Protein AF-0000000075974080 (afdb_homodimer)

Sequence (462 aa):
MVKFLGQEEAIKIDQELFTEYCFSVDQLMELAGLSCAVSISKSYPPSEPNSSPLICCGPGNNGGDGLVCARHLKLFGYNPAVYYPKPTEKPLFHNLTTQCKAMDIQFIDQLPDPQTIDAKYSLIIDALFGFSFRPPARPQFAEILNTLQKVTIPVCSIDIPSGWDVEKGCPPEGGLQPEMLISLTAPKKCALHFKGKYHYLGGRFVPPKLEAKYELNLPQYPGTDVCLKLDMVKFLGQEEAIKIDQELFTEYCFSVDQLMELAGLSCAVSISKSYPPSEPNSSPLICCGPGNNGGDGLVCARHLKLFGYNPAVYYPKPTEKPLFHNLTTQCKAMDIQFIDQLPDPQTIDAKYSLIIDALFGFSFRPPARPQFAEILNTLQKVTIPVCSIDIPSGWDVEKGCPPEGGLQPEMLISLTAPKKCALHFKGKYHYLGGRFVPPKLEAKYELNLPQYPGTDVCLKLD

Solvent-accessible surface area (backbone atoms only — not comparable to full-atom values): 23732 Å² total; per-residue (Å²): 121,62,40,59,34,46,50,68,59,48,53,50,50,54,49,38,41,42,58,80,40,34,44,50,68,55,39,54,35,46,36,36,4,44,15,49,29,48,51,46,40,73,77,55,54,70,49,76,108,58,35,19,34,38,34,34,25,27,58,49,69,38,9,48,22,34,44,40,15,46,46,46,33,38,75,50,66,34,55,39,32,34,36,52,84,52,77,44,96,42,70,69,50,48,23,43,53,45,37,27,47,56,58,72,38,48,71,49,90,66,84,68,56,34,69,56,44,48,72,67,30,56,30,37,34,40,10,41,32,33,62,86,50,67,67,74,63,56,69,76,54,40,53,50,50,56,40,63,52,61,38,79,50,50,31,33,16,40,46,34,53,47,72,31,33,38,59,80,14,63,43,91,92,55,58,61,77,39,37,25,39,35,14,48,94,49,41,32,32,20,57,79,66,61,80,47,83,43,40,32,43,25,32,77,75,79,39,62,60,60,38,60,74,68,55,33,52,72,78,84,57,58,70,81,48,42,37,42,78,55,134,120,62,39,58,36,48,50,69,59,50,52,50,51,54,48,38,42,42,59,80,41,33,43,49,69,56,38,54,33,46,36,37,3,45,13,50,29,49,52,47,40,74,76,55,54,70,52,74,106,60,36,19,34,39,35,35,25,28,57,50,69,37,9,47,23,34,44,40,15,46,45,45,32,41,75,50,67,33,55,37,34,34,38,53,87,52,77,43,96,42,70,68,49,49,23,43,52,46,36,28,47,56,57,71,37,49,73,49,89,68,83,68,56,32,67,56,44,46,71,68,31,55,30,37,34,40,11,41,32,34,62,86,49,66,68,74,62,57,69,75,54,41,53,50,50,55,40,63,53,63,37,82,50,51,31,33,15,39,46,34,53,49,72,30,34,38,58,78,13,63,43,91,91,56,59,60,77,38,37,27,40,35,15,48,93,49,39,33,34,20,56,78,68,61,79,46,82,41,39,31,44,23,33,78,75,79,38,60,59,59,38,58,74,66,56,33,51,72,76,83,56,57,68,80,47,43,38,41,78,56,134

Foldseek 3Di:
DFDADALVRVVVLVVCCCPVVNDDLLQQLLQLLLFLLVQCCVVPPDDPPAAEEEEEAAADSLSSSSLSVLLVNLVSPHQYAYEYADHHPDPSRVVSVVSCVVSVHHYDHDDDAQVVCQVRHQEYEASHDASNDDDDDDPVVVVVFVRQQPHDHAYEYEQAFPRAHQACAADPVGTHQGLHYEHEPGHHNNCVVHDHPWYKYFRPDDDPVSCVVVVRVDDDDPDPRRMDTDD/DFDADALVRVVVLVVCCCPVVNDDLLQQLLQLLLFLLVQCCVVPPDDPPAAEEEEEAAADSLSSSSLSVLLVNLVSPHQYAYEYADHHPDPSRVVSVVSCVVSVHHYDHDDDAQVVCQVRHQEYEASHDASNDDDDDDPVVVVVFVRQQPHDHAYEYEQAFPRANQACAADPVGTDQGLHYEHEPGHHNNCVVHDHPWYKYFRPDDDPVSCVVVVRVDDDDPDPRRMDTDD

Nearest PDB structures (foldseek):
  2dg2-assembly1_A  TM=9.768E-01  e=1.788E-37  Mus musculus
  1jzt-assembly1_A  TM=9.466E-01  e=1.133E-26  Saccharomyces cerevisiae
  3rss-assembly1_A  TM=8.619E-01  e=1.164E-13  Thermotoga maritima MSB8
  3d3k-assembly1_B  TM=8.071E-01  e=6.824E-12  Homo sapiens
  3d3j-assembly1_A-2  TM=7.956E-01  e=1.065E-11  Homo sapiens

InterPro domains:
  IPR004443 YjeF N-terminal domain [MF_01966] (6-219)
  IPR004443 YjeF N-terminal domain [PF03853] (26-190)
  IPR004443 YjeF N-terminal domain [PS51385] (10-218)
  IPR004443 YjeF N-terminal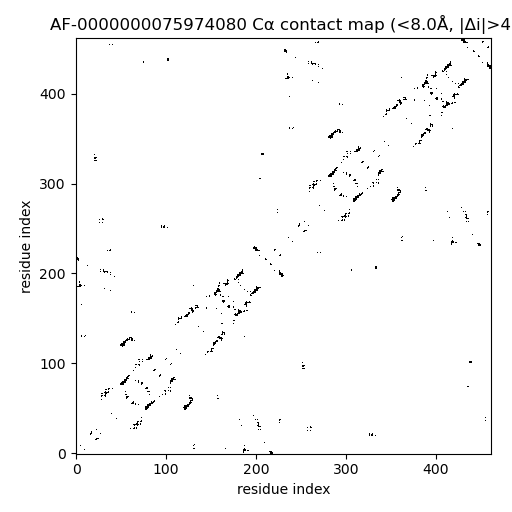 domain [TIGR00197] (7-207)
  IPR032976 YjeF N-terminal domain-containing protein NAXE-like [PTHR13232] (6-230)
  IPR036652 YjeF N-terminal domain superfamily [G3DSA:3.40.50.10260] (1-231)
  IPR036652 YjeF N-terminal domain superfamily [SSF64153] (3-227)

Organism: Ladona fulva (NCBI:txid123851)

Structure (mmCIF, N/CA/C/O backbone):
data_AF-0000000075974080-model_v1
#
loop_
_entity.id
_entity.type
_entity.pdbx_description
1 polymer 'NAD(P)H-hydrate epimerase'
#
loop_
_atom_site.group_PDB
_atom_site.id
_atom_site.type_symbol
_atom_site.label_atom_id
_atom_site.label_alt_id
_atom_site.label_comp_id
_atom_site.label_asym_id
_atom_site.label_entity_id
_atom_site.label_seq_id
_atom_site.pdbx_PDB_ins_code
_atom_site.Cartn_x
_atom_site.Cartn_y
_atom_site.Cartn_z
_atom_site.occupancy
_atom_site.B_iso_or_equiv
_atom_site.auth_seq_id
_atom_site.auth_comp_id
_atom_site.auth_asym_id
_atom_site.auth_atom_id
_atom_site.pdbx_PDB_model_num
ATOM 1 N N . MET A 1 1 ? -18.812 -16.281 10.125 1 88.94 1 MET A N 1
ATOM 2 C CA . MET A 1 1 ? -17.797 -16.875 9.25 1 88.94 1 MET A CA 1
ATOM 3 C C . MET A 1 1 ? -17.656 -16.047 7.969 1 88.94 1 MET A C 1
ATOM 5 O O . MET A 1 1 ? -18.641 -15.547 7.434 1 88.94 1 MET A O 1
ATOM 9 N N . VAL A 1 2 ? -16.453 -15.875 7.508 1 96.38 2 VAL A N 1
ATOM 10 C CA . VAL A 1 2 ? -16.203 -15.109 6.297 1 96.38 2 VAL A CA 1
ATOM 11 C C . VAL A 1 2 ? -16.922 -15.742 5.109 1 96.38 2 VAL A C 1
ATOM 13 O O . VAL A 1 2 ? -17.016 -16.969 5.023 1 96.38 2 VAL A O 1
ATOM 16 N N . LYS A 1 3 ? -17.375 -14.922 4.273 1 97.5 3 LYS A N 1
ATOM 17 C CA . LYS A 1 3 ? -18.078 -15.414 3.094 1 97.5 3 LYS A CA 1
ATOM 18 C C . LYS A 1 3 ? -17.109 -15.867 2.016 1 97.5 3 LYS A C 1
ATOM 20 O O . LYS A 1 3 ? -16.078 -15.227 1.787 1 97.5 3 LYS A O 1
ATOM 25 N N . PHE A 1 4 ? -17.453 -16.953 1.344 1 98.56 4 PHE A N 1
ATOM 26 C CA . PHE A 1 4 ? -16.75 -17.406 0.15 1 98.56 4 PHE A CA 1
ATOM 27 C C . PHE A 1 4 ? -17.5 -16.984 -1.111 1 98.56 4 PHE A C 1
ATOM 29 O O . PHE A 1 4 ? -18.656 -17.312 -1.293 1 98.56 4 PHE A O 1
ATOM 36 N N . LEU A 1 5 ? -16.844 -16.281 -1.963 1 98.69 5 LEU A N 1
ATOM 37 C CA . LEU A 1 5 ? -17.484 -15.617 -3.09 1 98.69 5 LEU A CA 1
ATOM 38 C C . LEU A 1 5 ? -17.531 -16.531 -4.309 1 98.69 5 LEU A C 1
ATOM 40 O O . LEU A 1 5 ? -16.547 -17.219 -4.598 1 98.69 5 LEU A O 1
ATOM 44 N N . GLY A 1 6 ? -18.641 -16.5 -4.996 1 98.25 6 GLY A N 1
ATOM 45 C CA . GLY A 1 6 ? -18.641 -17.031 -6.352 1 98.25 6 GLY A CA 1
ATOM 46 C C . GLY A 1 6 ? -17.953 -16.125 -7.352 1 98.25 6 GLY A C 1
ATOM 47 O O . GLY A 1 6 ? -17.625 -14.977 -7.039 1 98.25 6 GLY A O 1
ATOM 48 N N . GLN A 1 7 ? -17.797 -16.625 -8.523 1 98.19 7 GLN A N 1
ATOM 49 C CA . GLN A 1 7 ? -17.047 -15.906 -9.539 1 98.19 7 GLN A CA 1
ATOM 50 C C . GLN A 1 7 ? -17.75 -14.609 -9.945 1 98.19 7 GLN A C 1
ATOM 52 O O . GLN A 1 7 ? -17.125 -13.547 -10 1 98.19 7 GLN A O 1
ATOM 57 N N . GLU A 1 8 ? -19 -14.688 -10.273 1 97.94 8 GLU A N 1
ATOM 58 C CA . GLU A 1 8 ? -19.75 -13.523 -10.727 1 97.94 8 GLU A CA 1
ATOM 59 C C . GLU A 1 8 ? -19.797 -12.438 -9.656 1 97.94 8 GLU A C 1
ATOM 61 O O . GLU A 1 8 ? -19.641 -11.25 -9.953 1 97.94 8 GLU A O 1
ATOM 66 N N . GLU A 1 9 ? -20.062 -12.852 -8.492 1 98.12 9 GLU A N 1
ATOM 67 C CA . GLU A 1 9 ? -20.078 -11.914 -7.383 1 98.12 9 GLU A CA 1
ATOM 68 C C . GLU A 1 9 ? -18.734 -11.227 -7.207 1 98.12 9 GLU A C 1
ATOM 70 O O . GLU A 1 9 ? -18.656 -10.023 -6.957 1 98.12 9 GLU A O 1
ATOM 75 N N . ALA A 1 10 ? -17.625 -11.992 -7.273 1 98.25 10 ALA A N 1
ATOM 76 C CA . ALA A 1 10 ? -16.281 -11.43 -7.172 1 98.25 10 ALA A CA 1
ATOM 77 C C . ALA A 1 10 ? -16.031 -10.391 -8.258 1 98.25 10 ALA A C 1
ATOM 79 O O . ALA A 1 10 ? -15.445 -9.336 -7.996 1 98.25 10 ALA A O 1
ATOM 80 N N . ILE A 1 11 ? -16.469 -10.688 -9.453 1 97.75 11 ILE A N 1
ATOM 81 C CA . ILE A 1 11 ? -16.312 -9.766 -10.578 1 97.75 11 ILE A CA 1
ATOM 82 C C . ILE A 1 11 ? -17.094 -8.477 -10.305 1 97.75 11 ILE A C 1
ATOM 84 O O . ILE A 1 11 ? -16.578 -7.383 -10.531 1 97.75 11 ILE A O 1
ATOM 88 N N . LYS A 1 12 ? -18.297 -8.594 -9.82 1 98.12 12 LYS A N 1
ATOM 89 C CA . LYS A 1 12 ? -19.125 -7.426 -9.523 1 98.12 12 LYS A CA 1
ATOM 90 C C . LYS A 1 12 ? -18.484 -6.559 -8.445 1 98.12 12 LYS A C 1
ATOM 92 O O . LYS A 1 12 ? -18.484 -5.328 -8.539 1 98.12 12 LYS A O 1
ATOM 97 N N . ILE A 1 13 ? -17.984 -7.219 -7.438 1 98.31 13 ILE A N 1
ATOM 98 C CA . ILE A 1 13 ? -17.344 -6.5 -6.348 1 98.31 13 ILE A CA 1
ATOM 99 C C . ILE A 1 13 ? -16.141 -5.715 -6.891 1 98.31 13 ILE A C 1
ATOM 101 O O . ILE A 1 13 ? -15.969 -4.539 -6.562 1 98.31 13 ILE A O 1
ATOM 105 N N . ASP A 1 14 ? -15.336 -6.371 -7.711 1 97.06 14 ASP A N 1
ATOM 106 C CA . ASP A 1 14 ? -14.195 -5.695 -8.328 1 97.06 14 ASP A CA 1
ATOM 107 C C . ASP A 1 14 ? -14.648 -4.469 -9.117 1 97.06 14 ASP A C 1
ATOM 109 O O . ASP A 1 14 ? -14.039 -3.402 -9.023 1 97.06 14 ASP A O 1
ATOM 113 N N . GLN A 1 15 ? -15.664 -4.645 -9.859 1 97.62 15 GLN A N 1
ATOM 114 C CA . GLN A 1 15 ? -16.188 -3.547 -10.672 1 97.62 15 GLN A CA 1
ATOM 115 C C . GLN A 1 15 ? -16.656 -2.395 -9.797 1 97.62 15 GLN A C 1
ATOM 117 O O . GLN A 1 15 ? -16.391 -1.228 -10.094 1 97.62 15 GLN A O 1
ATOM 122 N N . GLU A 1 16 ? -17.359 -2.705 -8.758 1 98.31 16 GLU A N 1
ATOM 123 C CA . GLU A 1 16 ? -17.859 -1.667 -7.859 1 98.31 16 GLU A CA 1
ATOM 124 C C . GLU A 1 16 ? -16.703 -0.93 -7.176 1 98.31 16 GLU A C 1
ATOM 126 O O . GLU A 1 16 ? -16.781 0.281 -6.961 1 98.31 16 GLU A O 1
ATOM 131 N N . LEU A 1 17 ? -15.656 -1.661 -6.812 1 98.38 17 LEU A N 1
ATOM 132 C CA . LEU A 1 17 ? -14.492 -1.034 -6.211 1 98.38 17 LEU A CA 1
ATOM 133 C C . LEU A 1 17 ? -13.883 0.009 -7.145 1 98.38 17 LEU A C 1
ATOM 135 O O . LEU A 1 17 ? -13.438 1.065 -6.695 1 98.38 17 LEU A O 1
ATOM 139 N N . PHE A 1 18 ? -13.984 -0.233 -8.477 1 97.5 18 PHE A N 1
ATOM 140 C CA . PHE A 1 18 ? -13.391 0.654 -9.469 1 97.5 18 PHE A CA 1
ATOM 141 C C . PHE A 1 18 ? -14.328 1.813 -9.789 1 97.5 18 PHE A C 1
ATOM 143 O O . PHE A 1 18 ? -13.875 2.924 -10.07 1 97.5 18 PHE A O 1
ATOM 150 N N . THR A 1 19 ? -15.594 1.556 -9.766 1 97.5 19 THR A N 1
ATOM 151 C CA . THR A 1 19 ? -16.531 2.551 -10.273 1 97.5 19 THR A CA 1
ATOM 152 C C . THR A 1 19 ? -17.172 3.324 -9.125 1 97.5 19 THR A C 1
ATOM 154 O O . THR A 1 19 ? -16.797 4.465 -8.852 1 97.5 19 THR A O 1
ATOM 157 N N . GLU A 1 20 ? -17.891 2.592 -8.273 1 97.81 20 GLU A N 1
ATOM 158 C CA . GLU A 1 20 ? -18.625 3.234 -7.184 1 97.81 20 GLU A CA 1
ATOM 159 C C . GLU A 1 20 ? -17.672 3.789 -6.129 1 97.81 20 GLU A C 1
ATOM 161 O O . GLU A 1 20 ? -17.844 4.914 -5.656 1 97.81 20 GLU A O 1
ATOM 166 N N . TYR A 1 21 ? -16.672 3.033 -5.832 1 98.44 21 TYR A N 1
ATOM 167 C CA . TYR A 1 21 ? -15.781 3.422 -4.738 1 98.44 21 TYR A CA 1
ATOM 168 C C . TYR A 1 21 ? -14.523 4.09 -5.27 1 98.44 21 TYR A C 1
ATOM 170 O O . TYR A 1 21 ? -13.688 4.574 -4.492 1 98.44 21 TYR A O 1
ATOM 178 N N . CYS A 1 22 ? -14.312 4.09 -6.551 1 98.31 22 CYS A N 1
ATOM 179 C CA . CYS A 1 22 ? -13.344 4.887 -7.297 1 98.31 22 CYS A CA 1
ATOM 180 C C . CYS A 1 22 ? -11.922 4.531 -6.895 1 98.31 22 CYS A C 1
ATOM 182 O O . CYS A 1 22 ? -11.055 5.406 -6.809 1 98.31 22 CYS A O 1
ATOM 184 N N . PHE A 1 23 ? -11.664 3.279 -6.559 1 98.5 23 PHE A N 1
ATOM 185 C CA . PHE A 1 23 ? -10.281 2.83 -6.434 1 98.5 23 PHE A CA 1
ATOM 186 C C . PHE A 1 23 ? -9.633 2.676 -7.805 1 98.5 23 PHE A C 1
ATOM 188 O O . PHE A 1 23 ? -10.258 2.182 -8.742 1 98.5 23 PHE A O 1
ATOM 195 N N . SER A 1 24 ? -8.422 3.176 -7.93 1 97.94 24 SER A N 1
ATOM 196 C CA . SER A 1 24 ? -7.691 2.842 -9.148 1 97.94 24 SER A CA 1
ATOM 197 C C . SER A 1 24 ? -7.102 1.438 -9.07 1 97.94 24 SER A C 1
ATOM 199 O O . SER A 1 24 ? -6.887 0.907 -7.984 1 97.94 24 SER A O 1
ATOM 201 N N . VAL A 1 25 ? -6.871 0.875 -10.234 1 97.5 25 VAL A N 1
ATOM 202 C CA . VAL A 1 25 ? -6.223 -0.431 -10.281 1 97.5 25 VAL A CA 1
ATOM 203 C C . VAL A 1 25 ? -4.832 -0.343 -9.648 1 97.5 25 VAL A C 1
ATOM 205 O O . VAL A 1 25 ? -4.406 -1.257 -8.945 1 97.5 25 VAL A O 1
ATOM 208 N N . ASP A 1 26 ? -4.129 0.775 -9.844 1 98.06 26 ASP A N 1
ATOM 209 C CA . ASP A 1 26 ? -2.811 0.989 -9.25 1 98.06 26 ASP A CA 1
ATOM 210 C C . ASP A 1 26 ? -2.861 0.879 -7.73 1 98.06 26 ASP A C 1
ATOM 212 O O . ASP A 1 26 ? -2.01 0.231 -7.121 1 98.06 26 ASP A O 1
ATOM 216 N N . GLN A 1 27 ? -3.848 1.489 -7.145 1 98.06 27 GLN A N 1
ATOM 217 C CA . GLN A 1 27 ? -4.012 1.489 -5.695 1 98.06 27 GLN A CA 1
ATOM 218 C C . GLN A 1 27 ? -4.258 0.078 -5.168 1 98.06 27 GLN A C 1
ATOM 220 O O . GLN A 1 27 ? -3.559 -0.383 -4.262 1 98.06 27 GLN A O 1
ATOM 225 N N . LEU A 1 28 ? -5.258 -0.563 -5.762 1 98.38 28 LEU A N 1
ATOM 226 C CA . LEU A 1 28 ? -5.66 -1.872 -5.258 1 98.38 28 LEU A CA 1
ATOM 227 C C . LEU A 1 28 ? -4.555 -2.902 -5.48 1 98.38 28 LEU A C 1
ATOM 229 O O . LEU A 1 28 ? -4.332 -3.77 -4.637 1 98.38 28 LEU A O 1
ATOM 233 N N . MET A 1 29 ? -3.928 -2.801 -6.617 1 98.5 29 MET A N 1
ATOM 234 C CA . MET A 1 29 ? -2.844 -3.729 -6.934 1 98.5 29 MET A CA 1
ATOM 235 C C . MET A 1 29 ? -1.67 -3.539 -5.98 1 98.5 29 MET A C 1
ATOM 237 O O . MET A 1 29 ? -1.028 -4.512 -5.578 1 98.5 29 MET A O 1
ATOM 241 N N . GLU A 1 30 ? -1.355 -2.27 -5.609 1 98.69 30 GLU A N 1
ATOM 242 C CA . GLU A 1 30 ? -0.294 -2.002 -4.645 1 98.69 30 GLU A CA 1
ATOM 243 C C . GLU A 1 30 ? -0.629 -2.594 -3.277 1 98.69 30 GLU A C 1
ATOM 245 O O . GLU A 1 30 ? 0.22 -3.223 -2.643 1 98.69 30 GLU A O 1
ATOM 250 N N . LEU A 1 31 ? -1.879 -2.428 -2.85 1 98.69 31 LEU A N 1
ATOM 251 C CA . LEU A 1 31 ? -2.324 -2.967 -1.57 1 98.69 31 LEU A CA 1
ATOM 252 C C . LEU A 1 31 ? -2.312 -4.492 -1.59 1 98.69 31 LEU A C 1
ATOM 254 O O . LEU A 1 31 ? -1.883 -5.125 -0.623 1 98.69 31 LEU A O 1
ATOM 258 N N . ALA A 1 32 ? -2.787 -5.055 -2.693 1 98.69 32 ALA A N 1
ATOM 259 C CA . ALA A 1 32 ? -2.83 -6.508 -2.83 1 98.69 32 ALA A CA 1
ATOM 260 C C . ALA A 1 32 ? -1.425 -7.102 -2.826 1 98.69 32 ALA A C 1
ATOM 262 O O . ALA A 1 32 ? -1.136 -8.023 -2.062 1 98.69 32 ALA A O 1
ATOM 263 N N . GLY A 1 33 ? -0.547 -6.535 -3.684 1 98.88 33 GLY A N 1
ATOM 264 C CA . GLY A 1 33 ? 0.816 -7.035 -3.76 1 98.88 33 GLY A CA 1
ATOM 265 C C . GLY A 1 33 ? 1.564 -6.93 -2.443 1 98.88 33 GLY A C 1
ATOM 266 O O . GLY A 1 33 ? 2.273 -7.859 -2.051 1 98.88 33 GLY A O 1
ATOM 267 N N . LEU A 1 34 ? 1.385 -5.805 -1.758 1 98.88 34 LEU A N 1
ATOM 268 C CA . LEU A 1 34 ? 2.012 -5.625 -0.453 1 98.88 34 LEU A CA 1
ATOM 269 C C . LEU A 1 34 ? 1.511 -6.668 0.539 1 98.88 34 LEU A C 1
ATOM 271 O O . LEU A 1 34 ? 2.305 -7.289 1.25 1 98.88 34 LEU A O 1
ATOM 275 N N . SER A 1 35 ? 0.213 -6.855 0.604 1 98.88 35 SER A N 1
ATOM 276 C CA . SER A 1 35 ? -0.354 -7.805 1.558 1 98.88 35 SER A CA 1
ATOM 277 C C . SER A 1 35 ? 0.113 -9.227 1.269 1 98.88 35 SER A C 1
ATOM 279 O O . SER A 1 35 ? 0.312 -10.023 2.189 1 98.88 35 SER A O 1
ATOM 281 N N . CYS A 1 36 ? 0.268 -9.555 -0.039 1 98.94 36 CYS A N 1
ATOM 282 C CA . CYS A 1 36 ? 0.8 -10.867 -0.402 1 98.94 36 CYS A CA 1
ATOM 283 C C . CYS A 1 36 ? 2.23 -11.031 0.094 1 98.94 36 CYS A C 1
ATOM 285 O O . CYS A 1 36 ? 2.574 -12.055 0.687 1 98.94 36 CYS A O 1
ATOM 287 N N . ALA A 1 37 ? 3.051 -10.031 -0.12 1 98.81 37 ALA A N 1
ATOM 288 C CA . ALA A 1 37 ? 4.441 -10.086 0.316 1 98.81 37 ALA A CA 1
ATOM 289 C C . ALA A 1 37 ? 4.535 -10.234 1.833 1 98.81 37 ALA A C 1
ATOM 291 O O . ALA A 1 37 ? 5.348 -11.008 2.34 1 98.81 37 ALA A O 1
ATOM 292 N N . VAL A 1 38 ? 3.699 -9.477 2.547 1 98.75 38 VAL A N 1
ATOM 293 C CA . VAL A 1 38 ? 3.701 -9.539 4.004 1 98.75 38 VAL A CA 1
ATOM 294 C C . VAL A 1 38 ? 3.258 -10.922 4.465 1 98.75 38 VAL A C 1
ATOM 296 O O . VAL A 1 38 ? 3.879 -11.523 5.348 1 98.75 38 VAL A O 1
ATOM 299 N N . SER A 1 39 ? 2.191 -11.477 3.875 1 98.69 39 SER A N 1
ATOM 300 C CA . SER A 1 39 ? 1.7 -12.805 4.223 1 98.69 39 SER A CA 1
ATOM 301 C C . SER A 1 39 ? 2.779 -13.867 4.016 1 98.69 39 SER A C 1
ATOM 303 O O . SER A 1 39 ? 2.984 -14.727 4.875 1 98.69 39 SER A O 1
ATOM 305 N N . ILE A 1 40 ? 3.441 -13.773 2.912 1 98.25 40 ILE A N 1
ATOM 306 C CA . ILE A 1 40 ? 4.488 -14.727 2.566 1 98.25 40 ILE A CA 1
ATOM 307 C C . ILE A 1 40 ? 5.633 -14.625 3.572 1 98.25 40 ILE A C 1
ATOM 309 O O . ILE A 1 40 ? 6.145 -15.648 4.043 1 98.25 40 ILE A O 1
ATOM 313 N N . SER A 1 41 ? 6.016 -13.445 3.951 1 97.69 41 SER A N 1
ATOM 314 C CA . SER A 1 41 ? 7.117 -13.242 4.891 1 97.69 41 SER A CA 1
ATOM 315 C C . SER A 1 41 ? 6.77 -13.781 6.273 1 97.69 41 SER A C 1
ATOM 317 O O . SER A 1 41 ? 7.652 -14.242 7 1 97.69 41 SER A O 1
ATOM 319 N N . LYS A 1 42 ? 5.496 -13.688 6.645 1 97.19 42 LYS A N 1
ATOM 320 C CA . LYS A 1 42 ? 5.059 -14.227 7.934 1 97.19 42 LYS A CA 1
ATOM 321 C C . LYS A 1 42 ? 5.176 -15.742 7.969 1 97.19 42 LYS A C 1
ATOM 323 O O . LYS A 1 42 ? 5.512 -16.328 9 1 97.19 42 LYS A O 1
ATOM 328 N N . SER A 1 43 ? 4.945 -16.359 6.852 1 96.94 43 SER A N 1
ATOM 329 C CA . SER A 1 43 ? 4.902 -17.828 6.797 1 96.94 43 SER A CA 1
ATOM 330 C C . SER A 1 43 ? 6.258 -18.406 6.402 1 96.94 43 SER A C 1
ATOM 332 O O . SER A 1 43 ? 6.609 -19.516 6.809 1 96.94 43 SER A O 1
ATOM 334 N N . TYR A 1 44 ? 6.957 -17.703 5.582 1 96.38 44 TYR A N 1
ATOM 335 C CA . TYR A 1 44 ? 8.281 -18.078 5.086 1 96.38 44 TYR A CA 1
ATOM 336 C C . TYR A 1 44 ? 9.266 -16.922 5.254 1 96.38 44 TYR A C 1
ATOM 338 O O . TYR A 1 44 ? 9.656 -16.281 4.273 1 96.38 44 TYR A O 1
ATOM 346 N N . PRO A 1 45 ? 9.711 -16.672 6.52 1 95.44 45 PRO A N 1
ATOM 347 C CA . PRO A 1 45 ? 10.633 -15.562 6.746 1 95.44 45 PRO A CA 1
ATOM 348 C C . PRO A 1 45 ? 11.93 -15.703 5.957 1 95.44 45 PRO A C 1
ATOM 350 O O . PRO A 1 45 ? 12.375 -16.828 5.688 1 95.44 45 PRO A O 1
ATOM 353 N N . PRO A 1 46 ? 12.336 -14.469 5.613 1 89.56 46 PRO A N 1
ATOM 354 C CA . PRO A 1 46 ? 13.594 -14.555 4.863 1 89.56 46 PRO A CA 1
ATOM 355 C C . PRO A 1 46 ? 14.719 -15.195 5.676 1 89.56 46 PRO A C 1
ATOM 357 O O . PRO A 1 46 ? 14.852 -14.922 6.871 1 89.56 46 PRO A O 1
ATOM 360 N N . SER A 1 47 ? 15.094 -16.312 5.457 1 77 47 SER A N 1
ATOM 361 C CA . SER A 1 47 ? 16.234 -16.984 6.09 1 77 47 SER A CA 1
ATOM 362 C C . SER A 1 47 ? 17.516 -16.734 5.312 1 77 47 SER A C 1
ATOM 364 O O . SER A 1 47 ? 17.484 -16.359 4.137 1 77 47 SER A O 1
ATOM 366 N N . GLU A 1 48 ? 18.688 -16.453 5.875 1 59.47 48 GLU A N 1
ATOM 367 C CA . GLU A 1 48 ? 19.938 -16.141 5.211 1 59.47 48 GLU A CA 1
ATOM 368 C C . GLU A 1 48 ? 19.969 -16.672 3.783 1 59.47 48 GLU A C 1
ATOM 370 O O . GLU A 1 48 ? 19.016 -17.344 3.354 1 59.47 48 GLU A O 1
ATOM 375 N N . PRO A 1 49 ? 21.469 -16.734 3.006 1 53.81 49 PRO A N 1
ATOM 376 C CA . PRO A 1 49 ? 21.781 -16.156 1.693 1 53.81 49 PRO A CA 1
ATOM 377 C C . PRO A 1 49 ? 20.828 -16.641 0.6 1 53.81 49 PRO A C 1
ATOM 379 O O . PRO A 1 49 ? 20.859 -16.141 -0.521 1 53.81 49 PRO A O 1
ATOM 382 N N . ASN A 1 50 ? 19.625 -17.438 1.044 1 61.91 50 ASN A N 1
ATOM 383 C CA . ASN A 1 50 ? 19.141 -18.172 -0.12 1 61.91 50 ASN A CA 1
ATOM 384 C C . ASN A 1 50 ? 17.625 -18.094 -0.246 1 61.91 50 ASN A C 1
ATOM 386 O O . ASN A 1 50 ? 17.016 -18.906 -0.929 1 61.91 50 ASN A O 1
ATOM 390 N N . SER A 1 51 ? 16.922 -16.922 0.418 1 85.38 51 SER A N 1
ATOM 391 C CA . SER A 1 51 ? 15.484 -16.938 0.15 1 85.38 51 SER A CA 1
ATOM 392 C C . SER A 1 51 ? 15.172 -16.359 -1.227 1 85.38 51 SER A C 1
ATOM 394 O O . SER A 1 51 ? 15.078 -15.141 -1.387 1 85.38 51 SER A O 1
ATOM 396 N N . SER A 1 52 ? 15.062 -17.219 -2.199 1 95.31 52 SER A N 1
ATOM 397 C CA . SER A 1 52 ? 14.914 -16.859 -3.607 1 95.31 52 SER A CA 1
ATOM 398 C C . SER A 1 52 ? 13.586 -17.359 -4.168 1 95.31 52 SER A C 1
ATOM 400 O O . SER A 1 52 ? 13.539 -18.359 -4.875 1 95.31 52 SER A O 1
ATOM 402 N N . PRO A 1 53 ? 12.539 -16.625 -3.861 1 98.06 53 PRO A N 1
ATOM 403 C CA . PRO A 1 53 ? 11.258 -17.031 -4.449 1 98.06 53 PRO A CA 1
ATOM 404 C C . PRO A 1 53 ? 11.203 -16.797 -5.957 1 98.06 53 PRO A C 1
ATOM 406 O O . PRO A 1 53 ? 11.82 -15.852 -6.465 1 98.06 53 PRO A O 1
ATOM 409 N N . LEU A 1 54 ? 10.578 -17.672 -6.672 1 98.81 54 LEU A N 1
ATOM 410 C CA . LEU A 1 54 ? 10.234 -17.484 -8.078 1 98.81 54 LEU A CA 1
ATOM 411 C C . LEU A 1 54 ? 8.766 -17.078 -8.219 1 98.81 54 LEU A C 1
ATOM 413 O O . LEU A 1 54 ? 7.871 -17.812 -7.82 1 98.81 54 LEU A O 1
ATOM 417 N N . ILE A 1 55 ? 8.539 -15.891 -8.742 1 98.94 55 ILE A N 1
ATOM 418 C CA . ILE A 1 55 ? 7.18 -15.398 -8.953 1 98.94 55 ILE A CA 1
ATOM 419 C C . ILE A 1 55 ? 6.758 -15.672 -10.398 1 98.94 55 ILE A C 1
ATOM 421 O O . ILE A 1 55 ? 7.387 -15.172 -11.336 1 98.94 55 ILE A O 1
ATOM 425 N N . CYS A 1 56 ? 5.703 -16.438 -10.539 1 98.94 56 CYS A N 1
ATOM 426 C CA . CYS A 1 56 ? 5.121 -16.688 -11.859 1 98.94 56 CYS A CA 1
ATOM 427 C C . CYS A 1 56 ? 3.908 -15.789 -12.094 1 98.94 56 CYS A C 1
ATOM 429 O O . CYS A 1 56 ? 2.869 -15.969 -11.453 1 98.94 56 CYS A O 1
ATOM 431 N N . CYS A 1 57 ? 4.062 -14.875 -13.039 1 98.88 57 CYS A N 1
ATOM 432 C CA . CYS A 1 57 ? 3.057 -13.836 -13.234 1 98.88 57 CYS A CA 1
ATOM 433 C C . CYS A 1 57 ? 2.279 -14.07 -14.523 1 98.88 57 CYS A C 1
ATOM 435 O O . CYS A 1 57 ? 2.873 -14.344 -15.57 1 98.88 57 CYS A O 1
ATOM 437 N N . GLY A 1 58 ? 0.953 -14.008 -14.445 1 98.5 58 GLY A N 1
ATOM 438 C CA . GLY A 1 58 ? 0.104 -14.047 -15.633 1 98.5 58 GLY A CA 1
ATOM 439 C C . GLY A 1 58 ? -0.126 -12.68 -16.25 1 98.5 58 GLY A C 1
ATOM 440 O O . GLY A 1 58 ? 0.383 -11.672 -15.75 1 98.5 58 GLY A O 1
ATOM 441 N N . PRO A 1 59 ? -0.928 -12.656 -17.297 1 97.5 59 PRO A N 1
ATOM 442 C CA . PRO A 1 59 ? -1.105 -11.414 -18.062 1 97.5 59 PRO A CA 1
ATOM 443 C C . PRO A 1 59 ? -2.152 -10.492 -17.453 1 97.5 59 PRO A C 1
ATOM 445 O O . PRO A 1 59 ? -2.273 -9.328 -17.859 1 97.5 59 PRO A O 1
ATOM 448 N N . GLY A 1 60 ? -2.939 -10.945 -16.516 1 97.31 60 GLY A N 1
ATOM 449 C CA . GLY A 1 60 ? -4.008 -10.148 -15.938 1 97.31 60 GLY A CA 1
ATOM 450 C C . GLY A 1 60 ? -3.615 -9.484 -14.633 1 97.31 60 GLY A C 1
ATOM 451 O O . GLY A 1 60 ? -2.432 -9.422 -14.289 1 97.31 60 GLY A O 1
ATOM 452 N N . ASN A 1 61 ? -4.602 -9.031 -13.898 1 97.81 61 ASN A N 1
ATOM 453 C CA . ASN A 1 61 ? -4.379 -8.281 -12.664 1 97.81 61 ASN A CA 1
ATOM 454 C C . ASN A 1 61 ? -3.66 -9.125 -11.617 1 97.81 61 ASN A C 1
ATOM 456 O O . ASN A 1 61 ? -2.865 -8.609 -10.828 1 97.81 61 ASN A O 1
ATOM 460 N N . ASN A 1 62 ? -3.971 -10.414 -11.617 1 98.62 62 ASN A N 1
ATOM 461 C CA . ASN A 1 62 ? -3.266 -11.273 -10.672 1 98.62 62 ASN A CA 1
ATOM 462 C C . ASN A 1 62 ? -1.758 -11.25 -10.914 1 98.62 62 ASN A C 1
ATOM 464 O O . ASN A 1 62 ? -0.974 -11.281 -9.961 1 98.62 62 ASN A O 1
ATOM 468 N N . GLY A 1 63 ? -1.423 -11.25 -12.234 1 98.81 63 GLY A N 1
ATOM 469 C CA . GLY A 1 63 ? -0.016 -11.086 -12.555 1 98.81 63 GLY A CA 1
ATOM 470 C C . GLY A 1 63 ? 0.562 -9.773 -12.047 1 98.81 63 GLY A C 1
ATOM 471 O O . GLY A 1 63 ? 1.709 -9.734 -11.594 1 98.81 63 GLY A O 1
ATOM 472 N N . GLY A 1 64 ? -0.234 -8.711 -12.156 1 98.81 64 GLY A N 1
ATOM 473 C CA . GLY A 1 64 ? 0.174 -7.434 -11.594 1 98.81 64 GLY A CA 1
ATOM 474 C C . GLY A 1 64 ? 0.407 -7.488 -10.094 1 98.81 64 GLY A C 1
ATOM 475 O O . GLY A 1 64 ? 1.39 -6.938 -9.594 1 98.81 64 GLY A O 1
ATOM 476 N N . ASP A 1 65 ? -0.487 -8.172 -9.367 1 98.88 65 ASP A N 1
ATOM 477 C CA . ASP A 1 65 ? -0.285 -8.391 -7.938 1 98.88 65 ASP A CA 1
ATOM 478 C C . ASP A 1 65 ? 1.048 -9.086 -7.672 1 98.88 65 ASP A C 1
ATOM 480 O O . ASP A 1 65 ? 1.742 -8.758 -6.707 1 98.88 65 ASP A O 1
ATOM 484 N N . GLY A 1 66 ? 1.333 -10.023 -8.531 1 98.94 66 GLY A N 1
ATOM 485 C CA . GLY A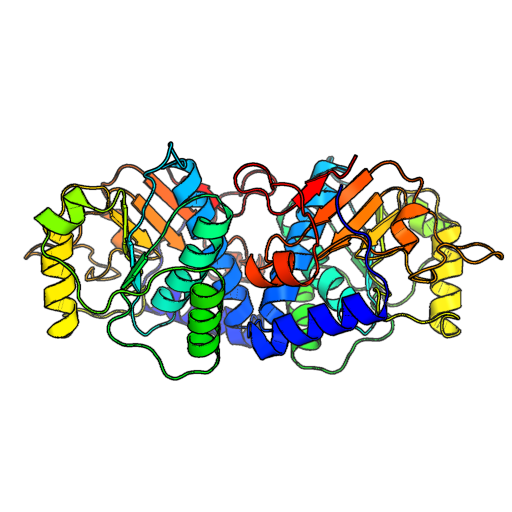 1 66 ? 2.592 -10.742 -8.406 1 98.94 66 GLY A CA 1
ATOM 486 C C . GLY A 1 66 ? 3.807 -9.844 -8.578 1 98.94 66 GLY A C 1
ATOM 487 O O . GLY A 1 66 ? 4.785 -9.977 -7.84 1 98.94 66 GLY A O 1
ATOM 488 N N . LEU A 1 67 ? 3.75 -9 -9.609 1 98.94 67 LEU A N 1
ATOM 489 C CA . LEU A 1 67 ? 4.855 -8.07 -9.852 1 98.94 67 LEU A CA 1
ATOM 490 C C . LEU A 1 67 ? 5.059 -7.145 -8.656 1 98.94 67 LEU A C 1
ATOM 492 O O . LEU A 1 67 ? 6.191 -6.934 -8.219 1 98.94 67 LEU A O 1
ATOM 496 N N . VAL A 1 68 ? 3.996 -6.609 -8.141 1 98.88 68 VAL A N 1
ATOM 497 C CA . VAL A 1 68 ? 4.078 -5.754 -6.961 1 98.88 68 VAL A CA 1
ATOM 498 C C . VAL A 1 68 ? 4.625 -6.551 -5.777 1 98.88 68 VAL A C 1
ATOM 500 O O . VAL A 1 68 ? 5.473 -6.062 -5.027 1 98.88 68 VAL A O 1
ATOM 503 N N . CYS A 1 69 ? 4.129 -7.746 -5.629 1 98.94 69 CYS A N 1
ATOM 504 C CA . CYS A 1 69 ? 4.602 -8.633 -4.57 1 98.94 69 CYS A CA 1
ATOM 505 C C . CYS A 1 69 ? 6.109 -8.844 -4.668 1 98.94 69 CYS A C 1
ATOM 507 O O . CYS A 1 69 ? 6.82 -8.766 -3.664 1 98.94 69 CYS A O 1
ATOM 509 N N . ALA A 1 70 ? 6.602 -9.117 -5.863 1 98.81 70 ALA A N 1
ATOM 510 C CA . ALA A 1 70 ? 8.031 -9.32 -6.086 1 98.81 70 ALA A CA 1
ATOM 511 C C . ALA A 1 70 ? 8.836 -8.125 -5.605 1 98.81 70 ALA A C 1
ATOM 513 O O . ALA A 1 70 ? 9.859 -8.281 -4.934 1 98.81 70 ALA A O 1
ATOM 514 N N . ARG A 1 71 ? 8.352 -6.969 -5.953 1 98.69 71 ARG A N 1
ATOM 515 C CA . ARG A 1 71 ? 9.047 -5.746 -5.57 1 98.69 71 ARG A CA 1
ATOM 516 C C . ARG A 1 71 ? 9.117 -5.605 -4.055 1 98.69 71 ARG A C 1
ATOM 518 O O . ARG A 1 71 ? 10.18 -5.293 -3.506 1 98.69 71 ARG A O 1
ATOM 525 N N . HIS A 1 72 ? 8.047 -5.859 -3.389 1 98.5 72 HIS A N 1
ATOM 526 C CA . HIS A 1 72 ? 8.039 -5.746 -1.935 1 98.5 72 HIS A CA 1
ATOM 527 C C . HIS A 1 72 ? 8.914 -6.828 -1.296 1 98.5 72 HIS A C 1
ATOM 529 O O . HIS A 1 72 ? 9.602 -6.57 -0.307 1 98.5 72 HIS A O 1
ATOM 535 N N . LEU A 1 73 ? 8.844 -8.07 -1.81 1 98.12 73 LEU A N 1
ATOM 536 C CA . LEU A 1 73 ? 9.695 -9.125 -1.272 1 98.12 73 LEU A CA 1
ATOM 537 C C . LEU A 1 73 ? 11.172 -8.734 -1.37 1 98.12 73 LEU A C 1
ATOM 539 O O . LEU A 1 73 ? 11.953 -9.008 -0.456 1 98.12 73 LEU A O 1
ATOM 543 N N . LYS A 1 74 ? 11.523 -8.109 -2.48 1 97.12 74 LYS A N 1
ATOM 544 C CA . LYS A 1 74 ? 12.891 -7.617 -2.615 1 97.12 74 LYS A CA 1
ATOM 545 C C . LYS A 1 74 ? 13.234 -6.645 -1.492 1 97.12 74 LYS A C 1
ATOM 547 O O . LYS A 1 74 ? 14.305 -6.742 -0.887 1 97.12 74 LYS A O 1
ATOM 552 N N . LEU A 1 75 ? 12.383 -5.777 -1.184 1 96.38 75 LEU A N 1
ATOM 553 C CA . LEU A 1 75 ? 12.57 -4.797 -0.122 1 96.38 75 LEU A CA 1
ATOM 554 C C . LEU A 1 75 ? 12.656 -5.477 1.24 1 96.38 75 LEU A C 1
ATOM 556 O O . LEU A 1 75 ? 13.289 -4.953 2.162 1 96.38 75 LEU A O 1
ATOM 560 N N . PHE A 1 76 ? 12.016 -6.637 1.384 1 96.56 76 PHE A N 1
ATOM 561 C CA . PHE A 1 76 ? 11.961 -7.352 2.654 1 96.56 76 PHE A CA 1
ATOM 562 C C . PHE A 1 76 ? 13.203 -8.219 2.834 1 96.56 76 PHE A C 1
ATOM 564 O O . PHE A 1 76 ? 13.344 -8.906 3.848 1 96.56 76 PHE A O 1
ATOM 571 N N . GLY A 1 77 ? 14.094 -8.258 1.813 1 94.31 77 GLY A N 1
ATOM 572 C CA . GLY A 1 77 ? 15.359 -8.961 1.979 1 94.31 77 GLY A CA 1
ATOM 573 C C . GLY A 1 77 ? 15.422 -10.266 1.207 1 94.31 77 GLY A C 1
ATOM 574 O O . GLY A 1 77 ? 16.375 -11.031 1.344 1 94.31 77 GLY A O 1
ATOM 575 N N . TYR A 1 78 ? 14.406 -10.586 0.387 1 96.69 78 TYR A N 1
ATOM 576 C CA . TYR A 1 78 ? 14.445 -11.758 -0.479 1 96.69 78 TYR A CA 1
ATOM 577 C C . TYR A 1 78 ? 15.211 -11.461 -1.764 1 96.69 78 TYR A C 1
ATOM 579 O O . TYR A 1 78 ? 15.578 -10.312 -2.027 1 96.69 78 TYR A O 1
ATOM 587 N N . ASN A 1 79 ? 15.562 -12.469 -2.436 1 96.25 79 ASN A N 1
ATOM 588 C CA . ASN A 1 79 ? 16.125 -12.359 -3.779 1 96.25 79 ASN A CA 1
ATOM 589 C C . ASN A 1 79 ? 15.203 -12.992 -4.82 1 96.25 79 ASN A C 1
ATOM 591 O O . ASN A 1 79 ? 15.523 -14.047 -5.375 1 96.25 79 ASN A O 1
ATOM 595 N N . PRO A 1 80 ? 14.133 -12.32 -5.184 1 97.94 80 PRO A N 1
ATOM 596 C CA . PRO A 1 80 ? 13.125 -12.914 -6.062 1 97.94 80 PRO A CA 1
ATOM 597 C C . PRO A 1 80 ? 13.539 -12.906 -7.531 1 97.94 80 PRO A C 1
ATOM 599 O O . PRO A 1 80 ? 14.383 -12.102 -7.934 1 97.94 80 PRO A O 1
ATOM 602 N N . ALA A 1 81 ? 13.016 -13.805 -8.258 1 98.75 81 ALA A N 1
ATOM 603 C CA . ALA A 1 81 ? 13 -13.805 -9.719 1 98.75 81 ALA A CA 1
ATOM 604 C C . ALA A 1 81 ? 11.57 -13.852 -10.25 1 98.75 81 ALA A C 1
ATOM 606 O O . ALA A 1 81 ? 10.656 -14.32 -9.562 1 98.75 81 ALA A O 1
ATOM 607 N N . VAL A 1 82 ? 11.453 -13.328 -11.461 1 98.88 82 VAL A N 1
ATOM 608 C CA . VAL A 1 82 ? 10.109 -13.266 -12.039 1 98.88 82 VAL A CA 1
ATOM 609 C C . VAL A 1 82 ? 10.078 -14.039 -13.352 1 98.88 82 VAL A C 1
ATOM 611 O O . VAL A 1 82 ? 10.977 -13.906 -14.188 1 98.88 82 VAL A O 1
ATOM 614 N N . TYR A 1 83 ? 9.141 -14.93 -13.508 1 98.94 83 TYR A N 1
ATOM 615 C CA . TYR A 1 83 ? 8.758 -15.531 -14.781 1 98.94 83 TYR A CA 1
ATOM 616 C C . TYR A 1 83 ? 7.426 -14.969 -15.266 1 98.94 83 TYR A C 1
ATOM 618 O O . TYR A 1 83 ? 6.379 -15.227 -14.664 1 98.94 83 TYR A O 1
ATOM 626 N N . TYR A 1 84 ? 7.504 -14.164 -16.25 1 98.69 84 TYR A N 1
ATOM 627 C CA . TYR A 1 84 ? 6.379 -13.438 -16.812 1 98.69 84 TYR A CA 1
ATOM 628 C C . TYR A 1 84 ? 6.246 -13.719 -18.312 1 98.69 84 TYR A C 1
ATOM 630 O O . TYR A 1 84 ? 6.578 -12.867 -19.141 1 98.69 84 TYR A O 1
ATOM 638 N N . PRO A 1 85 ? 5.629 -14.875 -18.656 1 97.94 85 PRO A N 1
ATOM 639 C CA . PRO A 1 85 ? 5.754 -15.43 -20 1 97.94 85 PRO A CA 1
ATOM 640 C C . PRO A 1 85 ? 4.949 -14.648 -21.031 1 97.94 85 PRO A C 1
ATOM 642 O O . PRO A 1 85 ? 5.262 -14.695 -22.234 1 97.94 85 PRO A O 1
ATOM 645 N N . LYS A 1 86 ? 3.906 -13.945 -20.656 1 96.94 86 LYS A N 1
ATOM 646 C CA . LYS A 1 86 ? 3.086 -13.148 -21.562 1 96.94 86 LYS A CA 1
ATOM 647 C C . LYS A 1 86 ? 2.834 -11.75 -21 1 96.94 86 LYS A C 1
ATOM 649 O O . LYS A 1 86 ? 1.729 -11.453 -20.531 1 96.94 86 LYS A O 1
ATOM 654 N N . PRO A 1 87 ? 3.791 -10.906 -21.109 1 96.12 87 PRO A N 1
ATOM 655 C CA . PRO A 1 87 ? 3.623 -9.555 -20.578 1 96.12 87 PRO A CA 1
ATOM 656 C C . PRO A 1 87 ? 2.451 -8.805 -21.203 1 96.12 87 PRO A C 1
ATOM 658 O O . PRO A 1 87 ? 2.199 -8.953 -22.406 1 96.12 87 PRO A O 1
ATOM 661 N N . THR A 1 88 ? 1.698 -8.125 -20.391 1 95 88 THR A N 1
ATOM 662 C CA . THR A 1 88 ? 0.593 -7.277 -20.828 1 95 88 THR A CA 1
ATOM 663 C C . THR A 1 88 ? 1.1 -5.898 -21.234 1 95 88 THR A C 1
ATOM 665 O O . THR A 1 88 ? 1.907 -5.289 -20.531 1 95 88 THR A O 1
ATOM 668 N N . GLU A 1 89 ? 0.551 -5.418 -22.422 1 92.5 89 GLU A N 1
ATOM 669 C CA . GLU A 1 89 ? 0.998 -4.129 -22.953 1 92.5 89 GLU A CA 1
ATOM 670 C C . GLU A 1 89 ? 0.153 -2.986 -22.391 1 92.5 89 GLU A C 1
ATOM 672 O O . GLU A 1 89 ? -0.521 -2.283 -23.156 1 92.5 89 GLU A O 1
ATOM 677 N N . LYS A 1 90 ? -0.153 -2.848 -21.312 1 96.38 90 LYS A N 1
ATOM 678 C CA . LYS A 1 90 ? -0.796 -1.729 -20.625 1 96.38 90 LYS A CA 1
ATOM 679 C C . LYS A 1 90 ? 0.208 -0.951 -19.781 1 96.38 90 LYS A C 1
ATOM 681 O O . LYS A 1 90 ? 1.11 -1.539 -19.188 1 96.38 90 LYS A O 1
ATOM 686 N N . PRO A 1 91 ? 0.016 0.328 -19.75 1 97.31 91 PRO A N 1
ATOM 687 C CA . PRO A 1 91 ? 0.996 1.176 -19.062 1 97.31 91 PRO A CA 1
ATOM 688 C C . PRO A 1 91 ? 1.284 0.71 -17.641 1 97.31 91 PRO A C 1
ATOM 690 O O . PRO A 1 91 ? 2.445 0.672 -17.219 1 97.31 91 PRO A O 1
ATOM 693 N N . LEU A 1 92 ? 0.294 0.337 -16.938 1 97.69 92 LEU A N 1
ATOM 694 C CA . LEU A 1 92 ? 0.474 -0.089 -15.555 1 97.69 92 LEU A CA 1
ATOM 695 C C . LEU A 1 92 ? 1.431 -1.272 -15.469 1 97.69 92 LEU A C 1
ATOM 697 O O . LEU A 1 92 ? 2.352 -1.275 -14.648 1 97.69 92 LEU A O 1
ATOM 701 N N . PHE A 1 93 ? 1.312 -2.273 -16.312 1 98.25 93 PHE A N 1
ATOM 702 C CA . PHE A 1 93 ? 2.119 -3.486 -16.25 1 98.25 93 PHE A CA 1
ATOM 703 C C . PHE A 1 93 ? 3.537 -3.215 -16.75 1 98.25 93 PHE A C 1
ATOM 705 O O . PHE A 1 93 ? 4.5 -3.781 -16.219 1 98.25 93 PHE A O 1
ATOM 712 N N . HIS A 1 94 ? 3.59 -2.398 -17.766 1 98.12 94 HIS A N 1
ATOM 713 C CA . HIS A 1 94 ? 4.91 -1.941 -18.188 1 98.12 94 HIS A CA 1
ATOM 714 C C . HIS A 1 94 ? 5.641 -1.244 -17.047 1 98.12 94 HIS A C 1
ATOM 716 O O . HIS A 1 94 ? 6.824 -1.507 -16.812 1 98.12 94 HIS A O 1
ATOM 722 N N . ASN A 1 95 ? 4.934 -0.367 -16.375 1 98.62 95 ASN A N 1
ATOM 723 C CA . ASN A 1 95 ? 5.5 0.348 -15.242 1 98.62 95 ASN A CA 1
ATOM 724 C C . ASN A 1 95 ? 5.957 -0.613 -14.141 1 98.62 95 ASN A C 1
ATOM 726 O O . ASN A 1 95 ? 7.047 -0.462 -13.594 1 98.62 95 ASN A O 1
ATOM 730 N N . LEU A 1 96 ? 5.121 -1.592 -13.844 1 98.75 96 LEU A N 1
ATOM 731 C CA . LEU A 1 96 ? 5.457 -2.562 -12.805 1 98.75 96 LEU A CA 1
ATOM 732 C C . LEU A 1 96 ? 6.703 -3.355 -13.188 1 98.75 96 LEU A C 1
ATOM 734 O O . LEU A 1 96 ? 7.562 -3.607 -12.344 1 98.75 96 LEU A O 1
ATOM 738 N N . THR A 1 97 ? 6.77 -3.783 -14.422 1 98.62 97 THR A N 1
ATOM 739 C CA . THR A 1 97 ? 7.945 -4.492 -14.906 1 98.62 97 THR A CA 1
ATOM 740 C C . THR A 1 97 ? 9.195 -3.627 -14.766 1 98.62 97 THR A C 1
ATOM 742 O O . THR A 1 97 ? 10.234 -4.102 -14.297 1 98.62 97 THR A O 1
ATOM 745 N N . THR A 1 98 ? 9.086 -2.359 -15.133 1 98.44 98 THR A N 1
ATOM 746 C CA . THR A 1 98 ? 10.195 -1.418 -15 1 98.44 98 THR A CA 1
ATOM 747 C C . THR A 1 98 ? 10.609 -1.277 -13.539 1 98.44 98 THR A C 1
ATOM 749 O O . THR A 1 98 ? 11.805 -1.262 -13.227 1 98.44 98 THR A O 1
ATOM 752 N N . GLN A 1 99 ? 9.672 -1.193 -12.664 1 98.75 99 GLN A N 1
ATOM 753 C CA . GLN A 1 99 ? 9.945 -1.084 -11.234 1 98.75 99 GLN A CA 1
ATOM 754 C C . GLN A 1 99 ? 10.703 -2.307 -10.719 1 98.75 99 GLN A C 1
ATOM 756 O O . GLN A 1 99 ? 11.664 -2.174 -9.961 1 98.75 99 GLN A O 1
ATOM 761 N N . CYS A 1 100 ? 10.25 -3.48 -11.117 1 98.69 100 CYS A N 1
ATOM 762 C CA . CYS A 1 100 ? 10.93 -4.703 -10.703 1 98.69 100 CYS A CA 1
ATOM 763 C C . CYS A 1 100 ? 12.367 -4.715 -11.203 1 98.69 100 CYS A C 1
ATOM 765 O O . CYS A 1 100 ? 13.289 -5.027 -10.438 1 98.69 100 CYS A O 1
ATOM 767 N N . LYS A 1 101 ? 12.523 -4.387 -12.438 1 98.31 101 LYS A N 1
ATOM 768 C CA . LYS A 1 101 ? 13.867 -4.363 -13 1 98.31 101 LYS A CA 1
ATOM 769 C C . LYS A 1 101 ? 14.742 -3.344 -12.281 1 98.31 101 LYS A C 1
ATOM 771 O O . LYS A 1 101 ? 15.922 -3.6 -12.031 1 98.31 101 LYS A O 1
ATOM 776 N N . ALA A 1 102 ? 14.172 -2.229 -11.93 1 97.62 102 ALA A N 1
ATOM 777 C CA . ALA A 1 102 ? 14.898 -1.187 -11.211 1 97.62 102 ALA A CA 1
ATOM 778 C C . ALA A 1 102 ? 15.305 -1.662 -9.82 1 97.62 102 ALA A C 1
ATOM 780 O O . ALA A 1 102 ? 16.219 -1.106 -9.203 1 97.62 102 ALA A O 1
ATOM 781 N N . MET A 1 103 ? 14.672 -2.672 -9.336 1 97 103 MET A N 1
ATOM 782 C CA . MET A 1 103 ? 15 -3.268 -8.047 1 97 103 MET A CA 1
ATOM 783 C C . MET A 1 103 ? 15.961 -4.438 -8.211 1 97 103 MET A C 1
ATOM 785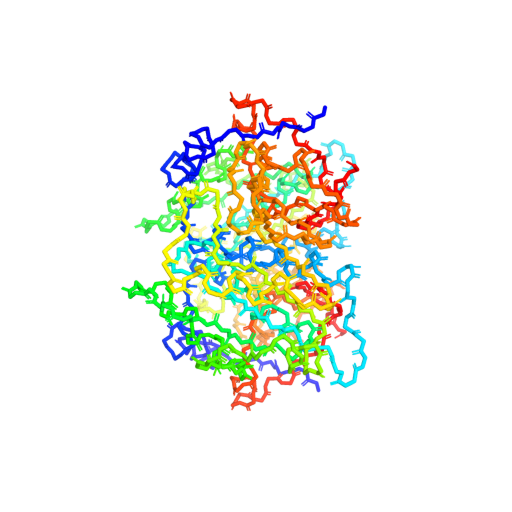 O O . MET A 1 103 ? 16.172 -5.219 -7.277 1 97 103 MET A O 1
ATOM 789 N N . ASP A 1 104 ? 16.5 -4.594 -9.375 1 96.44 104 ASP A N 1
ATOM 790 C CA . ASP A 1 104 ? 17.453 -5.641 -9.719 1 96.44 104 ASP A CA 1
ATOM 791 C C . ASP A 1 104 ? 16.828 -7.027 -9.57 1 96.44 104 ASP A C 1
ATOM 793 O O . ASP A 1 104 ? 17.484 -7.969 -9.133 1 96.44 104 ASP A O 1
ATOM 797 N N . ILE A 1 105 ? 15.578 -7.113 -9.828 1 98.19 105 ILE A N 1
ATOM 798 C CA . ILE A 1 105 ? 14.898 -8.406 -9.852 1 98.19 105 ILE A CA 1
ATOM 799 C C . ILE A 1 105 ? 15.055 -9.039 -11.227 1 98.19 105 ILE A C 1
ATOM 801 O O . ILE A 1 105 ? 14.758 -8.414 -12.25 1 98.19 105 ILE A O 1
ATOM 805 N N . GLN A 1 106 ? 15.5 -10.211 -11.258 1 98 106 GLN A N 1
ATOM 806 C CA . GLN A 1 106 ? 15.766 -10.914 -12.516 1 98 106 GLN A CA 1
ATOM 807 C C . GLN A 1 106 ? 14.469 -11.438 -13.125 1 98 106 GLN A C 1
ATOM 809 O O . GLN A 1 106 ? 13.633 -12.016 -12.43 1 98 106 GLN A O 1
ATOM 814 N N . PHE A 1 107 ? 14.328 -11.164 -14.391 1 98.75 107 PHE A N 1
ATOM 815 C CA . PHE A 1 107 ? 13.281 -11.805 -15.172 1 98.75 107 PHE A CA 1
ATOM 816 C C . PHE A 1 107 ? 13.844 -12.961 -15.984 1 98.75 107 PHE A C 1
ATOM 818 O O . PHE A 1 107 ? 14.836 -12.805 -16.703 1 98.75 107 PHE A O 1
ATOM 825 N N . ILE A 1 108 ? 13.234 -14.102 -15.781 1 98.62 108 ILE A N 1
ATOM 826 C CA . ILE A 1 108 ? 13.711 -15.25 -16.547 1 98.62 108 ILE A CA 1
ATOM 827 C C . ILE A 1 108 ? 12.805 -15.484 -17.75 1 98.62 108 ILE A C 1
ATOM 829 O O . ILE A 1 108 ? 11.594 -15.266 -17.672 1 98.62 108 ILE A O 1
ATOM 833 N N . ASP A 1 109 ? 13.328 -16 -18.797 1 97.06 109 ASP A N 1
ATOM 834 C CA . ASP A 1 109 ? 12.609 -16.109 -20.078 1 97.06 109 ASP A CA 1
ATOM 835 C C . ASP A 1 109 ? 11.953 -17.484 -20.219 1 97.06 109 ASP A C 1
ATOM 837 O O . ASP A 1 109 ? 11.016 -17.641 -21 1 97.06 109 ASP A O 1
ATOM 841 N N . GLN A 1 110 ? 12.508 -18.453 -19.531 1 97.5 110 GLN A N 1
ATOM 842 C CA . GLN A 1 110 ? 11.977 -19.797 -19.594 1 97.5 110 GLN A CA 1
ATOM 843 C C . GLN A 1 110 ? 11.82 -20.406 -18.203 1 97.5 110 GLN A C 1
ATOM 845 O O . GLN A 1 110 ? 12.68 -20.219 -17.344 1 97.5 110 GLN A O 1
ATOM 850 N N . LEU A 1 111 ? 10.742 -21.047 -18.062 1 98.5 111 LEU A N 1
ATOM 851 C CA . LEU A 1 111 ? 10.555 -21.781 -16.812 1 98.5 111 LEU A CA 1
ATOM 852 C C . LEU A 1 111 ? 11.391 -23.062 -16.797 1 98.5 111 LEU A C 1
ATOM 854 O O . LEU A 1 111 ? 11.242 -23.906 -17.672 1 98.5 111 LEU A O 1
ATOM 858 N N . PRO A 1 112 ? 12.289 -23.188 -15.82 1 98.12 112 PRO A N 1
ATOM 859 C CA . PRO A 1 112 ? 13.07 -24.422 -15.758 1 98.12 112 PRO A CA 1
ATOM 860 C C . PRO A 1 112 ? 12.219 -25.641 -15.453 1 98.12 112 PRO A C 1
ATOM 862 O O . PRO A 1 112 ? 11.031 -25.516 -15.141 1 98.12 112 PRO A O 1
ATOM 865 N N . ASP A 1 113 ? 12.852 -26.859 -15.57 1 98.31 113 ASP A N 1
ATOM 866 C CA . ASP A 1 113 ? 12.164 -28.078 -15.164 1 98.31 113 ASP A CA 1
ATOM 867 C C . ASP A 1 113 ? 12.016 -28.141 -13.648 1 98.31 113 ASP A C 1
ATOM 869 O O . ASP A 1 113 ? 12.695 -27.422 -12.914 1 98.31 113 ASP A O 1
ATOM 873 N N . PRO A 1 114 ? 11.117 -28.953 -13.172 1 98.62 114 PRO A N 1
ATOM 874 C CA . PRO A 1 114 ? 10.797 -28.984 -11.742 1 98.62 114 PRO A CA 1
ATOM 875 C C . PRO A 1 114 ? 12.023 -29.219 -10.867 1 98.62 114 PRO A C 1
ATOM 877 O O . PRO A 1 114 ? 12.156 -28.609 -9.805 1 98.62 114 PRO A O 1
ATOM 880 N N . GLN A 1 115 ? 12.922 -30.062 -11.297 1 98.44 115 GLN A N 1
ATOM 881 C CA . GLN A 1 115 ? 14.109 -30.375 -10.5 1 98.44 115 GLN A CA 1
ATOM 882 C C . GLN A 1 115 ? 15 -29.141 -10.352 1 98.4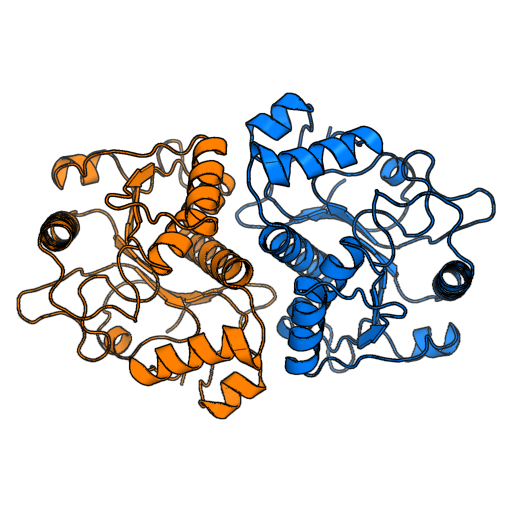4 115 GLN A C 1
ATOM 884 O O . GLN A 1 115 ? 15.539 -28.891 -9.273 1 98.44 115 GLN A O 1
ATOM 889 N N . THR A 1 116 ? 15.156 -28.453 -11.43 1 98.31 116 THR A N 1
ATOM 890 C CA . THR A 1 116 ? 15.953 -27.234 -11.414 1 98.31 116 THR A CA 1
ATOM 891 C C . THR A 1 116 ? 15.289 -26.172 -10.539 1 98.31 116 THR A C 1
ATOM 893 O O . THR A 1 116 ? 15.969 -25.453 -9.797 1 98.31 116 THR A O 1
ATOM 896 N N . ILE A 1 117 ? 13.969 -26.047 -10.617 1 98.31 117 ILE A N 1
ATOM 897 C CA . ILE A 1 117 ? 13.227 -25.109 -9.781 1 98.31 117 ILE A CA 1
ATOM 898 C C . ILE A 1 117 ? 13.453 -25.453 -8.312 1 98.31 117 ILE A C 1
ATOM 900 O O . ILE A 1 117 ? 13.781 -24.578 -7.508 1 98.31 117 ILE A O 1
ATOM 904 N N . ASP A 1 118 ? 13.391 -26.734 -7.973 1 97.75 118 ASP A N 1
ATOM 905 C CA . ASP A 1 118 ? 13.539 -27.203 -6.598 1 97.75 118 ASP A CA 1
ATOM 906 C C . ASP A 1 118 ? 14.93 -26.859 -6.055 1 97.75 118 ASP A C 1
ATOM 908 O O . ASP A 1 118 ? 15.086 -26.609 -4.859 1 97.75 118 ASP A O 1
ATOM 912 N N . ALA A 1 119 ? 15.883 -26.891 -6.953 1 96.88 119 ALA A N 1
ATOM 913 C CA . ALA A 1 119 ? 17.266 -26.672 -6.539 1 96.88 119 ALA A CA 1
ATOM 914 C C . ALA A 1 119 ? 17.578 -25.188 -6.395 1 96.88 119 ALA A C 1
ATOM 916 O O . ALA A 1 119 ? 18.375 -24.797 -5.551 1 96.88 119 ALA A O 1
ATOM 917 N N . LYS A 1 120 ? 16.891 -24.391 -7.152 1 96.19 120 LYS A N 1
ATOM 918 C CA . LYS A 1 120 ? 17.297 -23 -7.305 1 96.19 120 LYS A CA 1
ATOM 919 C C . LYS A 1 120 ? 16.469 -22.078 -6.426 1 96.19 120 LYS A C 1
ATOM 921 O O . LYS A 1 120 ? 16.938 -21.031 -5.988 1 96.19 120 LYS A O 1
ATOM 926 N N . TYR A 1 121 ? 15.25 -22.422 -6.172 1 96.81 121 TYR A N 1
ATOM 927 C CA . TYR A 1 121 ? 14.336 -21.484 -5.523 1 96.81 121 TYR A CA 1
ATOM 928 C C . TYR A 1 121 ? 13.812 -22.062 -4.215 1 96.81 121 TYR A C 1
ATOM 930 O O . TYR A 1 121 ? 13.797 -23.281 -4.02 1 96.81 121 TYR A O 1
ATOM 938 N N . SER A 1 122 ? 13.406 -21.141 -3.336 1 96.06 122 SER A N 1
ATOM 939 C CA . SER A 1 122 ? 12.945 -21.531 -2.006 1 96.06 122 SER A CA 1
ATOM 940 C C . SER A 1 122 ? 11.43 -21.688 -1.968 1 96.06 122 SER A C 1
ATOM 942 O O . SER A 1 122 ? 10.898 -22.391 -1.113 1 96.06 122 SER A O 1
ATOM 944 N N . LEU A 1 123 ? 10.781 -20.953 -2.893 1 96.44 123 LEU A N 1
ATOM 945 C CA . LEU A 1 123 ? 9.328 -20.844 -2.91 1 96.44 123 LEU A CA 1
ATOM 946 C C . LEU A 1 123 ? 8.828 -20.453 -4.301 1 96.44 123 LEU A C 1
ATOM 948 O O . LEU A 1 123 ? 9.523 -19.734 -5.031 1 96.44 123 LEU A O 1
ATOM 952 N N . ILE A 1 124 ? 7.633 -21.016 -4.633 1 98.62 124 ILE A N 1
ATOM 953 C CA . ILE A 1 124 ? 6.941 -20.531 -5.82 1 98.62 124 ILE A CA 1
ATOM 954 C C . ILE A 1 124 ? 5.793 -19.609 -5.41 1 98.62 124 ILE A C 1
ATOM 956 O O . ILE A 1 124 ? 5.023 -19.938 -4.504 1 98.62 124 ILE A O 1
ATOM 960 N N . ILE A 1 125 ? 5.746 -18.484 -6.031 1 98.94 125 ILE A N 1
ATOM 961 C CA . ILE A 1 125 ? 4.559 -17.641 -5.93 1 98.94 125 ILE A CA 1
ATOM 962 C C . ILE A 1 125 ? 3.75 -17.734 -7.223 1 98.94 125 ILE A C 1
ATOM 964 O O . ILE A 1 125 ? 4.203 -17.297 -8.281 1 98.94 125 ILE A O 1
ATOM 968 N N . ASP A 1 126 ? 2.639 -18.359 -7.094 1 98.94 126 ASP A N 1
ATOM 969 C CA . ASP A 1 126 ? 1.696 -18.516 -8.195 1 98.94 126 ASP A CA 1
ATOM 970 C C . ASP A 1 126 ? 0.797 -17.297 -8.328 1 98.94 126 ASP A C 1
ATOM 972 O O . ASP A 1 126 ? -0.182 -17.156 -7.594 1 98.94 126 ASP A O 1
ATOM 976 N N . ALA A 1 127 ? 1.104 -16.438 -9.281 1 98.94 127 ALA A N 1
ATOM 977 C CA . ALA A 1 127 ? 0.318 -15.25 -9.609 1 98.94 127 ALA A CA 1
ATOM 978 C C . ALA A 1 127 ? -0.137 -15.281 -11.07 1 98.94 127 ALA A C 1
ATOM 980 O O . ALA A 1 127 ? -0.265 -14.234 -11.703 1 98.94 127 ALA A O 1
ATOM 981 N N . LEU A 1 128 ? -0.347 -16.453 -11.625 1 98.75 128 LEU A N 1
ATOM 982 C CA . LEU A 1 128 ? -0.701 -16.594 -13.031 1 98.75 128 LEU A CA 1
ATOM 983 C C . LEU A 1 128 ? -2.139 -16.141 -13.281 1 98.75 128 LEU A C 1
ATOM 985 O O . LEU A 1 128 ? -2.381 -15.234 -14.07 1 98.75 128 LEU A O 1
ATOM 989 N N . PHE A 1 129 ? -3.084 -16.812 -12.547 1 98.25 129 PHE A N 1
ATOM 990 C CA . PHE A 1 129 ? -4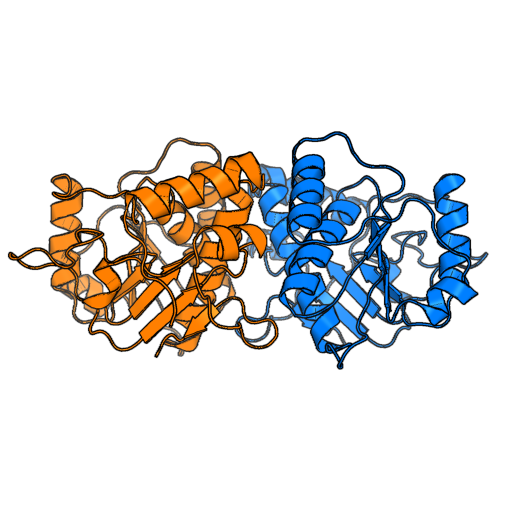.492 -16.516 -12.781 1 98.25 129 PHE A CA 1
ATOM 991 C C . PHE A 1 129 ? -5.219 -16.25 -11.469 1 98.25 129 PHE A C 1
ATOM 993 O O . PHE A 1 129 ? -4.914 -16.875 -10.445 1 98.25 129 PHE A O 1
ATOM 1000 N N . GLY A 1 130 ? -6.133 -15.344 -11.547 1 97.5 130 GLY A N 1
ATOM 1001 C CA . GLY A 1 130 ? -7.02 -15.062 -10.43 1 97.5 130 GLY A CA 1
ATOM 1002 C C . GLY A 1 130 ? -8.445 -15.539 -10.664 1 97.5 130 GLY A C 1
ATOM 1003 O O . GLY A 1 130 ? -8.68 -16.422 -11.492 1 97.5 130 GLY A O 1
ATOM 1004 N N . PHE A 1 131 ? -9.297 -14.961 -10.008 1 96.88 131 PHE A N 1
ATOM 1005 C CA . PHE A 1 131 ? -10.664 -15.453 -9.914 1 96.88 131 PHE A CA 1
ATOM 1006 C C . PHE A 1 131 ? -11.391 -15.297 -11.242 1 96.88 131 PHE A C 1
ATOM 1008 O O . PHE A 1 131 ? -12.461 -15.875 -11.445 1 96.88 131 PHE A O 1
ATOM 1015 N N . SER A 1 132 ? -10.898 -14.508 -12.141 1 95.25 132 SER A N 1
ATOM 1016 C CA . SER A 1 132 ? -11.586 -14.32 -13.414 1 95.25 132 SER A CA 1
ATOM 1017 C C . SER A 1 132 ? -11.266 -15.461 -14.383 1 95.25 132 SER A C 1
ATOM 1019 O O . SER A 1 132 ? -11.852 -15.539 -15.469 1 95.25 132 SER A O 1
ATOM 1021 N N . PHE A 1 133 ? -10.422 -16.344 -13.969 1 94.62 133 PHE A N 1
ATOM 1022 C CA . PHE A 1 133 ? -10.008 -17.469 -14.797 1 94.62 133 PHE A CA 1
ATOM 1023 C C . PHE A 1 133 ? -11.156 -18.453 -14.984 1 94.62 133 PHE A C 1
ATOM 1025 O O . PHE A 1 133 ? -11.922 -18.703 -14.055 1 94.62 133 PHE A O 1
ATOM 1032 N N . ARG A 1 134 ? -11.188 -18.891 -16.234 1 92.31 134 ARG A N 1
ATOM 1033 C CA . ARG A 1 134 ? -12.07 -20 -16.562 1 92.31 134 ARG A CA 1
ATOM 1034 C C . ARG A 1 134 ? -11.289 -21.156 -17.219 1 92.31 134 ARG A C 1
ATOM 1036 O O . ARG A 1 134 ? -10.719 -20.984 -18.297 1 92.31 134 ARG A O 1
ATOM 1043 N N . PRO A 1 135 ? -11.352 -22.391 -16.547 1 91.06 135 PRO A N 1
ATOM 1044 C CA . PRO A 1 135 ? -10.648 -23.531 -17.125 1 91.06 135 PRO A CA 1
ATOM 1045 C C . PRO A 1 135 ? -11.203 -23.938 -18.484 1 91.06 135 PRO A C 1
ATOM 1047 O O . PRO A 1 135 ? -12.383 -23.719 -18.766 1 91.06 135 PRO A O 1
ATOM 1050 N N . PRO A 1 136 ? -10.477 -24.531 -19.391 1 91.81 136 PRO A N 1
ATOM 1051 C CA . PRO A 1 136 ? -9.086 -24.938 -19.172 1 91.81 136 PRO A CA 1
ATOM 1052 C C . PRO A 1 136 ? -8.094 -23.828 -19.484 1 91.81 136 PRO A C 1
ATOM 1054 O O . PRO A 1 136 ? -8.445 -22.859 -20.172 1 91.81 136 PRO A O 1
ATOM 1057 N N . ALA A 1 137 ? -6.887 -23.969 -18.984 1 93.12 137 ALA A N 1
ATOM 1058 C CA . ALA A 1 137 ? -5.812 -23.031 -19.297 1 93.12 137 ALA A CA 1
ATOM 1059 C C . ALA A 1 137 ? -5.367 -23.188 -20.75 1 93.12 137 ALA A C 1
ATOM 1061 O O . ALA A 1 137 ? -5.352 -24.312 -21.281 1 93.12 137 ALA A O 1
ATOM 1062 N N . ARG A 1 138 ? -4.961 -22.078 -21.344 1 93.94 138 ARG A N 1
ATOM 1063 C CA . ARG A 1 138 ? -4.344 -22.156 -22.656 1 93.94 138 ARG A CA 1
ATOM 1064 C C . ARG A 1 138 ? -3.08 -23.016 -22.625 1 93.94 138 ARG A C 1
ATOM 1066 O O . ARG A 1 138 ? -2.428 -23.125 -21.578 1 93.94 138 ARG A O 1
ATOM 1073 N N . PRO A 1 139 ? -2.754 -23.594 -23.75 1 94.38 139 PRO A N 1
ATOM 1074 C CA . PRO A 1 139 ? -1.687 -24.609 -23.797 1 94.38 139 PRO A CA 1
ATOM 1075 C C . PRO A 1 139 ? -0.393 -24.109 -23.156 1 94.38 139 PRO A C 1
ATOM 1077 O O . PRO A 1 139 ? 0.217 -24.844 -22.359 1 94.38 139 PRO A O 1
ATOM 1080 N N . GLN A 1 140 ? 0.016 -22.922 -23.469 1 94.25 140 GLN A N 1
ATOM 1081 C CA . GLN A 1 140 ? 1.248 -22.391 -22.906 1 94.25 140 GLN A CA 1
ATOM 1082 C C . GLN A 1 140 ? 1.186 -22.391 -21.375 1 94.25 140 GLN A C 1
ATOM 1084 O O . GLN A 1 140 ? 2.139 -22.797 -20.703 1 94.25 140 GLN A O 1
ATOM 1089 N N . PHE A 1 141 ? 0.061 -22 -20.844 1 96.94 141 PHE A N 1
ATOM 1090 C CA . PHE A 1 141 ? -0.083 -21.922 -19.406 1 96.94 141 PHE A CA 1
ATOM 1091 C C . PHE A 1 141 ? -0.355 -23.297 -18.797 1 96.94 141 PHE A C 1
ATOM 1093 O O . PHE A 1 141 ? 0.033 -23.562 -17.656 1 96.94 141 PHE A O 1
ATOM 1100 N N . ALA A 1 142 ? -0.98 -24.125 -19.578 1 96.25 142 ALA A N 1
ATOM 1101 C CA . ALA A 1 142 ? -1.158 -25.5 -19.125 1 96.25 142 ALA A CA 1
ATOM 1102 C C . ALA A 1 142 ? 0.188 -26.172 -18.859 1 96.25 142 ALA A C 1
ATOM 1104 O O . ALA A 1 142 ? 0.341 -26.906 -17.891 1 96.25 142 ALA A O 1
ATOM 1105 N N . GLU A 1 143 ? 1.114 -25.922 -19.719 1 97.25 143 GLU A N 1
ATOM 1106 C CA . GLU A 1 143 ? 2.455 -26.469 -19.562 1 97.25 143 GLU A CA 1
ATOM 1107 C C . GLU A 1 143 ? 3.133 -25.922 -18.312 1 97.25 143 GLU A C 1
ATOM 1109 O O . GLU A 1 143 ? 3.812 -26.672 -17.594 1 97.25 143 GLU A O 1
ATOM 1114 N N . ILE A 1 144 ? 2.98 -24.688 -18.062 1 98.44 144 ILE A N 1
ATOM 1115 C CA . ILE A 1 144 ? 3.541 -24.031 -16.875 1 98.44 144 ILE A CA 1
ATOM 1116 C C . ILE A 1 144 ? 2.949 -24.656 -15.609 1 98.44 144 ILE A C 1
ATOM 1118 O O . ILE A 1 144 ? 3.682 -25.031 -14.695 1 98.44 144 ILE A O 1
ATOM 1122 N N . LEU A 1 145 ? 1.624 -24.797 -15.625 1 98.19 145 LEU A N 1
ATOM 1123 C CA . LEU A 1 145 ? 0.933 -25.375 -14.477 1 98.19 145 LEU A CA 1
ATOM 1124 C C . LEU A 1 145 ? 1.367 -26.812 -14.242 1 98.19 145 LEU A C 1
ATOM 1126 O O . LEU A 1 145 ? 1.523 -27.234 -13.094 1 98.19 145 LEU A O 1
ATOM 1130 N N . ASN A 1 146 ? 1.546 -27.5 -15.344 1 97.69 146 ASN A N 1
ATOM 1131 C CA . ASN A 1 146 ? 2.037 -28.875 -15.227 1 97.69 146 ASN A CA 1
ATOM 1132 C C . ASN A 1 146 ? 3.406 -28.922 -14.555 1 97.69 146 ASN A C 1
ATOM 1134 O O . ASN A 1 146 ? 3.662 -29.797 -13.727 1 97.69 146 ASN A O 1
ATOM 1138 N N . THR A 1 147 ? 4.301 -28.062 -14.891 1 98.62 147 THR A N 1
ATOM 1139 C CA . THR A 1 147 ? 5.625 -27.969 -14.289 1 98.62 147 THR A CA 1
ATOM 1140 C C . THR A 1 147 ? 5.52 -27.641 -12.797 1 98.62 147 THR A C 1
ATOM 1142 O O . THR A 1 147 ? 6.152 -28.297 -11.969 1 98.62 147 THR A O 1
ATOM 1145 N N . LEU A 1 148 ? 4.641 -26.703 -12.414 1 98.62 148 LEU A N 1
ATOM 1146 C CA . LEU A 1 148 ? 4.527 -26.234 -11.039 1 98.62 148 LEU A CA 1
ATOM 1147 C C . LEU A 1 148 ? 3.885 -27.281 -10.148 1 98.62 148 LEU A C 1
ATOM 1149 O O . LEU A 1 148 ? 4.102 -27.297 -8.938 1 98.62 148 LEU A O 1
ATOM 1153 N N . GLN A 1 149 ? 3.121 -28.156 -10.742 1 98.12 149 GLN A N 1
ATOM 1154 C CA . GLN A 1 149 ? 2.51 -29.25 -9.984 1 98.12 149 GLN A CA 1
ATOM 1155 C C . GLN A 1 149 ? 3.557 -30.266 -9.531 1 98.12 149 GLN A C 1
ATOM 1157 O O . GLN A 1 149 ? 3.314 -31.047 -8.609 1 98.12 149 GLN A O 1
ATOM 1162 N N . LYS A 1 150 ? 4.688 -30.234 -10.188 1 98.31 150 LYS A N 1
ATOM 1163 C CA . LYS A 1 150 ? 5.68 -31.281 -9.969 1 98.31 150 LYS A CA 1
ATOM 1164 C C . LYS A 1 150 ? 6.801 -30.797 -9.055 1 98.31 150 LYS A C 1
ATOM 1166 O O . LYS A 1 150 ? 7.66 -31.594 -8.656 1 98.31 150 LYS A O 1
ATOM 1171 N N . VAL A 1 151 ? 6.859 -29.516 -8.727 1 98.44 151 VAL A N 1
ATOM 1172 C CA . VAL A 1 151 ? 7.898 -29.031 -7.824 1 98.44 151 VAL A CA 1
ATOM 1173 C C . VAL A 1 151 ? 7.633 -29.531 -6.41 1 98.44 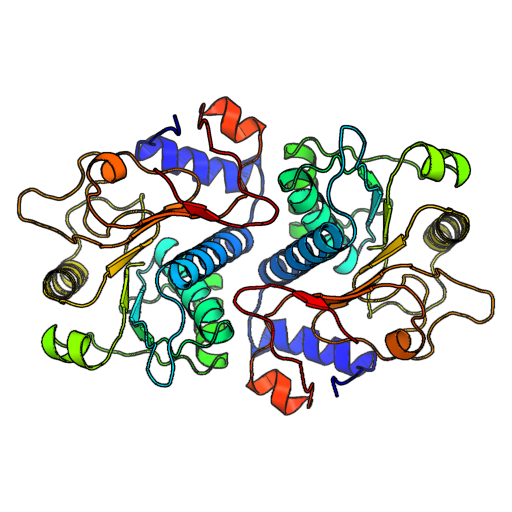151 VAL A C 1
ATOM 1175 O O . VAL A 1 151 ? 6.512 -29.922 -6.082 1 98.44 151 VAL A O 1
ATOM 1178 N N . THR A 1 152 ? 8.695 -29.516 -5.555 1 98.12 152 THR A N 1
ATOM 1179 C CA . THR A 1 152 ? 8.547 -30.031 -4.199 1 98.12 152 THR A CA 1
ATOM 1180 C C . THR A 1 152 ? 8.688 -28.906 -3.174 1 98.12 152 THR A C 1
ATOM 1182 O O . THR A 1 152 ? 8.312 -29.078 -2.01 1 98.12 152 THR A O 1
ATOM 1185 N N . ILE A 1 153 ? 9.211 -27.766 -3.578 1 96.94 153 ILE A N 1
ATOM 1186 C CA . ILE A 1 153 ? 9.25 -26.609 -2.693 1 96.94 153 ILE A CA 1
ATOM 1187 C C . ILE A 1 153 ? 7.852 -26.031 -2.537 1 96.94 153 ILE A C 1
ATOM 1189 O O . ILE A 1 153 ? 6.965 -26.297 -3.354 1 96.94 153 ILE A O 1
ATOM 1193 N N . PRO A 1 154 ? 7.582 -25.234 -1.503 1 97.81 154 PRO A N 1
ATOM 1194 C CA . PRO A 1 154 ? 6.242 -24.703 -1.26 1 97.81 154 PRO A CA 1
ATOM 1195 C C . PRO A 1 154 ? 5.746 -23.812 -2.396 1 97.81 154 PRO A C 1
ATOM 1197 O O . PRO A 1 154 ? 6.523 -23.047 -2.977 1 97.81 154 PRO A O 1
ATOM 1200 N N . VAL A 1 155 ? 4.465 -23.953 -2.703 1 98.69 155 VAL A N 1
ATOM 1201 C CA . VAL A 1 155 ? 3.768 -23.062 -3.633 1 98.69 155 VAL A CA 1
ATOM 1202 C C . VAL A 1 155 ? 2.781 -22.188 -2.871 1 98.69 155 VAL A C 1
ATOM 1204 O O . VAL A 1 155 ? 2.02 -22.672 -2.033 1 98.69 155 VAL A O 1
ATOM 1207 N N . CYS A 1 156 ? 2.854 -20.891 -3.119 1 98.81 156 CYS A N 1
ATOM 1208 C CA . CYS A 1 156 ? 1.931 -19.906 -2.58 1 98.81 156 CYS A CA 1
ATOM 1209 C C . CYS A 1 156 ? 1.075 -19.297 -3.684 1 98.81 156 CYS A C 1
ATOM 1211 O O . CYS A 1 156 ? 1.592 -18.609 -4.574 1 98.81 156 CYS A O 1
ATOM 1213 N N . SER A 1 157 ? -0.219 -19.5 -3.604 1 98.94 157 SER A N 1
ATOM 1214 C CA . SER A 1 157 ? -1.101 -18.969 -4.641 1 98.94 157 SER A CA 1
ATOM 1215 C C . SER A 1 157 ? -1.767 -17.672 -4.199 1 98.94 157 SER A C 1
ATOM 1217 O O . SER A 1 157 ? -2.264 -17.578 -3.076 1 98.94 157 SER A O 1
ATOM 1219 N N . ILE A 1 158 ? -1.798 -16.719 -5.105 1 98.94 158 ILE A N 1
ATOM 1220 C CA . ILE A 1 158 ? -2.463 -15.445 -4.887 1 98.94 158 ILE A CA 1
ATOM 1221 C C . ILE A 1 158 ? -3.891 -15.508 -5.43 1 98.94 158 ILE A C 1
ATOM 1223 O O . ILE A 1 158 ? -4.105 -15.891 -6.582 1 98.94 158 ILE A O 1
ATOM 1227 N N . ASP A 1 159 ? -4.852 -15.125 -4.652 1 98.88 159 ASP A N 1
ATOM 1228 C CA . ASP A 1 159 ? -6.277 -15.016 -4.945 1 98.88 159 ASP A CA 1
ATOM 1229 C C . ASP A 1 159 ? -6.93 -16.391 -5.039 1 98.88 159 ASP A C 1
ATOM 1231 O O . ASP A 1 159 ? -7.781 -16.734 -4.219 1 98.88 159 ASP A O 1
ATOM 1235 N N . ILE A 1 160 ? -6.555 -17.234 -5.957 1 98.81 160 ILE A N 1
ATOM 1236 C CA . ILE A 1 160 ? -6.926 -18.641 -6.094 1 98.81 160 ILE A CA 1
ATOM 1237 C C . ILE A 1 160 ? -5.742 -19.438 -6.637 1 98.81 160 ILE A C 1
ATOM 1239 O O . ILE A 1 160 ? -4.828 -18.875 -7.238 1 98.81 160 ILE A O 1
ATOM 1243 N N . PRO A 1 161 ? -5.711 -20.75 -6.379 1 98.81 161 PRO A N 1
ATOM 1244 C CA . PRO A 1 161 ? -4.707 -21.547 -7.09 1 98.81 161 PRO A CA 1
ATOM 1245 C C . PRO A 1 161 ? -4.918 -21.547 -8.602 1 98.81 161 PRO A C 1
ATOM 1247 O O . PRO A 1 161 ? -5.988 -21.922 -9.078 1 98.81 161 PRO A O 1
ATOM 1250 N N . SER A 1 162 ? -3.928 -21.109 -9.336 1 98.75 162 SER A N 1
ATOM 1251 C CA . SER A 1 162 ? -4.07 -21.016 -10.781 1 98.75 162 SER A CA 1
ATOM 1252 C C . SER A 1 162 ? -4.48 -22.359 -11.383 1 98.75 162 SER A C 1
ATOM 1254 O O . SER A 1 162 ? -3.953 -23.406 -10.992 1 98.75 162 SER A O 1
ATOM 1256 N N . GLY A 1 163 ? -5.48 -22.344 -12.32 1 97.56 163 GLY A N 1
ATOM 1257 C CA . GLY A 1 163 ? -5.977 -23.547 -12.977 1 97.56 163 GLY A CA 1
ATOM 1258 C C . GLY A 1 163 ? -7.203 -24.141 -12.305 1 97.56 163 GLY A C 1
ATOM 1259 O O . GLY A 1 163 ? -7.891 -24.984 -12.883 1 97.56 163 GLY A O 1
ATOM 1260 N N . TRP A 1 164 ? -7.406 -23.672 -11.023 1 98.06 164 TRP A N 1
ATOM 1261 C CA . TRP A 1 164 ? -8.602 -24.141 -10.328 1 98.06 164 TRP A CA 1
ATOM 1262 C C . TRP A 1 164 ? -9.859 -23.5 -10.914 1 98.06 164 TRP A C 1
ATOM 1264 O O . TRP A 1 164 ? -9.812 -22.359 -11.391 1 98.06 164 TRP A O 1
ATOM 1274 N N . ASP A 1 165 ? -10.953 -24.297 -10.891 1 97.56 165 ASP A N 1
ATOM 1275 C CA . ASP A 1 165 ? -12.266 -23.688 -11.031 1 97.56 165 ASP A CA 1
ATOM 1276 C C . ASP A 1 165 ? -12.609 -22.844 -9.805 1 97.56 165 ASP A C 1
ATOM 1278 O O . ASP A 1 165 ? -12.5 -23.312 -8.672 1 97.56 165 ASP A O 1
ATOM 1282 N N . VAL A 1 166 ? -13.031 -21.625 -9.992 1 97.69 166 VAL A N 1
ATOM 1283 C CA . VAL A 1 166 ? -13.227 -20.656 -8.906 1 97.69 166 VAL A CA 1
ATOM 1284 C C . VAL A 1 166 ? -14.312 -21.156 -7.961 1 97.69 166 VAL A C 1
ATOM 1286 O O . VAL A 1 166 ? -14.32 -20.828 -6.777 1 97.69 166 VAL A O 1
ATOM 1289 N N . GLU A 1 167 ? -15.141 -21.984 -8.469 1 97.38 167 GLU A N 1
ATOM 1290 C CA . GLU A 1 167 ? -16.25 -22.484 -7.66 1 97.38 167 GLU A CA 1
ATOM 1291 C C . GLU A 1 167 ? -15.992 -23.906 -7.199 1 97.38 167 GLU A C 1
ATOM 1293 O O . GLU A 1 167 ? -16.188 -24.234 -6.027 1 97.38 167 GLU A O 1
ATOM 1298 N N . LYS A 1 168 ? -15.469 -24.734 -8.086 1 96.75 168 LYS A N 1
ATOM 1299 C CA . LYS A 1 168 ? -15.477 -26.172 -7.844 1 96.75 168 LYS A CA 1
ATOM 1300 C C . LYS A 1 168 ? -14.117 -26.641 -7.328 1 96.75 168 LYS A C 1
ATOM 1302 O O . LYS A 1 168 ? -13.992 -27.766 -6.824 1 96.75 168 LYS A O 1
ATOM 1307 N N . GLY A 1 169 ? -13.141 -25.781 -7.434 1 97.06 169 GLY A N 1
ATOM 1308 C CA . GLY A 1 169 ? -11.844 -26.141 -6.887 1 97.06 169 GLY A CA 1
ATOM 1309 C C . GLY A 1 169 ? -10.953 -26.859 -7.891 1 97.06 169 GLY A C 1
ATOM 1310 O O . GLY A 1 169 ? -10.961 -26.516 -9.078 1 97.06 169 GLY A O 1
ATOM 1311 N N . CYS A 1 170 ? -10.156 -27.734 -7.457 1 96.06 170 CYS A N 1
ATOM 1312 C CA . CYS A 1 170 ? -9.156 -28.438 -8.25 1 96.06 170 CYS A CA 1
ATOM 1313 C C . CYS A 1 170 ? -9.805 -29.312 -9.312 1 96.06 170 CYS A C 1
ATOM 1315 O O . CYS A 1 170 ? -10.734 -30.062 -9.016 1 96.06 170 CYS A O 1
ATOM 1317 N N . PRO A 1 171 ? -9.328 -29.172 -10.508 1 94.5 171 PRO A N 1
ATOM 1318 C CA . PRO A 1 171 ? -9.875 -30.062 -11.547 1 94.5 171 PRO A CA 1
ATOM 1319 C C . PRO A 1 171 ? -9.703 -31.531 -11.211 1 94.5 171 PRO A C 1
ATOM 1321 O O . PRO A 1 171 ? -8.773 -31.906 -10.484 1 94.5 171 PRO A O 1
ATOM 1324 N N . PRO A 1 172 ? -10.547 -32.344 -11.773 1 93.25 172 PRO A N 1
ATOM 1325 C CA . PRO A 1 172 ? -10.484 -33.781 -11.484 1 93.25 172 PRO A CA 1
ATOM 1326 C C . PRO A 1 172 ? -9.156 -34.406 -11.922 1 93.25 172 PRO A C 1
ATOM 1328 O O . PRO A 1 172 ? -8.688 -35.344 -11.289 1 93.25 172 PRO A O 1
ATOM 1331 N N . GLU A 1 173 ? -8.594 -33.906 -12.977 1 91.81 173 GLU A N 1
ATOM 1332 C CA . GLU A 1 173 ? -7.359 -34.469 -13.516 1 91.81 173 GLU A CA 1
ATOM 1333 C C . GLU A 1 173 ? -6.152 -34.031 -12.695 1 91.81 173 GLU A C 1
ATOM 1335 O O . GLU A 1 173 ? -5.035 -34.5 -12.93 1 91.81 173 GLU A O 1
ATOM 1340 N N . GLY A 1 174 ? -6.387 -33.188 -11.781 1 93.56 174 GLY A N 1
ATOM 1341 C CA . GLY A 1 174 ? -5.301 -32.688 -10.945 1 93.56 174 GLY A CA 1
ATOM 1342 C C . GLY A 1 174 ? -5.035 -31.203 -11.148 1 93.56 174 GLY A C 1
ATOM 1343 O O . GLY A 1 174 ? -5.449 -30.625 -12.148 1 93.56 174 GLY A O 1
ATOM 1344 N N . GLY A 1 175 ? -4.379 -30.609 -10.234 1 96.12 175 GLY A N 1
ATOM 1345 C CA . GLY A 1 175 ? -4.027 -29.203 -10.266 1 96.12 175 GLY A CA 1
ATOM 1346 C C . GLY A 1 175 ? -3.053 -28.797 -9.18 1 96.12 175 GLY A C 1
ATOM 1347 O O . GLY A 1 175 ? -2.562 -29.656 -8.43 1 96.12 175 GLY A O 1
ATOM 1348 N N . LEU A 1 176 ? -2.705 -27.547 -9.141 1 97.81 176 LEU A N 1
ATOM 1349 C CA . LEU A 1 176 ? -1.802 -27.016 -8.125 1 97.81 176 LEU A CA 1
ATOM 1350 C C . LEU A 1 176 ? -2.316 -27.344 -6.723 1 97.81 176 LEU A C 1
ATOM 1352 O O . LEU A 1 176 ? -3.516 -27.25 -6.461 1 97.81 176 LEU A O 1
ATOM 1356 N N . GLN A 1 177 ? -1.503 -27.844 -5.906 1 98.12 177 GLN A N 1
ATOM 1357 C CA . GLN A 1 177 ? -1.794 -28.016 -4.488 1 98.12 177 GLN A CA 1
ATOM 1358 C C . GLN A 1 177 ? -0.909 -27.125 -3.629 1 98.12 177 GLN A C 1
ATOM 1360 O O . GLN A 1 177 ? 0.045 -27.594 -3.006 1 98.12 177 GLN A O 1
ATOM 1365 N N . PRO A 1 178 ? -1.274 -25.844 -3.574 1 98.69 178 PRO A N 1
ATOM 1366 C CA . PRO A 1 178 ? -0.394 -24.906 -2.869 1 98.69 178 PRO A CA 1
ATOM 1367 C C . PRO A 1 178 ? -0.361 -25.141 -1.362 1 98.69 178 PRO A C 1
ATOM 1369 O O . PRO A 1 178 ? -1.365 -25.562 -0.778 1 98.69 178 PRO A O 1
ATOM 1372 N N . GLU A 1 179 ? 0.788 -24.922 -0.8 1 98.62 179 GLU A N 1
ATOM 1373 C CA . GLU A 1 179 ? 0.92 -24.953 0.653 1 98.62 179 GLU A CA 1
ATOM 1374 C C . GLU A 1 179 ? 0.308 -23.719 1.295 1 98.62 179 GLU A C 1
ATOM 1376 O O . GLU A 1 179 ? -0.152 -23.766 2.438 1 98.62 179 GLU A O 1
ATOM 1381 N N . MET A 1 180 ? 0.257 -22.656 0.538 1 98.75 180 MET A N 1
ATOM 1382 C CA . MET A 1 180 ? -0.279 -21.375 1.021 1 98.75 180 MET A CA 1
ATOM 1383 C C . MET A 1 180 ? -1.228 -20.766 -0.002 1 98.75 180 MET A C 1
ATOM 1385 O O . MET A 1 180 ? -0.969 -20.828 -1.206 1 98.75 180 MET A O 1
ATOM 1389 N N . LEU A 1 181 ? -2.346 -20.234 0.471 1 98.94 181 LEU A N 1
ATOM 1390 C CA . LEU A 1 181 ? -3.297 -19.453 -0.317 1 98.94 181 LEU A CA 1
ATOM 1391 C C . LEU A 1 181 ? -3.514 -18.078 0.297 1 98.94 181 LEU A C 1
ATOM 1393 O O . LEU A 1 181 ? -3.707 -17.953 1.51 1 98.94 181 LEU A O 1
ATOM 1397 N N . ILE A 1 182 ? -3.369 -17.047 -0.485 1 98.94 182 ILE A N 1
ATOM 1398 C CA . ILE A 1 182 ? -3.691 -15.703 -0.048 1 98.94 182 ILE A CA 1
ATOM 1399 C C . ILE A 1 182 ? -4.918 -15.188 -0.805 1 98.94 182 ILE A C 1
ATOM 1401 O O . ILE A 1 182 ? -4.824 -14.836 -1.981 1 98.94 182 ILE A O 1
ATOM 1405 N N . SER A 1 183 ? -5.996 -15.18 -0.121 1 98.88 183 SER A N 1
ATOM 1406 C CA . SER A 1 183 ? -7.227 -14.641 -0.698 1 98.88 183 SER A CA 1
ATOM 1407 C C . SER A 1 183 ? -7.242 -13.117 -0.643 1 98.88 183 SER A C 1
ATOM 1409 O O . SER A 1 183 ? -6.742 -12.516 0.312 1 98.88 183 SER A O 1
ATOM 1411 N N . LEU A 1 184 ? -7.77 -12.516 -1.659 1 98.56 184 LEU A N 1
ATOM 1412 C CA . LEU A 1 184 ? -7.879 -11.062 -1.733 1 98.56 184 LEU A CA 1
ATOM 1413 C C . LEU A 1 184 ? -9.344 -10.625 -1.747 1 98.56 184 LEU A C 1
ATOM 1415 O O . LEU A 1 184 ? -10.18 -11.266 -2.387 1 98.56 184 LEU A O 1
ATOM 1419 N N . THR A 1 185 ? -9.648 -9.516 -1.099 1 97.75 185 THR A N 1
ATOM 1420 C CA . THR A 1 185 ? -11 -9.023 -0.869 1 97.75 185 THR A CA 1
ATOM 1421 C C . THR A 1 185 ? -11.781 -9.984 0.021 1 97.75 185 THR A C 1
ATOM 1423 O O . THR A 1 185 ? -12.133 -9.648 1.153 1 97.75 185 THR A O 1
ATOM 1426 N N . ALA A 1 186 ? -11.984 -11.156 -0.392 1 98.25 186 ALA A N 1
ATOM 1427 C CA . ALA A 1 186 ? -12.594 -12.297 0.288 1 98.25 186 ALA A CA 1
ATOM 1428 C C . ALA A 1 186 ? -12.195 -13.609 -0.383 1 98.25 186 ALA A C 1
ATOM 1430 O O . ALA A 1 186 ? -11.82 -13.625 -1.557 1 98.25 186 ALA A O 1
ATOM 1431 N N . PRO A 1 187 ? -12.18 -14.719 0.42 1 98.62 187 PRO A N 1
ATOM 1432 C CA . PRO A 1 187 ? -11.914 -16 -0.242 1 98.62 187 PRO A CA 1
ATOM 1433 C C . PRO A 1 187 ? -12.969 -16.359 -1.28 1 98.62 187 PRO A C 1
ATOM 1435 O O . PRO A 1 187 ? -14.133 -15.969 -1.143 1 98.62 187 PRO A O 1
ATOM 1438 N N . LYS A 1 188 ? -12.516 -17.016 -2.35 1 98.81 188 LYS A N 1
ATOM 1439 C CA . LYS A 1 188 ? -13.445 -17.547 -3.342 1 98.81 188 LYS A CA 1
ATOM 1440 C C . LYS A 1 188 ? -13.875 -18.969 -2.977 1 98.81 188 LYS A C 1
ATOM 1442 O O . LYS A 1 188 ? -13.18 -19.656 -2.225 1 98.81 188 LYS A O 1
ATOM 1447 N N . LYS A 1 189 ? -14.961 -19.406 -3.57 1 98.75 189 LYS A N 1
ATOM 1448 C CA . LYS A 1 189 ? -15.57 -20.688 -3.209 1 98.75 189 LYS A CA 1
ATOM 1449 C C . LYS A 1 189 ? -14.57 -21.828 -3.34 1 98.75 189 LYS A C 1
ATOM 1451 O O . LYS A 1 189 ? -14.602 -22.781 -2.562 1 98.75 189 LYS A O 1
ATOM 1456 N N . CYS A 1 190 ? -13.672 -21.75 -4.25 1 98.5 190 CYS A N 1
ATOM 1457 C CA . CYS A 1 190 ? -12.695 -22.828 -4.441 1 98.5 190 CYS A CA 1
ATOM 1458 C C . CYS A 1 190 ? -11.805 -22.984 -3.215 1 98.5 190 CYS A C 1
ATOM 1460 O O . CYS A 1 190 ? -11.25 -24.047 -2.977 1 98.5 190 CYS A O 1
ATOM 1462 N N . ALA A 1 191 ? -11.672 -21.922 -2.43 1 98.5 191 ALA A N 1
ATOM 1463 C CA . ALA A 1 191 ? -10.828 -21.953 -1.237 1 98.5 191 ALA A CA 1
ATOM 1464 C C . ALA A 1 191 ? -11.367 -22.953 -0.215 1 98.5 191 ALA A C 1
ATOM 1466 O O . ALA A 1 191 ? -10.648 -23.375 0.689 1 98.5 191 ALA A O 1
ATOM 1467 N N . LEU A 1 192 ? -12.656 -23.312 -0.328 1 98 192 LEU A N 1
ATOM 1468 C CA . LEU A 1 192 ? -13.234 -24.328 0.535 1 98 192 LEU A CA 1
ATOM 1469 C C . LEU A 1 192 ? -12.531 -25.672 0.336 1 98 192 LEU A C 1
ATOM 1471 O O . LEU A 1 192 ? -12.578 -26.547 1.209 1 98 192 LEU A O 1
ATOM 1475 N N . HIS A 1 193 ? -11.867 -25.844 -0.768 1 97.62 193 HIS A N 1
ATOM 1476 C CA . HIS A 1 193 ? -11.195 -27.094 -1.101 1 97.62 193 HIS A CA 1
ATOM 1477 C C . HIS A 1 193 ? -9.703 -27.016 -0.812 1 97.62 193 HIS A C 1
ATOM 1479 O O . HIS A 1 193 ? -8.961 -27.969 -1.042 1 97.62 193 HIS A O 1
ATOM 1485 N N . PHE A 1 194 ? -9.227 -25.875 -0.391 1 98.19 194 PHE A N 1
ATOM 1486 C CA . PHE A 1 194 ? -7.816 -25.672 -0.069 1 98.19 194 PHE A CA 1
ATOM 1487 C C . PHE A 1 194 ? -7.41 -26.516 1.133 1 98.19 194 PHE A C 1
ATOM 1489 O O . PHE A 1 194 ? -8.086 -26.516 2.162 1 98.19 194 PHE A O 1
ATOM 1496 N N . LYS A 1 195 ? -6.297 -27.203 1.023 1 97.38 195 LYS A N 1
ATOM 1497 C CA . LYS A 1 195 ? -5.875 -28.125 2.08 1 97.38 195 LYS A CA 1
ATOM 1498 C C . LYS A 1 195 ? -4.469 -27.797 2.57 1 97.38 195 LYS A C 1
ATOM 1500 O O . LYS A 1 195 ? -3.873 -28.562 3.328 1 97.38 195 LYS A O 1
ATOM 1505 N N . GLY A 1 196 ? -3.893 -26.703 2.104 1 98.19 196 GLY A N 1
ATOM 1506 C CA . GLY A 1 196 ? -2.535 -26.344 2.469 1 98.19 196 GLY A CA 1
ATOM 1507 C C . GLY A 1 196 ? -2.418 -25.828 3.893 1 98.19 196 GLY A C 1
ATOM 1508 O O . GLY A 1 196 ? -3.398 -25.828 4.641 1 98.19 196 GLY A O 1
ATOM 1509 N N . LYS A 1 197 ? -1.297 -25.391 4.246 1 98.25 197 LYS A N 1
ATOM 1510 C CA . LYS A 1 197 ? -0.92 -25.094 5.625 1 98.25 197 LYS A CA 1
ATOM 1511 C C . LYS A 1 197 ? -1.355 -23.688 6.02 1 98.25 197 LYS A C 1
ATOM 1513 O O . LYS A 1 197 ? -1.751 -23.453 7.164 1 98.25 197 LYS A O 1
ATOM 1518 N N . TYR A 1 198 ? -1.253 -22.75 5.078 1 98.56 198 TYR A N 1
ATOM 1519 C CA . TYR A 1 198 ? -1.477 -21.344 5.41 1 98.56 198 TYR A CA 1
ATOM 1520 C C . TYR A 1 198 ? -2.525 -20.719 4.492 1 98.56 198 TYR A C 1
ATOM 1522 O O . TYR A 1 198 ? -2.402 -20.797 3.268 1 98.56 198 TYR A O 1
ATOM 1530 N N . HIS A 1 199 ? -3.566 -20.172 5.051 1 98.81 199 HIS A N 1
ATOM 1531 C CA . HIS A 1 199 ? -4.566 -19.406 4.324 1 98.81 199 HIS A CA 1
ATOM 1532 C C . HIS A 1 199 ? -4.695 -17.984 4.883 1 98.81 199 HIS A C 1
ATOM 1534 O O . HIS A 1 199 ? -5.035 -17.812 6.055 1 98.81 199 HIS A O 1
ATOM 1540 N N . TYR A 1 200 ? -4.367 -17.016 4.055 1 98.88 200 TYR A N 1
ATOM 1541 C CA . TYR A 1 200 ? -4.426 -15.625 4.469 1 98.88 200 TYR A CA 1
ATOM 1542 C C . TYR A 1 200 ? -5.492 -14.867 3.689 1 98.88 200 TYR A C 1
ATOM 1544 O O . TYR A 1 200 ? -5.832 -15.242 2.566 1 98.88 200 TYR A O 1
ATOM 1552 N N . LEU A 1 201 ? -6.043 -13.914 4.344 1 98.75 201 LEU A N 1
ATOM 1553 C CA . LEU A 1 201 ? -6.785 -12.836 3.709 1 98.75 201 LEU A CA 1
ATOM 1554 C C . LEU A 1 201 ? -5.949 -11.562 3.656 1 98.75 201 LEU A C 1
ATOM 1556 O O . LEU A 1 201 ? -5.445 -11.102 4.684 1 98.75 201 LEU A O 1
ATOM 1560 N N . GLY A 1 202 ? -5.766 -11 2.432 1 97.56 202 GLY A N 1
ATOM 1561 C CA . GLY A 1 202 ? -4.922 -9.82 2.275 1 97.56 202 GLY A CA 1
ATOM 1562 C C . GLY A 1 202 ? -5.648 -8.648 1.645 1 97.56 202 GLY A C 1
ATOM 1563 O O . GLY A 1 202 ? -6.738 -8.812 1.09 1 97.56 202 GLY A O 1
ATOM 1564 N N . GLY A 1 203 ? -4.91 -7.387 1.608 1 93 203 GLY A N 1
ATOM 1565 C CA . GLY A 1 203 ? -5.383 -6.168 0.963 1 93 203 GLY A CA 1
ATOM 1566 C C . GLY A 1 203 ? -5.965 -5.164 1.938 1 93 203 GLY A C 1
ATOM 1567 O O . GLY A 1 203 ? -5.508 -4.02 2.006 1 93 203 GLY A O 1
ATOM 1568 N N . ARG A 1 204 ? -6.84 -5.371 2.891 1 96.88 204 ARG A N 1
ATOM 1569 C CA . ARG A 1 204 ? -7.527 -4.559 3.887 1 96.88 204 ARG A CA 1
ATOM 1570 C C . ARG A 1 204 ? -8 -3.24 3.283 1 96.88 204 ARG A C 1
ATOM 1572 O O . ARG A 1 204 ? -7.531 -2.17 3.668 1 96.88 204 ARG A O 1
ATOM 1579 N N . PHE A 1 205 ? -8.914 -3.271 2.379 1 97.38 205 PHE A N 1
ATOM 1580 C CA . PHE A 1 205 ? -9.312 -2.051 1.69 1 97.38 205 PHE A CA 1
ATOM 1581 C C . PHE A 1 205 ? -10.828 -2.008 1.504 1 97.38 205 PHE A C 1
ATOM 1583 O O . PHE A 1 205 ? -11.359 -1.047 0.945 1 97.38 205 PHE A O 1
ATOM 1590 N N . VAL A 1 206 ? -11.562 -2.973 1.958 1 97.62 206 VAL A N 1
ATOM 1591 C CA . VAL A 1 206 ? -12.984 -3.096 1.645 1 97.62 206 VAL A CA 1
ATOM 1592 C C . VAL A 1 206 ? -13.781 -2.08 2.457 1 97.62 206 VAL A C 1
ATOM 1594 O O . VAL A 1 206 ? -13.773 -2.115 3.689 1 97.62 206 VAL A O 1
ATOM 1597 N N . PRO A 1 207 ? -14.508 -1.196 1.786 1 97.19 207 PRO A N 1
ATOM 1598 C CA . PRO A 1 207 ? -15.375 -0.268 2.52 1 97.19 207 PRO A CA 1
ATOM 1599 C C . PRO A 1 207 ? -16.484 -0.978 3.285 1 97.19 207 PRO A C 1
ATOM 1601 O O . PRO A 1 207 ? -17 -1.998 2.824 1 97.19 207 PRO A O 1
ATOM 1604 N N . PRO A 1 208 ? -16.906 -0.371 4.371 1 96.31 208 PRO A N 1
ATOM 1605 C CA . PRO A 1 208 ? -17.938 -1.015 5.188 1 96.31 208 PRO A CA 1
ATOM 1606 C C . PRO A 1 208 ? -19.25 -1.219 4.43 1 96.31 208 PRO A C 1
ATOM 1608 O O . PRO A 1 208 ? -19.922 -2.24 4.609 1 96.31 208 PRO A O 1
ATOM 1611 N N . LYS A 1 209 ? -19.672 -0.294 3.646 1 96.94 209 LYS A N 1
ATOM 1612 C CA . LYS A 1 209 ? -20.906 -0.422 2.898 1 96.94 209 LYS A CA 1
ATOM 1613 C C . LYS A 1 209 ? -20.844 -1.58 1.908 1 96.94 209 LYS A C 1
ATOM 1615 O O . LYS A 1 209 ? -21.828 -2.289 1.705 1 96.94 209 LYS A O 1
ATOM 1620 N N . LEU A 1 210 ? -19.719 -1.747 1.252 1 98 210 LEU A N 1
ATOM 1621 C CA . LEU A 1 210 ? -19.516 -2.855 0.324 1 98 210 LEU A CA 1
ATOM 1622 C C . LEU A 1 210 ? -19.562 -4.191 1.058 1 98 210 LEU A C 1
ATOM 1624 O O . LEU A 1 210 ? -20.172 -5.148 0.578 1 98 210 LEU A O 1
ATOM 1628 N N . GLU A 1 211 ? -18.875 -4.266 2.191 1 97.81 211 GLU A N 1
ATOM 1629 C CA . GLU A 1 211 ? -18.906 -5.473 3.014 1 97.81 211 GLU A CA 1
ATOM 1630 C C . GLU A 1 211 ? -20.344 -5.84 3.4 1 97.81 211 GLU A C 1
ATOM 1632 O O . GLU A 1 211 ? -20.734 -7.008 3.322 1 97.81 211 GLU A O 1
ATOM 1637 N N . ALA A 1 212 ? -21.078 -4.797 3.811 1 97.88 212 ALA A N 1
ATOM 1638 C CA . ALA A 1 212 ? -22.453 -5.016 4.23 1 97.88 212 ALA A CA 1
ATOM 1639 C C . ALA A 1 212 ? -23.328 -5.469 3.055 1 97.88 212 ALA A C 1
ATOM 1641 O O . ALA A 1 212 ? -24.109 -6.414 3.18 1 97.88 212 ALA A O 1
ATOM 1642 N N . LYS A 1 213 ? -23.172 -4.844 1.932 1 98.06 213 LYS A N 1
ATOM 1643 C CA . LYS A 1 213 ? -23.969 -5.129 0.742 1 98.06 213 LYS A CA 1
ATOM 1644 C C . LYS A 1 213 ? -23.844 -6.594 0.332 1 98.06 213 LYS A C 1
ATOM 1646 O O . LYS A 1 213 ? -24.828 -7.23 -0.04 1 98.06 213 LYS A O 1
ATOM 1651 N N . TYR A 1 214 ? -22.641 -7.125 0.471 1 98.38 214 TYR A N 1
ATOM 1652 C CA . TYR A 1 214 ? -22.391 -8.477 -0.005 1 98.38 214 TYR A CA 1
ATOM 1653 C C . TYR A 1 214 ? -22.297 -9.453 1.16 1 98.38 214 TYR A C 1
ATOM 1655 O O . TYR A 1 214 ? -21.938 -10.625 0.972 1 98.38 214 TYR A O 1
ATOM 1663 N N . GLU A 1 215 ? -22.516 -8.938 2.332 1 98.31 215 GLU A N 1
ATOM 1664 C CA . GLU A 1 215 ? -22.453 -9.75 3.543 1 98.31 215 GLU A CA 1
ATOM 1665 C C . GLU A 1 215 ? -21.141 -10.539 3.609 1 98.31 215 GLU A C 1
ATOM 1667 O O . GLU A 1 215 ? -21.156 -11.75 3.826 1 98.31 215 GLU A O 1
ATOM 1672 N N . LEU A 1 216 ? -20.078 -9.852 3.459 1 98.31 216 LEU A N 1
ATOM 1673 C CA . LEU A 1 216 ? -18.797 -10.523 3.344 1 98.31 216 LEU A CA 1
ATOM 1674 C C . LEU A 1 216 ? -18.359 -11.109 4.684 1 98.31 216 LEU A C 1
ATOM 1676 O O . LEU A 1 216 ? -17.609 -12.094 4.723 1 98.31 216 LEU A O 1
ATOM 1680 N N . ASN A 1 217 ? -18.797 -10.5 5.785 1 97.88 217 ASN A N 1
ATOM 1681 C CA . ASN A 1 217 ? -18.453 -10.977 7.125 1 97.88 217 ASN A CA 1
ATOM 1682 C C . ASN A 1 217 ? -16.953 -11.148 7.301 1 97.88 217 ASN A C 1
ATOM 1684 O O . ASN A 1 217 ? -16.484 -12.195 7.742 1 97.88 217 ASN A O 1
ATOM 1688 N N . LEU A 1 218 ? -16.219 -10.117 6.953 1 97.62 218 LEU A N 1
ATOM 1689 C CA . LEU A 1 218 ? -14.773 -10.18 7.035 1 97.62 218 LEU A CA 1
ATOM 1690 C C . LEU A 1 218 ? -14.305 -10.148 8.484 1 97.62 218 LEU A C 1
ATOM 1692 O O . LEU A 1 218 ? -14.867 -9.422 9.312 1 97.62 218 LEU A O 1
ATOM 1696 N N . PRO A 1 219 ? -13.273 -10.969 8.805 1 97.06 219 PRO A N 1
ATOM 1697 C CA . PRO A 1 219 ? -12.68 -10.852 10.141 1 97.06 219 PRO A CA 1
ATOM 1698 C C . PRO A 1 219 ? -11.969 -9.523 10.359 1 97.06 219 PRO A C 1
ATOM 1700 O O . PRO A 1 219 ? -11.555 -8.867 9.398 1 97.06 219 PRO A O 1
ATOM 1703 N N . GLN A 1 220 ? -11.859 -9.164 11.609 1 94.62 220 GLN A N 1
ATOM 1704 C CA . GLN A 1 220 ? -11.133 -7.941 11.945 1 94.62 220 GLN A CA 1
ATOM 1705 C C . GLN A 1 220 ? -9.625 -8.133 11.766 1 94.62 220 GLN A C 1
ATOM 1707 O O . GLN A 1 220 ? -9.047 -9.07 12.32 1 94.62 220 GLN A O 1
ATOM 1712 N N . TYR A 1 221 ? -9.016 -7.301 10.977 1 96.81 221 TYR A N 1
ATOM 1713 C CA . TYR A 1 221 ? -7.562 -7.312 10.859 1 96.81 221 TYR A CA 1
ATOM 1714 C C . TYR A 1 221 ? -6.902 -6.867 12.156 1 96.81 221 TYR A C 1
ATOM 1716 O O . TYR A 1 221 ? -7.371 -5.934 12.812 1 96.81 221 TYR A O 1
ATOM 1724 N N . PRO A 1 222 ? -5.867 -7.512 12.555 1 96 222 PRO A N 1
ATOM 1725 C CA . PRO A 1 222 ? -5.199 -7.117 13.797 1 96 222 PRO A CA 1
ATOM 1726 C C . PRO A 1 222 ? -4.383 -5.836 13.648 1 96 222 PRO A C 1
ATOM 1728 O O . PRO A 1 222 ? -3.527 -5.746 12.758 1 96 222 PRO A O 1
ATOM 1731 N N . GLY A 1 223 ? -4.613 -4.859 14.547 1 96 223 GLY A N 1
ATOM 1732 C CA . GLY A 1 223 ? -3.818 -3.641 14.562 1 96 223 GLY A CA 1
ATOM 1733 C C . GLY A 1 223 ? -3.762 -2.949 13.211 1 96 223 GLY A C 1
ATOM 1734 O O . GLY A 1 223 ? -4.797 -2.615 12.633 1 96 223 GLY A O 1
ATOM 1735 N N . THR A 1 224 ? -2.51 -2.852 12.711 1 97.88 224 THR A N 1
ATOM 1736 C CA . THR A 1 224 ? -2.322 -2.174 11.438 1 97.88 224 THR A CA 1
ATOM 1737 C C . THR A 1 224 ? -1.953 -3.172 10.344 1 97.88 224 THR A C 1
ATOM 1739 O O . THR A 1 224 ? -1.502 -2.781 9.266 1 97.88 224 THR A O 1
ATOM 1742 N N . ASP A 1 225 ? -2.154 -4.449 10.641 1 98.25 225 ASP A N 1
ATOM 1743 C CA . ASP A 1 225 ? -1.755 -5.488 9.695 1 98.25 225 ASP A CA 1
ATOM 1744 C C . ASP A 1 225 ? -2.549 -5.387 8.398 1 98.25 225 ASP A C 1
ATOM 1746 O O . ASP A 1 225 ? -3.75 -5.109 8.414 1 98.25 225 ASP A O 1
ATOM 1750 N N . VAL A 1 226 ? -1.848 -5.688 7.273 1 98.5 226 VAL A N 1
ATOM 1751 C CA . VAL A 1 226 ? -2.484 -5.59 5.965 1 98.5 226 VAL A CA 1
ATOM 1752 C C . VAL A 1 226 ? -2.988 -6.961 5.527 1 98.5 226 VAL A C 1
ATOM 1754 O O . VAL A 1 226 ? -3.541 -7.109 4.438 1 98.5 226 VAL A O 1
ATOM 1757 N N . CYS A 1 227 ? -2.752 -7.977 6.297 1 98.56 227 CYS A N 1
ATOM 1758 C CA . CYS A 1 227 ? -3.238 -9.336 6.066 1 98.56 227 CYS A CA 1
ATOM 1759 C C . CYS A 1 227 ? -3.588 -10.016 7.383 1 98.56 227 CYS A C 1
ATOM 1761 O O . CYS A 1 227 ? -3.23 -9.531 8.453 1 98.56 227 CYS A O 1
ATOM 1763 N N . LEU A 1 228 ? -4.367 -11.031 7.332 1 98.06 228 LEU A N 1
ATOM 1764 C CA . LEU A 1 228 ? -4.645 -11.875 8.492 1 98.06 228 LEU A CA 1
ATOM 1765 C C . LEU A 1 228 ? -4.789 -13.336 8.086 1 98.06 228 LEU A C 1
ATOM 1767 O O . LEU A 1 228 ? -5.223 -13.633 6.969 1 98.06 228 LEU A O 1
ATOM 1771 N N . LYS A 1 229 ? -4.363 -14.227 8.969 1 97.81 229 LYS A N 1
ATOM 1772 C CA . LYS A 1 229 ? -4.48 -15.664 8.727 1 97.81 229 LYS A CA 1
ATOM 1773 C C . LYS A 1 229 ? -5.91 -16.141 8.969 1 97.81 229 LYS A C 1
ATOM 1775 O O . LYS A 1 229 ? -6.527 -15.789 9.977 1 97.81 229 LYS A O 1
ATOM 1780 N N . LEU A 1 230 ? -6.367 -16.859 7.953 1 96.75 230 LEU A N 1
ATOM 1781 C CA . LEU A 1 230 ? -7.695 -17.438 8.094 1 96.75 230 LEU A CA 1
ATOM 1782 C C . LEU A 1 230 ? -7.621 -18.828 8.727 1 96.75 230 LEU A C 1
ATOM 1784 O O . LEU A 1 230 ? -6.676 -19.578 8.477 1 96.75 230 LEU A O 1
ATOM 1788 N N . ASP A 1 231 ? -8.516 -19.266 9.688 1 79.81 231 ASP A N 1
ATOM 1789 C CA . ASP A 1 231 ? -8.594 -20.547 10.391 1 79.81 231 ASP A CA 1
ATOM 1790 C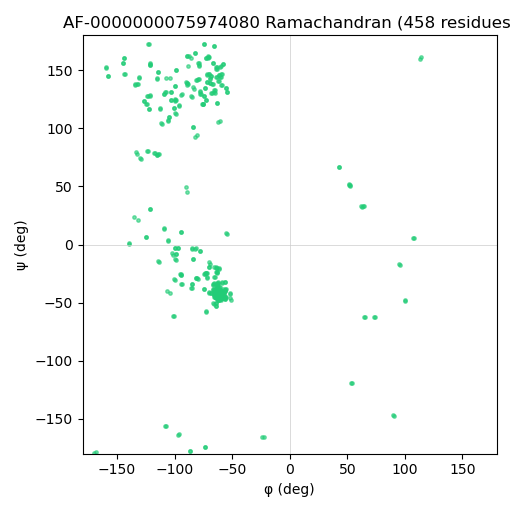 C . ASP A 1 231 ? -9.227 -21.625 9.5 1 79.81 231 ASP A C 1
ATOM 1792 O O . ASP A 1 231 ? -10.078 -21.312 8.664 1 79.81 231 ASP A O 1
ATOM 1796 N N . MET B 1 1 ? 24.625 7.879 8.461 1 88.88 1 MET B N 1
ATOM 1797 C CA . MET B 1 1 ? 23.484 8.688 8.852 1 88.88 1 MET B CA 1
ATOM 1798 C C . MET B 1 1 ? 22.609 9.008 7.641 1 88.88 1 MET B C 1
ATOM 1800 O O . MET B 1 1 ? 23.125 9.227 6.539 1 88.88 1 MET B O 1
ATOM 1804 N N . VAL B 1 2 ? 21.328 8.977 7.797 1 96.38 2 VAL B N 1
ATOM 1805 C CA . VAL B 1 2 ? 20.406 9.25 6.711 1 96.38 2 VAL B CA 1
ATOM 1806 C C . VAL B 1 2 ? 20.625 10.664 6.184 1 96.38 2 VAL B C 1
ATOM 1808 O O . VAL B 1 2 ? 20.922 11.578 6.949 1 96.38 2 VAL B O 1
ATOM 1811 N N . LYS B 1 3 ? 20.469 10.805 4.934 1 97.5 3 LYS B N 1
ATOM 1812 C CA . LYS B 1 3 ? 20.656 12.109 4.312 1 97.5 3 LYS B CA 1
ATOM 1813 C C . LYS B 1 3 ? 19.406 12.977 4.48 1 97.5 3 LYS B C 1
ATOM 1815 O O . LYS B 1 3 ? 18.281 12.492 4.371 1 97.5 3 LYS B O 1
ATOM 1820 N N . PHE B 1 4 ? 19.625 14.25 4.711 1 98.56 4 PHE B N 1
ATOM 1821 C CA . PHE B 1 4 ? 18.562 15.25 4.691 1 98.56 4 PHE B CA 1
ATOM 1822 C C . PHE B 1 4 ? 18.562 16 3.371 1 98.56 4 PHE B C 1
ATOM 1824 O O . PHE B 1 4 ? 19.562 16.609 2.988 1 98.56 4 PHE B O 1
ATOM 1831 N N . LEU B 1 5 ? 17.469 16 2.709 1 98.69 5 LEU B N 1
ATOM 1832 C CA . LEU B 1 5 ? 17.391 16.484 1.332 1 98.69 5 LEU B CA 1
ATOM 1833 C C . LEU B 1 5 ? 17.062 17.969 1.29 1 98.69 5 LEU B C 1
ATOM 1835 O O . LEU B 1 5 ? 16.234 18.453 2.061 1 98.69 5 LEU B O 1
ATOM 1839 N N . GLY B 1 6 ? 17.703 18.656 0.387 1 98.25 6 GLY B N 1
ATOM 1840 C CA . GLY B 1 6 ? 17.219 19.984 0.012 1 98.25 6 GLY B CA 1
ATOM 1841 C C . GLY B 1 6 ? 15.977 19.922 -0.862 1 98.25 6 GLY B C 1
ATOM 1842 O O . GLY B 1 6 ? 15.594 18.859 -1.339 1 98.25 6 GLY B O 1
ATOM 1843 N N . GLN B 1 7 ? 15.43 21.047 -1.096 1 98.19 7 GLN B N 1
ATOM 1844 C CA . GLN B 1 7 ? 14.164 21.109 -1.815 1 98.19 7 GLN B CA 1
ATOM 1845 C C . GLN B 1 7 ? 14.328 20.656 -3.264 1 98.19 7 GLN B C 1
ATOM 1847 O O . GLN B 1 7 ? 13.539 19.844 -3.758 1 98.19 7 GLN B O 1
ATOM 1852 N N . GLU B 1 8 ? 15.289 21.203 -3.963 1 97.94 8 GLU B N 1
ATOM 1853 C CA . GLU B 1 8 ? 15.5 20.891 -5.371 1 97.94 8 GLU B CA 1
ATOM 1854 C C . GLU B 1 8 ? 15.797 19.406 -5.559 1 97.94 8 GLU B C 1
ATOM 1856 O O . GLU B 1 8 ? 15.297 18.781 -6.492 1 97.94 8 GLU B O 1
ATOM 1861 N N . GLU B 1 9 ? 16.625 18.922 -4.742 1 98.12 9 GLU B N 1
ATOM 1862 C CA . GLU B 1 9 ? 16.953 17.5 -4.801 1 98.12 9 GLU B CA 1
ATOM 1863 C C . GLU B 1 9 ? 15.719 16.641 -4.574 1 98.12 9 GLU B C 1
ATOM 1865 O O . GLU B 1 9 ? 15.531 15.633 -5.258 1 98.12 9 GLU B O 1
ATOM 1870 N N . ALA B 1 10 ? 14.883 16.984 -3.586 1 98.25 10 ALA B N 1
ATOM 1871 C CA . ALA B 1 10 ? 13.648 16.25 -3.314 1 98.25 10 ALA B CA 1
ATOM 1872 C C . ALA B 1 10 ? 12.734 16.266 -4.535 1 98.25 10 ALA B C 1
ATOM 1874 O O . ALA B 1 10 ? 12.125 15.242 -4.867 1 98.25 10 ALA B O 1
ATOM 1875 N N . ILE B 1 11 ? 12.648 17.391 -5.18 1 97.69 11 ILE B N 1
ATOM 1876 C CA . ILE B 1 11 ? 11.812 17.531 -6.371 1 97.69 11 ILE B CA 1
ATOM 1877 C C . ILE B 1 11 ? 12.344 16.609 -7.473 1 97.69 11 ILE B C 1
ATOM 1879 O O . ILE B 1 11 ? 11.57 15.922 -8.141 1 97.69 11 ILE B O 1
ATOM 1883 N N . LYS B 1 12 ? 13.633 16.594 -7.684 1 98.12 12 LYS B N 1
ATOM 1884 C CA . LYS B 1 12 ? 14.25 15.758 -8.711 1 98.12 12 LYS B CA 1
ATOM 1885 C C . LYS B 1 12 ? 14 14.281 -8.438 1 98.12 12 LYS B C 1
ATOM 1887 O O . LYS B 1 12 ? 13.711 13.508 -9.359 1 98.12 12 LYS B O 1
ATOM 1892 N N . ILE B 1 13 ? 14.164 13.922 -7.199 1 98.31 13 ILE B N 1
ATOM 1893 C CA . ILE B 1 13 ? 13.938 12.539 -6.809 1 98.31 13 ILE B CA 1
ATOM 1894 C C . ILE B 1 13 ? 12.492 12.141 -7.121 1 98.31 13 ILE B C 1
ATOM 1896 O O . ILE B 1 13 ? 12.242 11.07 -7.691 1 98.31 13 ILE B O 1
ATOM 1900 N N . ASP B 1 14 ? 11.555 12.984 -6.746 1 97.06 14 ASP B N 1
ATOM 1901 C CA . ASP B 1 14 ? 10.148 12.734 -7.047 1 97.06 14 ASP B CA 1
ATOM 1902 C C . ASP B 1 14 ? 9.93 12.547 -8.547 1 97.06 14 ASP B C 1
ATOM 1904 O O . ASP B 1 14 ? 9.227 11.633 -8.969 1 97.06 14 ASP B O 1
ATOM 1908 N N . GLN B 1 15 ? 10.508 13.398 -9.289 1 97.62 15 GLN B N 1
ATOM 1909 C CA . GLN B 1 15 ? 10.367 13.328 -10.742 1 97.62 15 GLN B CA 1
ATOM 1910 C C . GLN B 1 15 ? 10.945 12.023 -11.281 1 97.62 15 GLN B C 1
ATOM 1912 O O . GLN B 1 15 ? 10.344 11.391 -12.148 1 97.62 15 GLN B O 1
ATOM 1917 N N . GLU B 1 16 ? 12.086 11.648 -10.812 1 98.25 16 GLU B N 1
ATOM 1918 C CA . GLU B 1 16 ? 12.711 10.414 -11.273 1 98.25 16 GLU B CA 1
ATOM 1919 C C . GLU B 1 16 ? 11.867 9.195 -10.898 1 98.25 16 GLU B C 1
ATOM 1921 O O . GLU B 1 16 ? 11.781 8.234 -11.672 1 98.25 16 GLU B O 1
ATOM 1926 N N . LEU B 1 17 ? 11.273 9.219 -9.719 1 98.38 17 LEU B N 1
ATOM 1927 C CA . LEU B 1 17 ? 10.398 8.125 -9.297 1 98.38 17 LEU B CA 1
ATOM 1928 C C . LEU B 1 17 ? 9.242 7.949 -10.273 1 98.38 17 LEU B C 1
ATOM 1930 O O . LEU B 1 17 ? 8.844 6.824 -10.57 1 98.38 17 LEU B O 1
ATOM 1934 N N . PHE B 1 18 ? 8.773 9.078 -10.875 1 97.5 18 PHE B N 1
ATOM 1935 C CA . PHE B 1 18 ? 7.625 9.047 -11.766 1 97.5 18 PHE B CA 1
ATOM 1936 C C . PHE B 1 18 ? 8.047 8.68 -13.18 1 97.5 18 PHE B C 1
ATOM 1938 O O . PHE B 1 18 ? 7.297 8.023 -13.914 1 97.5 18 PHE B O 1
ATOM 1945 N N . THR B 1 19 ? 9.211 9.094 -13.562 1 97.5 19 THR B N 1
ATOM 1946 C CA . THR B 1 19 ? 9.586 8.969 -14.969 1 97.5 19 THR B CA 1
ATOM 1947 C C . THR B 1 19 ? 10.508 7.766 -15.172 1 97.5 19 THR B C 1
ATOM 1949 O O . THR B 1 19 ? 10.07 6.719 -15.656 1 97.5 19 THR B O 1
ATOM 1952 N N . GLU B 1 20 ? 11.672 7.82 -14.516 1 97.81 20 GLU B N 1
ATOM 1953 C CA . GLU B 1 20 ? 12.672 6.77 -14.703 1 97.81 20 GLU B CA 1
ATOM 1954 C C . GLU B 1 20 ? 12.211 5.453 -14.078 1 97.81 20 GLU B C 1
ATOM 1956 O O . GLU B 1 20 ? 12.336 4.391 -14.688 1 97.81 20 GLU B O 1
ATOM 1961 N N . TYR B 1 21 ? 11.625 5.547 -12.922 1 98.44 21 TYR B N 1
ATOM 1962 C CA . TYR B 1 21 ? 11.273 4.336 -12.195 1 98.44 21 TYR B CA 1
ATOM 1963 C C . TYR B 1 21 ? 9.805 3.99 -12.391 1 98.44 21 TYR B C 1
ATOM 1965 O O . TYR B 1 21 ? 9.344 2.945 -11.922 1 98.44 21 TYR B O 1
ATOM 1973 N N . CYS B 1 22 ? 9.047 4.848 -13 1 98.31 22 CYS B N 1
ATOM 1974 C CA . CYS B 1 22 ? 7.707 4.625 -13.539 1 98.31 22 CYS B CA 1
ATOM 1975 C C . CYS B 1 22 ? 6.723 4.297 -12.422 1 98.31 22 CYS B C 1
ATOM 1977 O O . CYS B 1 22 ? 5.832 3.465 -12.602 1 98.31 22 CYS B O 1
ATOM 1979 N N . PHE B 1 23 ? 6.906 4.863 -11.242 1 98.44 23 PHE B N 1
ATOM 1980 C CA . PHE B 1 23 ? 5.855 4.801 -10.234 1 98.44 23 PHE B CA 1
ATOM 1981 C C . PHE B 1 23 ? 4.707 5.738 -10.586 1 98.44 23 PHE B C 1
ATOM 1983 O O . PHE B 1 23 ? 4.934 6.863 -11.039 1 98.44 23 PHE B O 1
ATOM 1990 N N . SER B 1 24 ? 3.496 5.246 -10.453 1 97.94 24 SER B N 1
ATOM 1991 C CA . SER B 1 24 ? 2.381 6.184 -10.562 1 97.94 24 SER B CA 1
ATOM 1992 C C . SER B 1 24 ? 2.186 6.965 -9.266 1 97.94 24 SER B C 1
ATOM 1994 O O . SER B 1 24 ? 2.602 6.516 -8.195 1 97.94 24 SER B O 1
ATOM 1996 N N . VAL B 1 25 ? 1.576 8.109 -9.398 1 97.5 25 VAL B N 1
ATOM 1997 C CA . VAL B 1 25 ? 1.254 8.898 -8.219 1 97.5 25 VAL B CA 1
ATOM 1998 C C . VAL B 1 25 ? 0.31 8.109 -7.312 1 97.5 25 VAL B C 1
ATOM 2000 O O . VAL B 1 25 ? 0.442 8.148 -6.086 1 97.5 25 VAL B O 1
ATOM 2003 N N . ASP B 1 26 ? -0.616 7.336 -7.887 1 98.06 26 ASP B N 1
ATOM 2004 C CA . ASP B 1 26 ? -1.542 6.504 -7.121 1 98.06 26 ASP B CA 1
ATOM 2005 C C . ASP B 1 26 ? -0.789 5.52 -6.23 1 98.06 26 ASP B C 1
ATOM 2007 O O . ASP B 1 26 ? -1.123 5.355 -5.055 1 98.06 26 ASP B O 1
ATOM 2011 N N . GLN B 1 27 ? 0.213 4.895 -6.777 1 98 27 GLN B N 1
ATOM 2012 C CA . GLN B 1 27 ? 1.011 3.91 -6.051 1 98 27 GLN B CA 1
ATOM 2013 C C . GLN B 1 27 ? 1.747 4.555 -4.879 1 98 27 GLN B C 1
ATOM 2015 O O . GLN B 1 27 ? 1.641 4.094 -3.742 1 98 27 GLN B O 1
ATOM 2020 N N . LEU B 1 28 ? 2.479 5.617 -5.211 1 98.38 28 LEU B N 1
ATOM 2021 C CA . LEU B 1 28 ? 3.324 6.234 -4.195 1 98.38 28 LEU B CA 1
ATOM 2022 C C . LEU B 1 28 ? 2.479 6.871 -3.098 1 98.38 28 LEU B C 1
ATOM 2024 O O . LEU B 1 28 ? 2.844 6.824 -1.921 1 98.38 28 LEU B O 1
ATOM 2028 N N . MET B 1 29 ? 1.392 7.469 -3.506 1 98.5 29 MET B N 1
ATOM 2029 C CA . MET B 1 29 ? 0.5 8.102 -2.537 1 98.5 29 MET B CA 1
ATOM 2030 C C . MET B 1 29 ? -0.129 7.062 -1.617 1 98.5 29 MET B C 1
ATOM 2032 O O . MET B 1 29 ? -0.308 7.309 -0.423 1 98.5 29 MET B O 1
ATOM 2036 N N . GLU B 1 30 ? -0.497 5.871 -2.166 1 98.69 30 GLU B N 1
ATOM 2037 C CA . GLU B 1 30 ? -1.036 4.793 -1.343 1 98.69 30 GLU B CA 1
ATOM 2038 C C . GLU B 1 30 ? -0.008 4.305 -0.327 1 98.69 30 GLU B C 1
ATOM 2040 O O . GLU B 1 30 ? -0.329 4.117 0.848 1 98.69 30 GLU B O 1
ATOM 2045 N N . LEU B 1 31 ? 1.237 4.148 -0.783 1 98.69 31 LEU B N 1
ATOM 2046 C CA . LEU B 1 31 ? 2.314 3.707 0.097 1 98.69 31 LEU B CA 1
ATOM 2047 C C . LEU B 1 31 ? 2.607 4.754 1.165 1 98.69 31 LEU B C 1
ATOM 2049 O O . LEU B 1 31 ? 2.801 4.418 2.336 1 98.69 31 LEU B O 1
ATOM 2053 N N . ALA B 1 32 ? 2.641 6.016 0.748 1 98.69 32 ALA B N 1
ATOM 2054 C CA . ALA B 1 32 ? 2.914 7.109 1.676 1 98.69 32 ALA B CA 1
ATOM 2055 C C . ALA B 1 32 ? 1.818 7.223 2.73 1 98.69 32 ALA B C 1
ATOM 2057 O O . ALA B 1 32 ? 2.104 7.258 3.93 1 98.69 32 ALA B O 1
ATOM 2058 N N . GLY B 1 33 ? 0.552 7.258 2.256 1 98.88 33 GLY B N 1
ATOM 2059 C CA . GLY B 1 33 ? -0.562 7.371 3.184 1 98.88 33 GLY B CA 1
ATOM 2060 C C . GLY B 1 33 ? -0.642 6.219 4.168 1 98.88 33 GLY B C 1
ATOM 2061 O O . GLY B 1 33 ? -0.89 6.43 5.359 1 98.88 33 GLY B O 1
ATOM 2062 N N . LEU B 1 34 ? -0.406 5.008 3.672 1 98.88 34 LEU B N 1
ATOM 2063 C CA . LEU B 1 34 ? -0.4 3.84 4.547 1 98.88 34 LEU B CA 1
ATOM 2064 C C . LEU B 1 34 ? 0.698 3.951 5.598 1 98.88 34 LEU B C 1
ATOM 2066 O O . LEU B 1 34 ? 0.458 3.703 6.781 1 98.88 34 LEU B O 1
ATOM 2070 N N . SER B 1 35 ? 1.89 4.297 5.176 1 98.88 35 SER B N 1
ATOM 2071 C CA . SER B 1 35 ? 3.008 4.387 6.109 1 98.88 35 SER B CA 1
ATOM 2072 C C . SER B 1 35 ? 2.764 5.461 7.164 1 98.88 35 SER B C 1
ATOM 2074 O O . SER B 1 35 ? 3.172 5.309 8.32 1 98.88 35 SER B O 1
ATOM 2076 N N . CYS B 1 36 ? 2.109 6.574 6.754 1 98.88 36 CYS B N 1
ATOM 2077 C CA . CYS B 1 36 ? 1.751 7.609 7.715 1 98.88 36 CYS B CA 1
ATOM 2078 C C . CYS B 1 36 ? 0.765 7.078 8.75 1 98.88 36 CYS B C 1
ATOM 2080 O O . CYS B 1 36 ? 0.944 7.289 9.953 1 98.88 36 CYS B O 1
ATOM 2082 N N . ALA B 1 37 ? -0.246 6.383 8.289 1 98.81 37 ALA B N 1
ATOM 2083 C CA . ALA B 1 37 ? -1.247 5.832 9.195 1 98.81 37 ALA B CA 1
ATOM 2084 C C . ALA B 1 37 ? -0.616 4.844 10.172 1 98.81 37 ALA B C 1
ATOM 2086 O O . ALA B 1 37 ? -0.931 4.852 11.367 1 98.81 37 ALA B O 1
ATOM 2087 N N . VAL B 1 38 ? 0.278 3.992 9.656 1 98.75 38 VAL B N 1
ATOM 2088 C CA . VAL B 1 38 ? 0.946 3.008 10.5 1 98.75 38 VAL B CA 1
ATOM 2089 C C . VAL B 1 38 ? 1.822 3.721 11.531 1 98.75 38 VAL B C 1
ATOM 2091 O O . VAL B 1 38 ? 1.805 3.377 12.711 1 98.75 38 VAL B O 1
ATOM 2094 N N . SER B 1 39 ? 2.604 4.73 11.117 1 98.62 39 SER B N 1
ATOM 2095 C CA . SER B 1 39 ? 3.459 5.492 12.023 1 98.62 39 SER B CA 1
ATOM 2096 C C . SER B 1 39 ? 2.645 6.137 13.141 1 98.62 39 SER B C 1
ATOM 2098 O O . SER B 1 39 ? 3.031 6.078 14.312 1 98.62 39 SER B O 1
ATOM 2100 N N . ILE B 1 40 ? 1.551 6.711 12.773 1 98.19 40 ILE B N 1
ATOM 2101 C CA . ILE B 1 40 ? 0.685 7.395 13.727 1 98.19 40 ILE B CA 1
ATOM 2102 C C . ILE B 1 40 ? 0.122 6.383 14.727 1 98.19 40 ILE B C 1
ATOM 2104 O O . ILE B 1 40 ? 0.098 6.637 15.93 1 98.19 40 ILE B O 1
ATOM 2108 N N . SER B 1 41 ? -0.286 5.234 14.273 1 97.62 41 SER B N 1
ATOM 2109 C CA . SER B 1 41 ? -0.863 4.211 15.141 1 97.62 41 SER B CA 1
ATOM 2110 C C . SER B 1 41 ? 0.17 3.678 16.125 1 97.62 41 SER B C 1
ATOM 2112 O O . SER B 1 41 ? -0.174 3.301 17.25 1 97.62 41 SER B O 1
ATOM 2114 N N . LYS B 1 42 ? 1.431 3.615 15.695 1 97.12 42 LYS B N 1
ATOM 2115 C CA . LYS B 1 42 ? 2.498 3.162 16.578 1 97.12 42 LYS B CA 1
ATOM 2116 C C . LYS B 1 42 ? 2.721 4.148 17.719 1 97.12 42 LYS B C 1
ATOM 2118 O O . LYS B 1 42 ? 3.01 3.744 18.844 1 97.12 42 LYS B O 1
ATOM 2123 N N . SER B 1 43 ? 2.557 5.395 17.438 1 96.88 43 SER B N 1
ATOM 2124 C CA . SER B 1 43 ? 2.865 6.43 18.406 1 96.88 43 SER B CA 1
ATOM 2125 C C . SER B 1 43 ? 1.627 6.824 19.203 1 96.88 43 SER B C 1
ATOM 2127 O O . SER B 1 43 ? 1.731 7.227 20.375 1 96.88 43 SER B O 1
ATOM 2129 N N . TYR B 1 44 ? 0.502 6.793 18.594 1 96.38 44 TYR B N 1
ATOM 2130 C CA . TYR B 1 44 ? -0.793 7.121 19.172 1 96.38 44 TYR B CA 1
ATOM 2131 C C . TYR B 1 44 ? -1.81 6.02 18.906 1 96.38 44 TYR B C 1
ATOM 2133 O O . TYR B 1 44 ? -2.725 6.191 18.094 1 96.38 44 TYR B O 1
ATOM 2141 N N . PRO B 1 45 ? -1.674 4.867 19.625 1 95.38 45 PRO B N 1
ATOM 2142 C CA . PRO B 1 45 ? -2.604 3.762 19.391 1 95.38 45 PRO B CA 1
ATOM 2143 C C . PRO B 1 45 ? -4.059 4.148 19.641 1 95.38 45 PRO B C 1
ATOM 2145 O O . PRO B 1 45 ? -4.336 5.012 20.484 1 95.38 45 PRO B O 1
ATOM 2148 N N . PRO B 1 46 ? -4.828 3.451 18.781 1 89.44 46 PRO B N 1
ATOM 2149 C CA . PRO B 1 46 ? -6.238 3.787 19 1 89.44 46 PRO B CA 1
ATOM 2150 C C . PRO B 1 46 ? -6.727 3.422 20.391 1 89.44 46 PRO B C 1
ATOM 2152 O O . PRO B 1 46 ? -6.359 2.369 20.922 1 89.44 46 PRO B O 1
ATOM 2155 N N . SER B 1 47 ? -6.918 4.27 21.25 1 76.69 47 SER B N 1
ATOM 2156 C CA . SER B 1 47 ? -7.488 4.043 22.578 1 76.69 47 SER B CA 1
ATOM 2157 C C . SER B 1 47 ? -9.008 4.145 22.547 1 76.69 47 SER B C 1
ATOM 2159 O O . SER B 1 47 ? -9.586 4.672 21.594 1 76.69 47 SER B O 1
ATOM 2161 N N . GLU B 1 48 ? -9.82 3.557 23.359 1 59.62 48 GLU B N 1
ATOM 2162 C CA . GLU B 1 48 ? -11.273 3.5 23.375 1 59.62 48 GLU B CA 1
ATOM 2163 C C . GLU B 1 48 ? -11.883 4.691 22.641 1 59.62 48 GLU B C 1
ATOM 2165 O O . GLU B 1 48 ? -11.156 5.57 22.172 1 59.62 48 GLU B O 1
ATOM 2170 N N . PRO B 1 49 ? -13.477 4.973 22.875 1 54.34 49 PRO B N 1
ATOM 2171 C CA . PRO B 1 49 ? -14.43 5.48 21.875 1 54.34 49 PRO B CA 1
ATOM 2172 C C . PRO B 1 49 ? -13.984 6.801 21.266 1 54.34 49 PRO B C 1
ATOM 2174 O O . PRO B 1 49 ? -14.602 7.277 20.297 1 54.34 49 PRO B O 1
ATOM 2177 N N . ASN B 1 50 ? -12.602 7.254 21.578 1 61.44 50 ASN B N 1
ATOM 2178 C CA . ASN B 1 50 ? -12.492 8.68 21.297 1 61.44 50 ASN B CA 1
ATOM 2179 C C . ASN B 1 50 ? -11.25 9 20.469 1 61.44 50 ASN B C 1
ATOM 2181 O O . ASN B 1 50 ? -10.828 10.148 20.391 1 61.44 50 ASN B O 1
ATOM 2185 N N . SER B 1 51 ? -10.633 7.887 19.672 1 84.69 51 SER B N 1
ATOM 2186 C CA . SER B 1 51 ? -9.5 8.344 18.875 1 84.69 51 SER B CA 1
ATOM 2187 C C . SER B 1 51 ? -9.969 8.984 17.578 1 84.69 51 SER B C 1
ATOM 2189 O O . SER B 1 51 ? -10.203 8.281 16.578 1 84.69 51 SER B O 1
ATOM 2191 N N . SER B 1 52 ? -10.148 10.281 17.609 1 95.25 52 SER B N 1
ATOM 2192 C CA . SER B 1 52 ? -10.727 11.062 16.516 1 95.25 52 SER B CA 1
ATOM 2193 C C . SER B 1 52 ? -9.719 12.062 15.961 1 95.25 52 SER B C 1
ATOM 2195 O O . SER B 1 52 ? -9.789 13.258 16.266 1 95.25 52 SER B O 1
ATOM 2197 N N . PRO B 1 53 ? -8.828 11.555 15.148 1 98.06 53 PRO B N 1
ATOM 2198 C CA . PRO B 1 53 ? -7.898 12.508 14.531 1 98.06 53 PRO B CA 1
ATOM 2199 C C . PRO B 1 53 ? -8.578 13.422 13.516 1 98.06 53 PRO B C 1
ATOM 2201 O O . PRO B 1 53 ? -9.539 13.016 12.859 1 98.06 53 PRO B O 1
ATOM 2204 N N . LEU B 1 54 ? -8.172 14.656 13.469 1 98.81 54 LEU B N 1
ATOM 2205 C CA . LEU B 1 54 ? -8.547 15.586 12.406 1 98.81 54 LEU B CA 1
ATOM 2206 C C . LEU B 1 54 ? -7.426 15.711 11.383 1 98.81 54 LEU B C 1
ATOM 2208 O O . LEU B 1 54 ? -6.312 16.125 11.719 1 98.81 54 LEU B O 1
ATOM 2212 N N . ILE B 1 55 ? -7.691 15.32 10.156 1 98.94 55 ILE B N 1
ATOM 2213 C CA . ILE B 1 55 ? -6.711 15.414 9.078 1 98.94 55 ILE B CA 1
ATOM 2214 C C . ILE B 1 55 ? -6.941 16.703 8.289 1 98.94 55 ILE B C 1
ATOM 2216 O O . ILE B 1 55 ? -8.008 16.891 7.703 1 98.94 55 ILE B O 1
ATOM 2220 N N . CYS B 1 56 ? -5.938 17.547 8.281 1 98.94 56 CYS B N 1
ATOM 2221 C CA . CYS B 1 56 ? -5.973 18.75 7.465 1 98.94 56 CYS B CA 1
ATOM 2222 C C . CYS B 1 56 ? -5.207 18.562 6.16 1 98.94 56 CYS B C 1
ATOM 2224 O O . CYS B 1 56 ? -3.98 18.453 6.168 1 98.94 56 CYS B O 1
ATOM 2226 N N . CYS B 1 57 ? -5.965 18.562 5.07 1 98.88 57 CYS B N 1
ATOM 2227 C CA . CYS B 1 57 ? -5.395 18.203 3.775 1 98.88 57 CYS B CA 1
ATOM 2228 C C . CYS B 1 57 ? -5.25 19.438 2.885 1 98.88 57 CYS B C 1
ATOM 2230 O O . CYS B 1 57 ? -6.176 20.234 2.771 1 98.88 57 CYS B O 1
ATOM 2232 N N . GLY B 1 58 ? -4.062 19.609 2.285 1 98.5 58 GLY B N 1
ATOM 2233 C CA . GLY B 1 58 ? -3.85 20.641 1.284 1 98.5 58 GLY B CA 1
ATOM 2234 C C . GLY B 1 58 ? -4.211 20.188 -0.121 1 98.5 58 GLY B C 1
ATOM 2235 O O . GLY B 1 58 ? -4.637 19.047 -0.326 1 98.5 58 GLY B O 1
ATOM 2236 N N . PRO B 1 59 ? -3.988 21.078 -1.084 1 97.56 59 PRO B N 1
ATOM 2237 C CA . PRO B 1 59 ? -4.434 20.797 -2.453 1 97.56 59 PRO B CA 1
ATOM 2238 C C . PRO B 1 59 ? -3.436 19.953 -3.236 1 97.56 59 PRO B C 1
ATOM 2240 O O . PRO B 1 59 ? -3.754 19.469 -4.328 1 97.56 59 PRO B O 1
ATOM 2243 N N . GLY B 1 60 ? -2.24 19.781 -2.762 1 97.38 60 GLY B N 1
ATOM 2244 C CA . GLY B 1 60 ? -1.221 19.031 -3.49 1 97.38 60 GLY B CA 1
ATOM 2245 C C . GLY B 1 60 ? -1.109 17.594 -3.061 1 97.38 60 GLY B C 1
ATOM 2246 O O . GLY B 1 60 ? -1.999 17.062 -2.385 1 97.38 60 GLY B O 1
ATOM 2247 N N . ASN B 1 61 ? -0.015 16.969 -3.42 1 97.81 61 ASN B N 1
ATOM 2248 C CA . ASN B 1 61 ? 0.188 15.539 -3.17 1 97.81 61 ASN B CA 1
ATOM 2249 C C . ASN B 1 61 ? 0.21 15.227 -1.677 1 97.81 61 ASN B C 1
ATOM 2251 O O . ASN B 1 61 ? -0.233 14.156 -1.253 1 97.81 61 ASN B O 1
ATOM 2255 N N . ASN B 1 62 ? 0.746 16.172 -0.908 1 98.62 62 ASN B N 1
ATOM 2256 C CA . ASN B 1 62 ? 0.731 15.945 0.534 1 98.62 62 ASN B CA 1
ATOM 2257 C C . ASN B 1 62 ? -0.691 15.789 1.062 1 98.62 62 ASN B C 1
ATOM 2259 O O . ASN B 1 62 ? -0.938 14.977 1.957 1 98.62 62 ASN B O 1
ATOM 2263 N N . GLY B 1 63 ? -1.576 16.656 0.485 1 98.81 63 GLY B N 1
ATOM 2264 C CA . GLY B 1 63 ? -2.98 16.484 0.822 1 98.81 63 GLY B CA 1
ATOM 2265 C C . GLY B 1 63 ? -3.521 15.109 0.443 1 98.81 63 GLY B C 1
ATOM 2266 O O . GLY B 1 63 ? -4.32 14.531 1.179 1 98.81 63 GLY B O 1
ATOM 2267 N N . GLY B 1 64 ? -3.1 14.625 -0.724 1 98.81 64 GLY B N 1
ATOM 2268 C CA . GLY B 1 64 ? -3.463 13.273 -1.129 1 98.81 64 GLY B CA 1
ATOM 2269 C C . GLY B 1 64 ? -2.979 12.211 -0.162 1 98.81 64 GLY B C 1
ATOM 2270 O O . GLY B 1 64 ? -3.717 11.281 0.167 1 98.81 64 GLY B O 1
ATOM 2271 N N . ASP B 1 65 ? -1.731 12.344 0.312 1 98.88 65 ASP B N 1
ATOM 2272 C CA . ASP B 1 65 ? -1.22 11.445 1.344 1 98.88 65 ASP B CA 1
ATOM 2273 C C . ASP B 1 65 ? -2.115 11.461 2.58 1 98.88 65 ASP B C 1
ATOM 2275 O O . ASP B 1 65 ? -2.352 10.422 3.195 1 98.88 65 ASP B O 1
ATOM 2279 N N . GLY B 1 66 ? -2.555 12.648 2.895 1 98.94 66 GLY B N 1
ATOM 2280 C CA . GLY B 1 66 ? -3.445 12.797 4.035 1 98.94 66 GLY B CA 1
ATOM 2281 C C . GLY B 1 66 ? -4.762 12.055 3.859 1 98.94 66 GLY B C 1
ATOM 2282 O O . GLY B 1 66 ? -5.254 11.43 4.797 1 98.94 66 GLY B O 1
ATOM 2283 N N . LEU B 1 67 ? -5.352 12.211 2.674 1 98.94 67 LEU B N 1
ATOM 2284 C CA . LEU B 1 67 ? -6.609 11.531 2.389 1 98.94 67 LEU B CA 1
ATOM 2285 C C . LEU B 1 67 ? -6.438 10.016 2.484 1 98.94 67 LEU B C 1
ATOM 2287 O O . LEU B 1 67 ? -7.27 9.336 3.084 1 98.94 67 LEU B O 1
ATOM 2291 N N . VAL B 1 68 ? -5.391 9.508 1.912 1 98.88 68 VAL B N 1
ATOM 2292 C CA . VAL B 1 68 ? -5.105 8.078 1.992 1 98.88 68 VAL B CA 1
ATOM 2293 C C . VAL B 1 68 ? -4.887 7.676 3.449 1 98.88 68 VAL B C 1
ATOM 2295 O O . VAL B 1 68 ? -5.387 6.641 3.896 1 98.88 68 VAL B O 1
ATOM 2298 N N . CYS B 1 69 ? -4.145 8.477 4.152 1 98.94 69 CYS B N 1
ATOM 2299 C CA . CYS B 1 69 ? -3.896 8.234 5.566 1 98.94 69 CYS B CA 1
ATOM 2300 C C . CYS B 1 69 ? -5.203 8.141 6.344 1 98.94 69 CYS B C 1
ATOM 2302 O O . CYS B 1 69 ? -5.387 7.234 7.156 1 98.94 69 CYS B O 1
ATOM 2304 N N . ALA B 1 70 ? -6.113 9.07 6.109 1 98.81 70 ALA B N 1
ATOM 2305 C CA . ALA B 1 70 ? -7.414 9.07 6.777 1 98.81 70 ALA B CA 1
ATOM 2306 C C . ALA B 1 70 ? -8.148 7.75 6.562 1 98.81 70 ALA B C 1
ATOM 2308 O O . ALA B 1 70 ? -8.695 7.18 7.508 1 98.81 70 ALA B O 1
ATOM 2309 N N . ARG B 1 71 ? -8.117 7.312 5.336 1 98.69 71 ARG B N 1
ATOM 2310 C CA . ARG B 1 71 ? -8.805 6.066 4.996 1 98.69 71 ARG B CA 1
ATOM 2311 C C . ARG B 1 71 ? -8.211 4.891 5.762 1 98.69 71 ARG B C 1
ATOM 2313 O O . ARG B 1 71 ? -8.945 4.074 6.32 1 98.69 71 ARG B O 1
ATOM 2320 N N . HIS B 1 72 ? -6.922 4.812 5.824 1 98.5 72 HIS B N 1
ATOM 2321 C CA . HIS B 1 72 ? -6.285 3.713 6.539 1 98.5 72 HIS B CA 1
ATOM 2322 C C . HIS B 1 72 ? -6.531 3.82 8.039 1 98.5 72 HIS B C 1
ATOM 2324 O O . HIS B 1 72 ? -6.742 2.809 8.711 1 98.5 72 HIS B O 1
ATOM 2330 N N . LEU B 1 73 ? -6.449 5.039 8.609 1 98.12 73 LEU B N 1
ATOM 2331 C CA . LEU B 1 73 ? -6.73 5.203 10.031 1 98.12 73 LEU B CA 1
ATOM 2332 C C . LEU B 1 73 ? -8.133 4.707 10.367 1 98.12 73 LEU B C 1
ATOM 2334 O O . LEU B 1 73 ? -8.344 4.09 11.414 1 98.12 73 LEU B O 1
ATOM 2338 N N . LYS B 1 74 ? -9.062 4.996 9.477 1 97.12 74 LYS B N 1
ATOM 2339 C CA . LYS B 1 74 ? -10.414 4.477 9.672 1 97.12 74 LYS B CA 1
ATOM 2340 C C . LYS B 1 74 ? -10.414 2.951 9.758 1 97.12 74 LYS B C 1
ATOM 2342 O O . LYS B 1 74 ? -11.047 2.373 10.641 1 97.12 74 LYS B O 1
ATOM 2347 N N . LEU B 1 75 ? -9.711 2.32 8.938 1 96.31 75 LEU B N 1
ATOM 2348 C CA . LEU B 1 75 ? -9.602 0.867 8.914 1 96.31 75 LEU B CA 1
ATOM 2349 C C . LEU B 1 75 ? -8.922 0.354 10.18 1 96.31 75 LEU B C 1
ATOM 2351 O O . LEU B 1 75 ? -9.164 -0.776 10.609 1 96.31 75 LEU B O 1
ATOM 2355 N N . PHE B 1 76 ? -8.055 1.171 10.789 1 96.5 76 PHE B N 1
ATOM 2356 C CA . PHE B 1 76 ? -7.293 0.771 11.969 1 96.5 76 PHE B CA 1
ATOM 2357 C C . PHE B 1 76 ? -8.109 0.983 13.234 1 96.5 76 PHE B C 1
ATOM 2359 O O . PHE B 1 76 ? -7.637 0.704 14.336 1 96.5 76 PHE B O 1
ATOM 2366 N N . GLY B 1 77 ? -9.328 1.55 13.094 1 94.25 77 GLY B N 1
ATOM 2367 C CA . GLY B 1 77 ? -10.203 1.653 14.25 1 94.25 77 GLY B CA 1
ATOM 2368 C C . GLY B 1 77 ? -10.344 3.072 14.773 1 94.25 77 GLY B C 1
ATOM 2369 O O . GLY B 1 77 ? -10.961 3.301 15.812 1 94.25 77 GLY B O 1
ATOM 2370 N N . TYR B 1 78 ? -9.773 4.07 14.094 1 96.62 78 TYR B N 1
ATOM 2371 C CA . TYR B 1 78 ? -9.953 5.473 14.453 1 96.62 78 TYR B CA 1
ATOM 2372 C C . TYR B 1 78 ? -11.258 6.02 13.891 1 96.62 78 TYR B C 1
ATOM 2374 O O . TYR B 1 78 ? -11.93 5.348 13.102 1 96.62 78 TYR B O 1
ATOM 2382 N N . ASN B 1 79 ? -11.664 7.109 14.383 1 96.19 79 ASN B N 1
ATOM 2383 C CA . ASN B 1 79 ? -12.781 7.867 13.82 1 96.19 79 ASN B CA 1
ATOM 2384 C C . ASN B 1 79 ? -12.328 9.219 13.281 1 96.19 79 ASN B C 1
ATOM 2386 O O . ASN B 1 79 ? -12.641 10.266 13.859 1 96.19 79 ASN B O 1
ATOM 2390 N N . PRO B 1 80 ? -11.695 9.242 12.117 1 97.88 80 PRO B N 1
ATOM 2391 C CA . PRO B 1 80 ? -11.094 10.469 11.602 1 97.88 80 PRO B CA 1
ATOM 2392 C C . PRO B 1 80 ? -12.117 11.414 10.977 1 97.88 80 PRO B C 1
ATOM 2394 O O . PRO B 1 80 ? -13.195 10.977 10.57 1 97.88 80 PRO B O 1
ATOM 2397 N N . ALA B 1 81 ? -11.805 12.648 10.984 1 98.69 81 ALA B N 1
ATOM 2398 C CA . ALA B 1 81 ? -12.445 13.68 10.164 1 98.69 81 ALA B CA 1
ATOM 2399 C C . ALA B 1 81 ? -11.43 14.375 9.266 1 98.69 81 ALA B C 1
ATOM 2401 O O . ALA B 1 81 ? -10.234 14.398 9.562 1 98.69 81 ALA B O 1
ATOM 2402 N N . VAL B 1 82 ? -11.984 14.898 8.172 1 98.88 82 VAL B N 1
ATOM 2403 C CA . VAL B 1 82 ? -11.094 15.531 7.211 1 98.88 82 VAL B CA 1
ATOM 2404 C C . VAL B 1 82 ? -11.492 16.984 7.016 1 98.88 82 VAL B C 1
ATOM 2406 O O . VAL B 1 82 ? -12.68 17.297 6.879 1 98.88 82 VAL B O 1
ATOM 2409 N N . TYR B 1 83 ? -10.562 17.891 7.145 1 98.94 83 TYR B N 1
ATOM 2410 C CA . TYR B 1 83 ? -10.68 19.281 6.691 1 98.94 83 TYR B CA 1
ATOM 2411 C C . TYR B 1 83 ? -9.859 19.516 5.43 1 98.94 83 TYR B C 1
ATOM 2413 O O . TYR B 1 83 ? -8.625 19.469 5.469 1 98.94 83 TYR B O 1
ATOM 2421 N N . TYR B 1 84 ? -10.523 19.625 4.371 1 98.69 84 TYR B N 1
ATOM 2422 C CA . TYR B 1 84 ? -9.953 19.766 3.033 1 98.69 84 TYR B CA 1
ATOM 2423 C C . TYR B 1 84 ? -10.453 21.031 2.354 1 98.69 84 TYR B C 1
ATOM 2425 O O . TYR B 1 84 ? -11.289 20.969 1.448 1 98.69 84 TYR B O 1
ATOM 2433 N N . PRO B 1 85 ? -9.844 22.203 2.705 1 97.94 85 PRO B N 1
ATOM 2434 C CA . PRO B 1 85 ? -10.445 23.5 2.408 1 97.94 85 PRO B CA 1
ATOM 2435 C C . PRO B 1 85 ? -10.383 23.859 0.926 1 97.94 85 PRO B C 1
ATOM 2437 O O . PRO B 1 85 ? -11.18 24.656 0.445 1 97.94 85 PRO B O 1
ATOM 2440 N N . LYS B 1 86 ? -9.445 23.312 0.17 1 96.94 86 LYS B N 1
ATOM 2441 C CA . LYS B 1 86 ? -9.312 23.578 -1.26 1 96.94 86 LYS B CA 1
ATOM 2442 C C . LYS B 1 86 ? -9.125 22.281 -2.039 1 96.94 86 LYS B C 1
ATOM 2444 O O . LYS B 1 86 ? -8.023 21.984 -2.5 1 96.94 86 LYS B O 1
ATOM 2449 N N . PRO B 1 87 ? -10.188 21.594 -2.271 1 96.25 87 PRO B N 1
ATOM 2450 C CA . PRO B 1 87 ? -10.078 20.328 -2.998 1 96.25 87 PRO B CA 1
ATOM 2451 C C . PRO B 1 87 ? -9.492 20.5 -4.398 1 96.25 87 PRO B C 1
ATOM 2453 O O . PRO B 1 87 ? -9.789 21.5 -5.074 1 96.25 87 PRO B O 1
ATOM 2456 N N . THR B 1 88 ? -8.609 19.625 -4.762 1 95.12 88 THR B N 1
ATOM 2457 C CA . THR B 1 88 ? -8.008 19.562 -6.09 1 95.12 88 THR B CA 1
ATOM 2458 C C . THR B 1 88 ? -8.922 18.812 -7.062 1 95.12 88 THR B C 1
ATOM 2460 O O . THR B 1 88 ? -9.422 17.734 -6.742 1 95.12 88 THR B O 1
ATOM 2463 N N . GLU B 1 89 ? -9.078 19.438 -8.289 1 93.19 89 GLU B N 1
ATOM 2464 C CA . GLU B 1 89 ? -9.961 18.828 -9.289 1 93.19 89 GLU B CA 1
ATOM 2465 C C . GLU B 1 89 ? -9.203 17.859 -10.18 1 93.19 89 GLU B C 1
ATOM 2467 O O . GLU B 1 89 ? -9.102 18.078 -11.398 1 93.19 89 GLU B O 1
ATOM 2472 N N . LYS B 1 90 ? -8.508 17.031 -9.828 1 96.5 90 LYS B N 1
ATOM 2473 C CA . LYS B 1 90 ? -7.867 15.93 -10.531 1 96.5 90 LYS B CA 1
ATOM 2474 C C . LYS B 1 90 ? -8.508 14.594 -10.164 1 96.5 90 LYS B C 1
ATOM 2476 O O . LYS B 1 90 ? -8.906 14.383 -9.023 1 96.5 90 LYS B O 1
ATOM 2481 N N . PRO B 1 91 ? -8.586 13.75 -11.133 1 97.38 91 PRO B N 1
ATOM 2482 C CA . PRO B 1 91 ? -9.297 12.492 -10.914 1 97.38 91 PRO B CA 1
ATOM 2483 C C . PRO B 1 91 ? -8.812 11.75 -9.672 1 97.38 91 PRO B C 1
ATOM 2485 O O . PRO B 1 91 ? -9.625 11.242 -8.891 1 97.38 91 PRO B O 1
ATOM 2488 N N . LEU B 1 92 ? -7.551 11.703 -9.469 1 97.75 92 LEU B N 1
ATOM 2489 C CA . LEU B 1 92 ? -7 10.984 -8.328 1 97.75 92 LEU B CA 1
ATOM 2490 C C . LEU B 1 92 ? -7.559 11.539 -7.02 1 97.75 92 LEU B C 1
ATOM 2492 O O . LEU B 1 92 ? -7.988 10.773 -6.148 1 97.75 92 LEU B O 1
ATOM 2496 N N . PHE B 1 93 ? -7.629 12.836 -6.832 1 98.31 93 P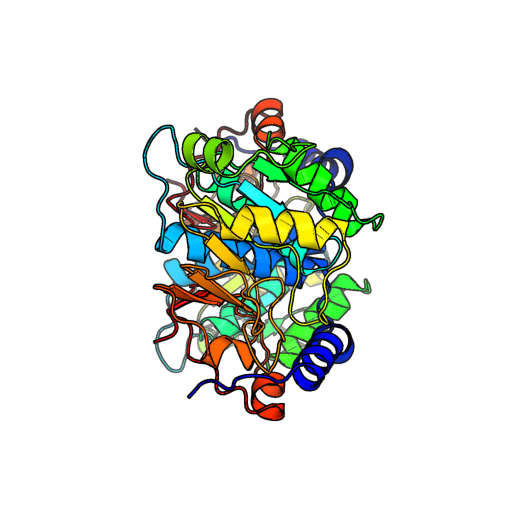HE B N 1
ATOM 2497 C CA . PHE B 1 93 ? -8.062 13.461 -5.586 1 98.31 93 PHE B CA 1
ATOM 2498 C C . PHE B 1 93 ? -9.57 13.336 -5.41 1 98.31 93 PHE B C 1
ATOM 2500 O O . PHE B 1 93 ? -10.055 13.156 -4.293 1 98.31 93 PHE B O 1
ATOM 2507 N N . HIS B 1 94 ? -10.242 13.484 -6.523 1 98.19 94 HIS B N 1
ATOM 2508 C CA . HIS B 1 94 ? -11.672 13.203 -6.48 1 98.19 94 HIS B CA 1
ATOM 2509 C C . HIS B 1 94 ? -11.938 11.773 -6.012 1 98.19 94 HIS B C 1
ATOM 2511 O O . HIS B 1 94 ? -12.805 11.547 -5.164 1 98.19 94 HIS B O 1
ATOM 2517 N N . ASN B 1 95 ? -11.195 10.844 -6.578 1 98.62 95 ASN B N 1
ATOM 2518 C CA . ASN B 1 95 ? -11.328 9.445 -6.195 1 98.62 95 ASN B CA 1
ATOM 2519 C C . ASN B 1 95 ? -11.031 9.234 -4.715 1 98.62 95 ASN B C 1
ATOM 2521 O O . ASN B 1 95 ? -11.766 8.523 -4.023 1 98.62 95 ASN B O 1
ATOM 2525 N N . LEU B 1 96 ? -9.969 9.859 -4.23 1 98.75 96 LEU B N 1
ATOM 2526 C CA . LEU B 1 96 ? -9.594 9.727 -2.826 1 98.75 96 LEU B CA 1
ATOM 2527 C C . LEU B 1 96 ? -10.688 10.281 -1.919 1 98.75 96 LEU B C 1
ATOM 2529 O O . LEU B 1 96 ? -11.008 9.68 -0.888 1 98.75 96 LEU B O 1
ATOM 2533 N N . THR B 1 97 ? -11.219 11.422 -2.271 1 98.62 97 THR B N 1
ATOM 2534 C CA . THR B 1 97 ? -12.32 12.008 -1.514 1 98.62 97 THR B CA 1
ATOM 2535 C C . THR B 1 97 ? -13.516 11.062 -1.48 1 98.62 97 THR B C 1
ATOM 2537 O O . THR B 1 97 ? -14.109 10.852 -0.424 1 98.62 97 THR B O 1
ATOM 2540 N N . THR B 1 98 ? -13.852 10.484 -2.623 1 98.5 98 THR B N 1
ATOM 2541 C CA . THR B 1 98 ? -14.945 9.523 -2.713 1 98.5 98 THR B CA 1
ATOM 2542 C C . THR B 1 98 ? -14.672 8.312 -1.819 1 98.5 98 THR B C 1
ATOM 2544 O O . THR B 1 98 ? -15.578 7.844 -1.121 1 98.5 98 THR B O 1
ATOM 2547 N N . GLN B 1 99 ? -13.484 7.828 -1.816 1 98.75 99 GLN B N 1
ATOM 2548 C CA . GLN B 1 99 ? -13.102 6.695 -0.984 1 98.75 99 GLN B CA 1
ATOM 2549 C C . GLN B 1 99 ? -13.273 7.016 0.498 1 98.75 99 GLN B C 1
ATOM 2551 O O . GLN B 1 99 ? -13.797 6.195 1.258 1 98.75 99 GLN B O 1
ATOM 2556 N N . CYS B 1 100 ? -12.812 8.18 0.902 1 98.69 100 CYS B N 1
ATOM 2557 C CA . CYS B 1 100 ? -12.969 8.586 2.295 1 98.69 100 CYS B CA 1
ATOM 2558 C C . CYS B 1 100 ? -14.445 8.648 2.68 1 98.69 100 CYS B C 1
ATOM 2560 O O . CYS B 1 100 ? -14.844 8.141 3.73 1 98.69 100 CYS B O 1
ATOM 2562 N N . LYS B 1 101 ? -15.195 9.273 1.835 1 98.31 101 LYS B N 1
ATOM 2563 C CA . LYS B 1 101 ? -16.625 9.375 2.113 1 98.31 101 LYS B CA 1
ATOM 2564 C C . LYS B 1 101 ? -17.266 7.996 2.189 1 98.31 101 LYS B C 1
ATOM 2566 O O . LYS B 1 101 ? -18.125 7.758 3.041 1 98.31 101 LYS B O 1
ATOM 2571 N N . ALA B 1 102 ? -16.859 7.109 1.332 1 97.69 102 ALA B N 1
ATOM 2572 C CA . ALA B 1 102 ? -17.375 5.742 1.323 1 97.69 102 ALA B CA 1
ATOM 2573 C C . ALA B 1 102 ? -17 5.008 2.607 1 97.69 102 ALA B C 1
ATOM 2575 O O . ALA B 1 102 ? -17.641 4.012 2.965 1 97.69 102 ALA B O 1
ATOM 2576 N N . MET B 1 103 ? -16.031 5.477 3.303 1 97 103 MET B N 1
ATOM 2577 C CA . MET B 1 103 ? -15.617 4.906 4.578 1 97 103 MET B CA 1
ATOM 2578 C C . MET B 1 103 ? -16.281 5.629 5.746 1 97 103 MET B C 1
ATOM 2580 O O . MET B 1 103 ? -15.867 5.469 6.895 1 97 103 MET B O 1
ATOM 2584 N N . ASP B 1 104 ? -17.234 6.453 5.453 1 96.44 104 ASP B N 1
ATOM 2585 C CA . ASP B 1 104 ? -18 7.215 6.434 1 96.44 104 ASP B CA 1
ATOM 2586 C C . ASP B 1 104 ? -17.109 8.18 7.203 1 96.44 104 ASP B C 1
ATOM 2588 O O . ASP B 1 104 ? -17.281 8.383 8.406 1 96.44 104 ASP B O 1
ATOM 2592 N N . ILE B 1 105 ? -16.125 8.672 6.566 1 98.19 105 ILE B N 1
ATOM 2593 C CA . ILE B 1 105 ? -15.273 9.703 7.152 1 98.19 105 ILE B CA 1
ATOM 2594 C C . ILE B 1 105 ? -15.898 11.078 6.914 1 98.19 105 ILE B C 1
ATOM 2596 O O . ILE B 1 105 ? -16.219 11.43 5.777 1 98.19 105 ILE B O 1
ATOM 2600 N N . GLN B 1 106 ? -16.062 11.812 7.926 1 98 106 GLN B N 1
ATOM 2601 C CA . GLN B 1 106 ? -16.703 13.117 7.844 1 98 106 GLN B CA 1
ATOM 2602 C C . GLN B 1 106 ? -15.75 14.172 7.293 1 98 106 GLN B C 1
ATOM 2604 O O . GLN B 1 106 ? -14.594 14.242 7.711 1 98 106 GLN B O 1
ATOM 2609 N N . PHE B 1 107 ? -16.25 14.891 6.336 1 98.75 107 PHE B N 1
ATOM 2610 C CA . PHE B 1 107 ? -15.562 16.094 5.883 1 98.75 107 PHE B CA 1
ATOM 2611 C C . PHE B 1 107 ? -16.172 17.344 6.512 1 98.75 107 PHE B C 1
ATOM 2613 O O . PHE B 1 107 ? -17.391 17.531 6.449 1 98.75 107 PHE B O 1
ATOM 2620 N N . ILE B 1 108 ? -15.32 18.094 7.148 1 98.62 108 ILE B N 1
ATOM 2621 C CA . ILE B 1 108 ? -15.844 19.328 7.75 1 98.62 108 ILE B CA 1
ATOM 2622 C C . ILE B 1 108 ? -15.547 20.516 6.844 1 98.62 108 ILE B C 1
ATOM 2624 O O . ILE B 1 108 ? -14.5 20.562 6.188 1 98.62 108 ILE B O 1
ATOM 2628 N N . ASP B 1 109 ? -16.359 21.5 6.863 1 97.06 109 ASP B N 1
ATOM 2629 C CA . ASP B 1 109 ? -16.297 22.609 5.922 1 97.06 109 ASP B CA 1
ATOM 2630 C C . ASP B 1 109 ? -15.5 23.766 6.508 1 97.06 109 ASP B C 1
ATOM 2632 O O . ASP B 1 109 ? -15 24.625 5.77 1 97.06 109 ASP B O 1
ATOM 2636 N N . GLN B 1 110 ? -15.484 23.844 7.828 1 97.5 110 GLN B N 1
ATOM 2637 C CA . GLN B 1 110 ? -14.781 24.922 8.508 1 97.5 110 GLN B CA 1
ATOM 2638 C C . GLN B 1 110 ? -13.891 24.375 9.625 1 97.5 110 GLN B C 1
ATOM 2640 O O . GLN B 1 110 ? -14.289 23.453 10.352 1 97.5 110 GLN B O 1
ATOM 2645 N N . LEU B 1 111 ? -12.758 24.938 9.68 1 98.5 111 LEU B N 1
ATOM 2646 C CA . LEU B 1 111 ? -11.883 24.594 10.789 1 98.5 111 LEU B CA 1
ATOM 2647 C C . LEU B 1 111 ? -12.336 25.281 12.078 1 98.5 111 LEU B C 1
ATOM 2649 O O . LEU B 1 111 ? -12.43 26.5 12.125 1 98.5 111 LEU B O 1
ATOM 2653 N N . PRO B 1 112 ? -12.641 24.5 13.102 1 98.06 112 PRO B N 1
ATOM 2654 C CA . PRO B 1 112 ? -13.039 25.141 14.359 1 98.06 112 PRO B CA 1
ATOM 2655 C C . PRO B 1 112 ? -11.906 25.922 15 1 98.06 112 PRO B C 1
ATOM 2657 O O . PRO B 1 112 ? -10.766 25.859 14.547 1 98.06 112 PRO B O 1
ATOM 2660 N N . ASP B 1 113 ? -12.258 26.703 16.078 1 98.31 113 ASP B N 1
ATOM 2661 C CA . ASP B 1 113 ? -11.227 27.391 16.844 1 98.31 113 ASP B CA 1
ATOM 2662 C C . ASP B 1 113 ? -10.406 26.391 17.656 1 98.31 113 ASP B C 1
ATOM 2664 O O . ASP B 1 113 ? -10.812 25.25 17.844 1 98.31 113 ASP B O 1
ATOM 2668 N N . PRO B 1 114 ? -9.242 26.797 18.094 1 98.62 114 PRO B N 1
ATOM 2669 C CA . PRO B 1 114 ? -8.32 25.875 18.75 1 98.62 114 PRO B CA 1
ATOM 2670 C C . PRO B 1 114 ? -8.945 25.172 19.953 1 98.62 114 PRO B C 1
ATOM 2672 O O . PRO B 1 114 ? -8.711 23.969 20.156 1 98.62 114 PRO B O 1
ATOM 2675 N N . GLN B 1 115 ? -9.742 25.859 20.719 1 98.44 115 GLN B N 1
ATOM 2676 C CA . GLN B 1 115 ? -10.352 25.266 21.891 1 98.44 115 GLN B CA 1
ATOM 2677 C C . GLN B 1 115 ? -11.312 24.156 21.516 1 98.44 115 GLN B C 1
ATOM 2679 O O . GLN B 1 115 ? -11.352 23.109 22.172 1 98.44 115 GLN B O 1
ATOM 2684 N N . THR B 1 116 ? -12.086 24.406 20.5 1 98.31 116 THR B N 1
ATOM 2685 C CA . THR B 1 116 ? -13.016 23.406 20.016 1 98.31 116 THR B CA 1
ATOM 2686 C C . THR B 1 116 ? -12.266 22.203 19.453 1 98.31 116 THR B C 1
ATOM 2688 O O . THR B 1 116 ? -12.672 21.062 19.656 1 98.31 116 THR B O 1
ATOM 2691 N N . ILE B 1 117 ? -11.18 22.438 18.734 1 98.31 117 ILE B N 1
ATOM 2692 C CA . ILE B 1 117 ? -10.352 21.359 18.203 1 98.31 117 ILE B CA 1
ATOM 2693 C C . ILE B 1 117 ? -9.812 20.5 19.344 1 98.31 117 ILE B C 1
ATOM 2695 O O . ILE B 1 117 ? -9.922 19.281 19.328 1 98.31 117 ILE B O 1
ATOM 2699 N N . ASP B 1 118 ? -9.344 21.156 20.406 1 97.75 118 ASP B N 1
ATOM 2700 C CA . ASP B 1 118 ? -8.758 20.469 21.562 1 97.75 118 ASP B CA 1
ATOM 2701 C C . ASP B 1 118 ? -9.789 19.578 22.25 1 97.75 118 ASP B C 1
ATOM 2703 O O . ASP B 1 118 ? -9.445 18.531 22.797 1 97.75 118 ASP B O 1
ATOM 2707 N N . ALA B 1 119 ? -11.016 20.047 22.203 1 96.81 119 ALA B N 1
ATOM 2708 C CA . ALA B 1 119 ? -12.078 19.328 22.906 1 96.81 119 ALA B CA 1
ATOM 2709 C C . ALA B 1 119 ? -12.586 18.156 22.078 1 96.81 119 ALA B C 1
ATOM 2711 O O . ALA B 1 119 ? -12.992 17.125 22.625 1 96.81 119 ALA B O 1
ATOM 2712 N N . LYS B 1 120 ? -12.5 18.281 20.781 1 96.06 120 LYS B N 1
ATOM 2713 C CA . LYS B 1 120 ? -13.211 17.359 19.906 1 96.06 120 LYS B CA 1
ATOM 2714 C C . LYS B 1 120 ? -12.281 16.281 19.359 1 96.06 120 LYS B C 1
ATOM 2716 O O . LYS B 1 120 ? -12.711 15.156 19.078 1 96.06 120 LYS B O 1
ATOM 2721 N N . TYR B 1 121 ? -11.039 16.578 19.203 1 96.75 121 TYR B N 1
ATOM 2722 C CA . TYR B 1 121 ? -10.141 15.68 18.484 1 96.75 121 TYR B CA 1
ATOM 2723 C C . TYR B 1 121 ? -8.977 15.258 19.375 1 96.75 121 TYR B C 1
ATOM 2725 O O . TYR B 1 121 ? -8.633 15.961 20.328 1 96.75 121 TYR B O 1
ATOM 2733 N N . SER B 1 122 ? -8.422 14.102 19.031 1 96.06 122 SER B N 1
ATOM 2734 C CA . SER B 1 122 ? -7.34 13.523 19.828 1 96.06 122 SER B CA 1
ATOM 2735 C C . SER B 1 122 ? -5.973 13.906 19.266 1 96.06 122 SER B C 1
ATOM 2737 O O . SER B 1 122 ? -4.973 13.898 19.984 1 96.06 122 SER B O 1
ATOM 2739 N N . LEU B 1 123 ? -5.98 14.195 17.953 1 96.44 123 LEU B N 1
ATOM 2740 C CA . LEU B 1 123 ? -4.75 14.414 17.203 1 96.44 123 LEU B CA 1
ATOM 2741 C C . LEU B 1 123 ? -5.023 15.227 15.945 1 96.44 123 LEU B C 1
ATOM 2743 O O . LEU B 1 123 ? -6.098 15.117 15.352 1 96.44 123 LEU B O 1
ATOM 2747 N N . ILE B 1 124 ? -4.012 16.094 15.617 1 98.62 124 ILE B N 1
ATOM 2748 C CA . ILE B 1 124 ? -4.047 16.75 14.312 1 98.62 124 ILE B CA 1
ATOM 2749 C C . ILE B 1 124 ? -3.051 16.062 13.375 1 98.62 124 ILE B C 1
ATOM 2751 O O . ILE B 1 124 ? -1.906 15.805 13.758 1 98.62 124 ILE B O 1
ATOM 2755 N N . ILE B 1 125 ? -3.525 15.75 12.219 1 98.94 125 ILE B N 1
ATOM 2756 C CA . ILE B 1 125 ? -2.623 15.344 11.141 1 98.94 125 ILE B CA 1
ATOM 2757 C C . ILE B 1 125 ? -2.482 16.484 10.133 1 98.94 125 ILE B C 1
ATOM 2759 O O . ILE B 1 125 ? -3.443 16.828 9.445 1 98.94 125 ILE B O 1
ATOM 2763 N N . ASP B 1 126 ? -1.324 17.047 10.148 1 98.94 126 ASP B N 1
ATOM 2764 C CA . ASP B 1 126 ? -0.971 18.125 9.227 1 98.94 126 ASP B CA 1
ATOM 2765 C C . ASP B 1 126 ? -0.5 17.578 7.887 1 98.94 126 ASP B C 1
ATOM 2767 O O . ASP B 1 126 ? 0.653 17.156 7.75 1 98.94 126 ASP B O 1
ATOM 2771 N N . ALA B 1 127 ? -1.371 17.594 6.895 1 98.94 127 ALA B N 1
ATOM 2772 C CA . ALA B 1 127 ? -1.079 17.188 5.523 1 98.94 127 ALA B CA 1
ATOM 2773 C C . ALA B 1 127 ? -1.335 18.312 4.539 1 98.94 127 ALA B C 1
ATOM 2775 O O . ALA B 1 127 ? -1.726 18.078 3.395 1 98.94 127 ALA B O 1
ATOM 2776 N N . LEU B 1 128 ? -1.164 19.547 4.961 1 98.75 128 LEU B N 1
ATOM 2777 C CA . LEU B 1 128 ? -1.458 20.703 4.129 1 98.75 128 LEU B CA 1
ATOM 2778 C C . LEU B 1 128 ? -0.411 20.875 3.031 1 98.75 128 LEU B C 1
ATOM 2780 O O . LEU B 1 128 ? -0.743 20.859 1.843 1 98.75 128 LEU B O 1
ATOM 2784 N N . PHE B 1 129 ? 0.88 21 3.477 1 98.25 129 PHE B N 1
ATOM 2785 C CA . PHE B 1 129 ? 1.936 21.25 2.504 1 98.25 129 PHE B CA 1
ATOM 2786 C C . PHE B 1 129 ? 3.102 20.297 2.711 1 98.25 129 PHE B C 1
ATOM 2788 O O . PHE B 1 129 ? 3.428 19.938 3.848 1 98.25 129 PHE B O 1
ATOM 2795 N N . GLY B 1 130 ? 3.67 19.906 1.611 1 97.44 130 GLY B N 1
ATOM 2796 C CA . GLY B 1 130 ? 4.887 19.109 1.627 1 97.44 130 GLY B CA 1
ATOM 2797 C C . GLY B 1 130 ? 6.113 19.891 1.189 1 97.44 130 GLY B C 1
ATOM 2798 O O . GLY B 1 130 ? 6.133 21.125 1.251 1 97.44 130 GLY B O 1
ATOM 2799 N N . PHE B 1 131 ? 7.027 19.219 0.75 1 96.88 131 PHE B N 1
ATOM 2800 C CA . PHE B 1 131 ? 8.359 19.766 0.529 1 96.88 131 PHE B CA 1
ATOM 2801 C C . PHE B 1 131 ? 8.359 20.734 -0.638 1 96.88 131 PHE B C 1
ATOM 2803 O O . PHE B 1 131 ? 9.32 21.5 -0.824 1 96.88 131 PHE B O 1
ATOM 2810 N N . SER B 1 132 ? 7.363 20.75 -1.457 1 95.19 132 SER B N 1
ATOM 2811 C CA . SER B 1 132 ? 7.34 21.656 -2.596 1 95.19 132 SER B CA 1
ATOM 2812 C C . SER B 1 132 ? 6.859 23.047 -2.186 1 95.19 132 SER B C 1
ATOM 2814 O O . SER B 1 132 ? 6.895 23.984 -2.986 1 95.19 132 SER B O 1
ATOM 2816 N N . PHE B 1 133 ? 6.488 23.172 -0.958 1 94.5 133 PHE B N 1
ATOM 2817 C CA . PHE B 1 133 ? 5.988 24.438 -0.434 1 94.5 133 PHE B CA 1
ATOM 2818 C C . PHE B 1 133 ? 7.102 25.484 -0.354 1 94.5 133 PHE B C 1
ATOM 2820 O O . PHE B 1 133 ? 8.234 25.156 0 1 94.5 133 PHE B O 1
ATOM 2827 N N . ARG B 1 134 ? 6.664 26.672 -0.745 1 91.94 134 ARG B N 1
ATOM 2828 C CA . ARG B 1 134 ? 7.512 27.844 -0.535 1 91.94 134 ARG B CA 1
ATOM 2829 C C . ARG B 1 134 ? 6.777 28.906 0.264 1 91.94 134 ARG B C 1
ATOM 2831 O O . ARG B 1 134 ? 5.758 29.438 -0.186 1 91.94 134 ARG B O 1
ATOM 2838 N N . PRO B 1 135 ? 7.395 29.281 1.48 1 90.81 135 PRO B N 1
ATOM 2839 C CA . PRO B 1 135 ? 6.754 30.328 2.279 1 90.81 135 PRO B CA 1
ATOM 2840 C C . PRO B 1 135 ? 6.703 31.672 1.555 1 90.81 135 PRO B C 1
ATOM 2842 O O . PRO B 1 135 ? 7.551 31.953 0.702 1 90.81 135 PRO B O 1
ATOM 2845 N N . PRO B 1 136 ? 5.785 32.562 1.803 1 91.75 136 PRO B N 1
ATOM 2846 C CA . PRO B 1 136 ? 4.75 32.438 2.83 1 91.75 136 PRO B CA 1
ATOM 2847 C C . PRO B 1 136 ? 3.521 31.672 2.326 1 91.75 136 PRO B C 1
ATOM 2849 O O . PRO B 1 136 ? 3.314 31.562 1.116 1 91.75 136 PRO B O 1
ATOM 2852 N N . ALA B 1 137 ? 2.734 31.172 3.264 1 93 137 ALA B N 1
ATOM 2853 C CA . ALA B 1 137 ? 1.464 30.547 2.912 1 93 137 ALA B CA 1
ATOM 2854 C C . ALA B 1 137 ? 0.45 31.578 2.434 1 93 137 ALA B C 1
ATOM 2856 O O . ALA B 1 137 ? 0.426 32.719 2.928 1 93 137 ALA B O 1
ATOM 2857 N N . ARG B 1 138 ? -0.396 31.141 1.498 1 93.88 138 ARG B N 1
ATOM 2858 C CA . ARG B 1 138 ? -1.513 32 1.111 1 93.88 138 ARG B CA 1
ATOM 2859 C C . ARG B 1 138 ? -2.42 32.281 2.303 1 93.88 138 ARG B C 1
ATOM 2861 O O . ARG B 1 138 ? -2.49 31.5 3.242 1 93.88 138 ARG B O 1
ATOM 2868 N N . PRO B 1 139 ? -3.084 33.406 2.252 1 94.19 139 PRO B N 1
ATOM 2869 C CA . PRO B 1 139 ? -3.826 33.906 3.414 1 94.19 139 PRO B CA 1
ATOM 2870 C C . PRO B 1 139 ? -4.754 32.844 4.012 1 94.19 139 PRO B C 1
ATOM 2872 O O . PRO B 1 139 ? -4.777 32.656 5.23 1 94.19 139 PRO B O 1
ATOM 2875 N N . GLN B 1 140 ? -5.5 32.188 3.178 1 94.25 140 GLN B N 1
ATOM 2876 C CA . GLN B 1 140 ? -6.418 31.172 3.676 1 94.25 140 GLN B CA 1
ATOM 2877 C C . GLN B 1 140 ? -5.676 30.109 4.48 1 94.25 140 GLN B C 1
ATOM 2879 O O . GLN B 1 140 ? -6.125 29.719 5.562 1 94.25 140 GLN B O 1
ATOM 2884 N N . PHE B 1 141 ? -4.535 29.703 3.99 1 96.88 141 PHE B N 1
ATOM 2885 C CA . PHE B 1 141 ? -3.771 28.656 4.664 1 96.88 141 PHE B CA 1
ATOM 2886 C C . PHE B 1 141 ? -2.986 29.234 5.836 1 96.88 141 PHE B C 1
ATOM 2888 O O . PHE B 1 141 ? -2.75 28.547 6.828 1 96.88 141 PHE B O 1
ATOM 2895 N N . ALA B 1 142 ? -2.627 30.484 5.723 1 96.19 142 ALA B N 1
ATOM 2896 C CA . ALA B 1 142 ? -1.983 31.141 6.863 1 96.19 142 ALA B CA 1
ATOM 2897 C C . ALA B 1 142 ? -2.896 31.141 8.086 1 96.19 142 ALA B C 1
ATOM 2899 O O . ALA B 1 142 ? -2.439 30.922 9.211 1 96.19 142 ALA B O 1
ATOM 2900 N N . GLU B 1 143 ? -4.145 31.375 7.852 1 97.25 143 GLU B N 1
ATOM 2901 C CA . GLU B 1 143 ? -5.125 31.359 8.938 1 97.25 143 GLU B CA 1
ATOM 2902 C C . GLU B 1 143 ? -5.254 29.969 9.547 1 97.25 143 GLU B C 1
ATOM 2904 O O . GLU B 1 143 ? -5.367 29.828 10.766 1 97.25 143 GLU B O 1
ATOM 2909 N N . ILE B 1 144 ? -5.258 28.984 8.742 1 98.44 144 ILE B N 1
ATOM 2910 C CA . ILE B 1 144 ? -5.344 27.594 9.195 1 98.44 144 ILE B CA 1
ATOM 2911 C C . ILE B 1 144 ? -4.129 27.266 10.055 1 98.44 144 ILE B C 1
ATOM 2913 O O . ILE B 1 144 ? -4.277 26.719 11.156 1 98.44 144 ILE B O 1
ATOM 2917 N N . LEU B 1 145 ? -2.957 27.625 9.547 1 98.19 145 LEU B N 1
ATOM 2918 C CA . LEU B 1 145 ? -1.721 27.344 10.273 1 98.19 145 LEU B CA 1
ATOM 2919 C C . LEU B 1 145 ? -1.697 28.078 11.609 1 98.19 145 LEU B C 1
ATOM 2921 O O . LEU B 1 145 ? -1.23 27.531 12.609 1 98.19 145 LEU B O 1
ATOM 2925 N N . ASN B 1 146 ? -2.211 29.297 11.57 1 97.69 146 ASN B N 1
ATOM 2926 C CA . ASN B 1 146 ? -2.307 30.047 12.82 1 97.69 146 ASN B CA 1
ATOM 2927 C C . ASN B 1 146 ? -3.182 29.328 13.836 1 97.69 146 ASN B C 1
ATOM 2929 O O . ASN B 1 146 ? -2.852 29.281 15.023 1 97.69 146 ASN B O 1
ATOM 2933 N N . THR B 1 147 ? -4.281 28.781 13.453 1 98.62 147 THR B N 1
ATOM 2934 C CA . THR B 1 147 ? -5.18 28.016 14.312 1 98.62 147 THR B CA 1
ATOM 2935 C C . THR B 1 147 ? -4.484 26.781 14.859 1 98.62 147 THR B C 1
ATOM 2937 O O . THR B 1 147 ? -4.523 26.516 16.062 1 98.62 147 THR B O 1
ATOM 2940 N N . LEU B 1 148 ? -3.742 26.047 14.008 1 98.62 148 LEU B N 1
ATOM 2941 C CA . LEU B 1 148 ? -3.117 24.781 14.375 1 98.62 148 LEU B CA 1
ATOM 2942 C C . LEU B 1 148 ? -1.942 25 15.32 1 98.62 148 LEU B C 1
ATOM 2944 O O . LEU B 1 148 ? -1.582 24.109 16.094 1 98.62 148 LEU B O 1
ATOM 2948 N N . GLN B 1 149 ? -1.365 26.172 15.266 1 98.06 149 GLN B N 1
ATOM 2949 C CA . GLN B 1 149 ? -0.269 26.5 16.172 1 98.06 149 GLN B CA 1
ATOM 2950 C C . GLN B 1 149 ? -0.766 26.656 17.594 1 98.06 149 GLN B C 1
ATOM 2952 O O . GLN B 1 149 ? 0.022 26.594 18.547 1 98.06 149 GLN B O 1
ATOM 2957 N N . LYS B 1 150 ? -2.053 26.875 17.734 1 98.25 150 LYS B N 1
ATOM 2958 C CA . LYS B 1 150 ? -2.598 27.234 19.047 1 98.25 150 LYS B CA 1
ATOM 2959 C C . LYS B 1 150 ? -3.268 26.031 19.703 1 98.25 150 LYS B C 1
ATOM 2961 O O . LYS B 1 150 ? -3.672 26.109 20.875 1 98.25 150 LYS B O 1
ATOM 2966 N N . VAL B 1 151 ? -3.424 24.906 19 1 98.38 151 VAL B N 1
ATOM 2967 C CA . VAL B 1 151 ? -4.023 23.734 19.625 1 98.38 151 VAL B CA 1
ATOM 2968 C C . VAL B 1 151 ? -3.053 23.141 20.641 1 98.38 151 VAL B C 1
ATOM 2970 O O . VAL B 1 151 ? -1.85 23.391 20.578 1 98.38 151 VAL B O 1
ATOM 2973 N N . THR B 1 152 ? -3.605 22.297 21.578 1 98.12 152 THR B N 1
ATOM 2974 C CA . THR B 1 152 ? -2.758 21.734 22.609 1 98.12 152 THR B CA 1
ATOM 2975 C C . THR B 1 152 ? -2.646 20.219 22.453 1 98.12 152 THR B C 1
ATOM 2977 O O . THR B 1 152 ? -1.77 19.594 23.047 1 98.12 152 THR B O 1
ATOM 2980 N N . ILE B 1 153 ? -3.514 19.625 21.656 1 96.88 153 ILE B N 1
ATOM 2981 C CA . ILE B 1 153 ? -3.389 18.203 21.344 1 96.88 153 ILE B CA 1
ATOM 2982 C C . ILE B 1 153 ? -2.221 17.984 20.391 1 96.88 153 ILE B C 1
ATOM 2984 O O . ILE B 1 153 ? -1.765 18.922 19.734 1 96.88 153 ILE B O 1
ATOM 2988 N N . PRO B 1 154 ? -1.684 16.766 20.281 1 97.75 154 PRO B N 1
ATOM 2989 C CA . PRO B 1 154 ? -0.517 16.516 19.422 1 97.75 154 PRO B CA 1
ATOM 2990 C C . PRO B 1 154 ? -0.783 16.812 17.953 1 97.75 154 PRO B C 1
ATOM 2992 O O . PRO B 1 154 ? -1.878 16.547 17.453 1 97.75 154 PRO B O 1
ATOM 2995 N N . VAL B 1 155 ? 0.222 17.391 17.312 1 98.69 155 VAL B N 1
ATOM 2996 C CA . VAL B 1 155 ? 0.226 17.578 15.867 1 98.69 155 VAL B CA 1
ATOM 2997 C C . VAL B 1 155 ? 1.245 16.641 15.219 1 98.69 155 VAL B C 1
ATOM 2999 O O . VAL B 1 155 ? 2.385 16.547 15.672 1 98.69 155 VAL B O 1
ATOM 3002 N N . CYS B 1 156 ? 0.804 15.922 14.203 1 98.81 156 CYS B N 1
ATOM 3003 C CA . CYS B 1 156 ? 1.646 15.055 13.383 1 98.81 156 CYS B CA 1
ATOM 3004 C C . CYS B 1 156 ? 1.768 15.602 11.969 1 98.81 156 CYS B C 1
ATOM 3006 O O . CYS B 1 156 ? 0.781 15.648 11.227 1 98.81 156 CYS B O 1
ATOM 3008 N N . SER B 1 157 ? 2.965 15.953 11.57 1 98.94 157 SER B N 1
ATOM 3009 C CA . SER B 1 157 ? 3.154 16.5 10.234 1 98.94 157 SER B CA 1
ATOM 3010 C C . SER B 1 157 ? 3.664 15.445 9.266 1 98.94 157 SER B C 1
ATOM 3012 O O . SER B 1 157 ? 4.578 14.688 9.594 1 98.94 157 SER B O 1
ATOM 3014 N N . ILE B 1 158 ? 3.088 15.445 8.078 1 98.94 158 ILE B N 1
ATOM 3015 C CA . ILE B 1 158 ? 3.502 14.555 7 1 98.94 158 ILE B CA 1
ATOM 3016 C C . ILE B 1 158 ? 4.512 15.266 6.105 1 98.94 158 ILE B C 1
ATOM 3018 O O . ILE B 1 158 ? 4.258 16.391 5.641 1 98.94 158 ILE B O 1
ATOM 3022 N N . ASP B 1 159 ? 5.621 14.672 5.84 1 98.88 159 ASP B N 1
ATOM 3023 C CA . ASP B 1 159 ? 6.703 15.086 4.957 1 98.88 159 ASP B CA 1
ATOM 3024 C C . ASP B 1 159 ? 7.512 16.219 5.574 1 98.88 159 ASP B C 1
ATOM 3026 O O . ASP B 1 159 ? 8.695 16.062 5.863 1 98.88 159 ASP B O 1
ATOM 3030 N N . ILE B 1 160 ? 6.941 17.359 5.836 1 98.81 160 ILE B N 1
ATOM 3031 C CA . ILE B 1 160 ? 7.492 18.484 6.582 1 98.81 160 ILE B CA 1
ATOM 3032 C C . ILE B 1 160 ? 6.387 19.172 7.379 1 98.81 160 ILE B C 1
ATOM 3034 O O . ILE B 1 160 ? 5.203 19.031 7.066 1 98.81 160 ILE B O 1
ATOM 3038 N N . PRO B 1 161 ? 6.742 19.875 8.445 1 98.81 161 PRO B N 1
ATOM 3039 C CA . PRO B 1 161 ? 5.715 20.719 9.07 1 98.81 161 PRO B CA 1
ATOM 3040 C C . PRO B 1 161 ? 5.215 21.828 8.148 1 98.81 161 PRO B C 1
ATOM 3042 O O . PRO B 1 161 ? 6.008 22.641 7.676 1 98.81 161 PRO B O 1
ATOM 3045 N N . SER B 1 162 ? 3.934 21.844 7.891 1 98.75 162 SER B N 1
ATOM 3046 C CA . SER B 1 162 ? 3.385 22.828 6.969 1 98.75 162 SER B CA 1
ATOM 3047 C C . SER B 1 162 ? 3.748 24.25 7.398 1 98.75 162 SER B C 1
ATOM 3049 O O . SER B 1 162 ? 3.686 24.578 8.586 1 98.75 162 SER B O 1
ATOM 3051 N N . GLY B 1 163 ? 4.191 25.094 6.422 1 97.5 163 GLY B N 1
ATOM 3052 C CA . GLY B 1 163 ? 4.574 26.484 6.684 1 97.5 163 GLY B CA 1
ATOM 3053 C C . GLY B 1 163 ? 6.062 26.656 6.902 1 97.5 163 GLY B C 1
ATOM 3054 O O . GLY B 1 163 ? 6.574 27.781 6.867 1 97.5 163 GLY B O 1
ATOM 3055 N N . TRP B 1 164 ? 6.73 25.484 7.188 1 98 164 TRP B N 1
ATOM 3056 C CA . TRP B 1 164 ? 8.18 25.547 7.348 1 98 164 TRP B CA 1
ATOM 3057 C C . TRP B 1 164 ? 8.867 25.766 6.008 1 98 164 TRP B C 1
ATOM 3059 O O . TRP B 1 164 ? 8.375 25.328 4.969 1 98 164 TRP B O 1
ATOM 3069 N N . ASP B 1 165 ? 9.992 26.531 6.074 1 97.5 165 ASP B N 1
ATOM 3070 C CA . ASP B 1 165 ? 10.938 26.469 4.969 1 97.5 165 ASP B CA 1
ATOM 3071 C C . ASP B 1 165 ? 11.617 25.094 4.898 1 97.5 165 ASP B C 1
ATOM 3073 O O . ASP B 1 165 ? 12.125 24.594 5.906 1 97.5 165 ASP B O 1
ATOM 3077 N N . VAL B 1 166 ? 11.648 24.469 3.758 1 97.69 166 VAL B N 1
ATOM 3078 C CA . VAL B 1 166 ? 12.094 23.094 3.594 1 97.69 166 VAL B CA 1
ATOM 3079 C C . VAL B 1 166 ? 13.57 22.984 3.984 1 97.69 166 VAL B C 1
ATOM 3081 O O . VAL B 1 166 ? 14.031 21.906 4.387 1 97.69 166 VAL B O 1
ATOM 3084 N N . GLU B 1 167 ? 14.234 24.047 3.92 1 97.25 167 GLU B N 1
ATOM 3085 C CA . GLU B 1 167 ? 15.664 24.016 4.223 1 97.25 167 GLU B CA 1
ATOM 3086 C C . GLU B 1 167 ? 15.953 24.656 5.574 1 97.25 167 GLU B C 1
ATOM 3088 O O . GLU B 1 167 ? 16.719 24.125 6.375 1 97.25 167 GLU B O 1
ATOM 3093 N N . LYS B 1 168 ? 15.273 25.766 5.895 1 96.69 168 LYS B N 1
ATOM 3094 C CA . LYS B 1 168 ? 15.68 26.594 7.027 1 96.69 168 LYS B CA 1
ATOM 3095 C C . LYS B 1 168 ? 14.828 26.281 8.258 1 96.69 168 LYS B C 1
ATOM 3097 O O . LYS B 1 168 ? 15.172 26.672 9.375 1 96.69 168 LYS B O 1
ATOM 3102 N N . GLY B 1 169 ? 13.742 25.562 8.031 1 96.94 169 GLY B N 1
ATOM 3103 C CA . GLY B 1 169 ? 12.945 25.172 9.18 1 96.94 169 GLY B CA 1
ATOM 3104 C C . GLY B 1 169 ? 11.867 26.172 9.531 1 96.94 169 GLY B C 1
ATOM 3105 O O . GLY B 1 169 ? 11.266 26.781 8.641 1 96.94 169 GLY B O 1
ATOM 3106 N N . CYS B 1 170 ? 11.555 26.312 10.758 1 95.94 170 CYS B N 1
ATOM 3107 C CA . CYS B 1 170 ? 10.469 27.141 11.266 1 95.94 170 CYS B CA 1
ATOM 3108 C C . CYS B 1 170 ? 10.734 28.609 11 1 95.94 170 CYS B C 1
ATOM 3110 O O . CYS B 1 170 ? 11.828 29.109 11.273 1 95.94 170 CYS B O 1
ATOM 3112 N N . PRO B 1 171 ? 9.75 29.266 10.469 1 94.31 171 PRO B N 1
ATOM 3113 C CA . PRO B 1 171 ? 9.938 30.719 10.273 1 94.31 171 PRO B CA 1
ATOM 3114 C C . PRO B 1 171 ? 10.242 31.453 11.578 1 94.31 171 PRO B C 1
ATOM 3116 O O . PRO B 1 171 ? 9.844 31 12.656 1 94.31 171 PRO B O 1
ATOM 3119 N N . PRO B 1 172 ? 10.883 32.562 11.453 1 93.06 172 PRO B N 1
ATOM 3120 C CA . PRO B 1 172 ? 11.25 33.312 12.656 1 93.06 172 PRO B CA 1
ATOM 3121 C C . PRO B 1 172 ? 10.031 33.781 13.461 1 93.06 172 PRO B C 1
ATOM 3123 O O . PRO B 1 172 ? 10.102 33.875 14.688 1 93.06 172 PRO B O 1
ATOM 3126 N N . GLU B 1 173 ? 8.961 34.062 12.789 1 91.69 173 GLU B N 1
ATOM 3127 C CA . GLU B 1 173 ? 7.762 34.562 13.453 1 91.69 173 GLU B CA 1
ATOM 3128 C C . GLU B 1 173 ? 7.004 33.438 14.141 1 91.69 173 GLU B C 1
ATOM 3130 O O . GLU B 1 173 ? 6.02 33.688 14.844 1 91.69 173 GLU B O 1
ATOM 3135 N N . GLY B 1 174 ? 7.449 32.25 13.945 1 93.38 174 GLY B N 1
ATOM 3136 C CA . GLY B 1 174 ? 6.789 31.109 14.531 1 93.38 174 GLY B CA 1
ATOM 3137 C C . GLY B 1 174 ? 6.148 30.188 13.508 1 93.38 174 GLY B C 1
ATOM 3138 O O . GLY B 1 174 ? 5.914 30.609 12.367 1 93.38 174 GLY B O 1
ATOM 3139 N N . GLY B 1 175 ? 5.895 29 13.867 1 96.06 175 GLY B N 1
ATOM 3140 C CA . GLY B 1 175 ? 5.273 28 13.016 1 96.06 175 GLY B CA 1
ATOM 3141 C C . GLY B 1 175 ? 4.836 26.766 13.773 1 96.06 175 GLY B C 1
ATOM 3142 O O . GLY B 1 175 ? 4.922 26.719 15 1 96.06 175 GLY B O 1
ATOM 3143 N N . LEU B 1 176 ? 4.297 25.828 13.062 1 97.81 176 LEU B N 1
ATOM 3144 C CA . LEU B 1 176 ? 3.863 24.562 13.656 1 97.81 176 LEU B CA 1
ATOM 3145 C C . LEU B 1 176 ? 5.008 23.906 14.422 1 97.81 176 LEU B C 1
ATOM 3147 O O . LEU B 1 176 ? 6.145 23.891 13.953 1 97.81 176 LEU B O 1
ATOM 3151 N N . GLN B 1 177 ? 4.766 23.5 15.594 1 98.12 177 GLN B N 1
ATOM 3152 C CA . GLN B 1 177 ? 5.695 22.688 16.359 1 98.12 177 GLN B CA 1
ATOM 3153 C C . GLN B 1 177 ? 5.129 21.297 16.609 1 98.12 177 GLN B C 1
ATOM 3155 O O . GLN B 1 177 ? 4.68 20.984 17.719 1 98.12 177 GLN B O 1
ATOM 3160 N N . PRO B 1 178 ? 5.207 20.453 15.57 1 98.69 178 PRO B N 1
ATOM 3161 C CA . PRO B 1 178 ? 4.566 19.141 15.695 1 98.69 178 PRO B CA 1
ATOM 3162 C C . PRO B 1 178 ? 5.266 18.234 16.703 1 98.69 178 PRO B C 1
ATOM 3164 O O . PRO B 1 178 ? 6.488 18.312 16.859 1 98.69 178 PRO B O 1
ATOM 3167 N N . GLU B 1 179 ? 4.477 17.453 17.375 1 98.62 179 GLU B N 1
ATOM 3168 C CA . GLU B 1 179 ? 5.02 16.438 18.266 1 98.62 179 GLU B CA 1
ATOM 3169 C C . GLU B 1 179 ? 5.586 15.258 17.469 1 98.62 179 GLU B C 1
ATOM 3171 O O . GLU B 1 179 ? 6.512 14.578 17.922 1 98.62 179 GLU B O 1
ATOM 3176 N N . MET B 1 180 ? 5.07 15.078 16.266 1 98.75 180 MET B N 1
ATOM 3177 C CA . MET B 1 180 ? 5.488 13.984 15.398 1 98.75 180 MET B CA 1
ATOM 3178 C C . MET B 1 180 ? 5.727 14.484 13.977 1 98.75 180 MET B C 1
ATOM 3180 O O . MET B 1 180 ? 4.973 15.312 13.469 1 98.75 180 MET B O 1
ATOM 3184 N N . LEU B 1 181 ? 6.797 14.008 13.359 1 98.94 181 LEU B N 1
ATOM 3185 C CA . LEU B 1 181 ? 7.109 14.227 11.953 1 98.94 181 LEU B CA 1
ATOM 3186 C C . LEU B 1 181 ? 7.293 12.906 11.219 1 98.94 181 LEU B C 1
ATOM 3188 O O . LEU B 1 181 ? 7.988 12.008 11.711 1 98.94 181 LEU B O 1
ATOM 3192 N N . ILE B 1 182 ? 6.602 12.727 10.141 1 98.94 182 ILE B N 1
ATOM 3193 C CA . ILE B 1 182 ? 6.805 11.562 9.281 1 98.94 182 ILE B CA 1
ATOM 3194 C C . ILE B 1 182 ? 7.426 12 7.957 1 98.94 182 ILE B C 1
ATOM 3196 O O . ILE B 1 182 ? 6.742 12.562 7.102 1 98.94 182 ILE B O 1
ATOM 3200 N N . SER B 1 183 ? 8.672 11.75 7.84 1 98.88 183 SER B N 1
ATOM 3201 C CA . SER B 1 183 ? 9.367 12.039 6.594 1 98.88 183 SER B CA 1
ATOM 3202 C C . SER B 1 183 ? 9.094 10.969 5.543 1 98.88 183 SER B C 1
ATOM 3204 O O . SER B 1 183 ? 8.969 9.789 5.871 1 98.88 183 SER B O 1
ATOM 3206 N N . LEU B 1 184 ? 8.969 11.383 4.32 1 98.56 184 LEU B N 1
ATOM 3207 C CA . LEU B 1 184 ? 8.727 10.469 3.211 1 98.56 184 LEU B CA 1
ATOM 3208 C C . LEU B 1 184 ? 9.898 10.469 2.236 1 98.56 184 LEU B C 1
ATOM 3210 O O . LEU B 1 184 ? 10.469 11.523 1.951 1 98.56 184 LEU B O 1
ATOM 3214 N N . THR B 1 185 ? 10.234 9.312 1.684 1 97.69 185 THR B N 1
ATOM 3215 C CA . THR B 1 185 ? 11.414 9.086 0.854 1 97.69 185 THR B CA 1
ATOM 3216 C C . THR B 1 185 ? 12.688 9.273 1.667 1 97.69 185 THR B C 1
ATOM 3218 O O . THR B 1 185 ? 13.43 8.32 1.9 1 97.69 185 THR B O 1
ATOM 3221 N N . ALA B 1 186 ? 12.922 10.414 2.168 1 98.25 186 ALA B N 1
ATOM 3222 C CA . ALA B 1 186 ? 13.992 10.836 3.064 1 98.25 186 ALA B CA 1
ATOM 3223 C C . ALA B 1 186 ? 13.617 12.117 3.797 1 98.25 186 ALA B C 1
ATOM 3225 O O . ALA B 1 186 ? 12.766 12.883 3.332 1 98.25 186 ALA B O 1
ATOM 3226 N N . PRO B 1 187 ? 14.18 12.305 5.023 1 98.62 187 PRO B N 1
ATOM 3227 C CA . PRO B 1 187 ? 13.914 13.586 5.68 1 98.62 187 PRO B CA 1
ATOM 3228 C C . PRO B 1 187 ? 14.438 14.781 4.883 1 98.62 187 PRO B C 1
ATOM 3230 O O . PRO B 1 187 ? 15.422 14.656 4.152 1 98.62 187 PRO B O 1
ATOM 3233 N N . LYS B 1 188 ? 13.695 15.891 4.969 1 98.81 188 LYS B N 1
ATOM 3234 C CA . LYS B 1 188 ? 14.172 17.141 4.391 1 98.81 188 LYS B CA 1
ATOM 3235 C C . LYS B 1 188 ? 15 17.938 5.395 1 98.81 188 LYS B C 1
ATOM 3237 O O . LYS B 1 188 ? 14.883 17.734 6.602 1 98.81 188 LYS B O 1
ATOM 3242 N N . LYS B 1 189 ? 15.773 18.875 4.883 1 98.75 189 LYS B N 1
ATOM 3243 C CA . LYS B 1 189 ? 16.734 19.609 5.703 1 98.75 189 LYS B CA 1
ATOM 3244 C C . LYS B 1 189 ? 16.031 20.281 6.891 1 98.75 189 LYS B C 1
ATOM 3246 O O . LYS B 1 189 ? 16.609 20.391 7.973 1 98.75 189 LYS B O 1
ATOM 3251 N N . CYS B 1 190 ? 14.828 20.688 6.746 1 98.5 190 CYS B N 1
ATOM 3252 C CA . CYS B 1 190 ? 14.117 21.344 7.836 1 98.5 190 CYS B CA 1
ATOM 3253 C C . CYS B 1 190 ? 13.93 20.406 9.016 1 98.5 190 CYS B C 1
ATOM 3255 O O . CYS B 1 190 ? 13.766 20.844 10.156 1 98.5 190 CYS B O 1
ATOM 3257 N N . ALA B 1 191 ? 13.945 19.094 8.766 1 98.5 191 ALA B N 1
ATOM 3258 C CA . ALA B 1 191 ? 13.758 18.109 9.82 1 98.5 191 ALA B CA 1
ATOM 3259 C C . ALA B 1 191 ? 14.898 18.188 10.844 1 98.5 191 ALA B C 1
ATOM 3261 O O . ALA B 1 191 ? 14.758 17.688 11.969 1 98.5 191 ALA B O 1
ATOM 3262 N N . LEU B 1 192 ? 16.031 18.766 10.453 1 98 192 LEU B N 1
ATOM 3263 C CA . LEU B 1 192 ? 17.141 18.969 11.391 1 98 192 LEU B CA 1
ATOM 3264 C C . LEU B 1 192 ? 16.703 19.875 12.539 1 98 192 LEU B C 1
ATOM 3266 O O . LEU B 1 192 ? 17.328 19.859 13.602 1 98 192 LEU B O 1
ATOM 3270 N N . HIS B 1 193 ? 15.672 20.641 12.336 1 97.62 193 HIS B N 1
ATOM 3271 C CA . HIS B 1 193 ? 15.195 21.594 13.336 1 97.62 193 HIS B CA 1
ATOM 3272 C C . HIS B 1 193 ? 14.008 21.031 14.109 1 97.62 193 HIS B C 1
ATOM 3274 O O . HIS B 1 193 ? 13.461 21.703 14.984 1 97.62 193 HIS B O 1
ATOM 3280 N N . PHE B 1 194 ? 13.547 19.859 13.758 1 98.19 194 PHE B N 1
ATOM 3281 C CA . PHE B 1 194 ? 12.43 19.203 14.43 1 98.19 194 PHE B CA 1
ATOM 3282 C C . PHE B 1 194 ? 12.789 18.859 15.867 1 98.19 194 PHE B C 1
ATOM 3284 O O . PHE B 1 194 ? 13.836 18.266 16.125 1 98.19 194 PHE B O 1
ATOM 3291 N N . LYS B 1 195 ? 11.906 19.172 16.797 1 97.38 195 LYS B N 1
ATOM 3292 C CA . LYS B 1 195 ? 12.203 18.969 18.219 1 97.38 195 LYS B CA 1
ATOM 3293 C C . LYS B 1 195 ? 11.133 18.109 18.875 1 97.38 195 LYS B C 1
ATOM 3295 O O . LYS B 1 195 ? 11.109 17.969 20.109 1 97.38 195 LYS B O 1
ATOM 3300 N N . GLY B 1 196 ? 10.211 17.578 18.109 1 98.12 196 GLY B N 1
ATOM 3301 C CA . GLY B 1 196 ? 9.117 16.797 18.672 1 98.12 196 GLY B CA 1
ATOM 3302 C C . GLY B 1 196 ? 9.555 15.422 19.141 1 98.12 196 GLY B C 1
ATOM 3303 O O . GLY B 1 196 ? 10.742 15.086 19.094 1 98.12 196 GLY B O 1
ATOM 3304 N N . LYS B 1 197 ? 8.648 14.641 19.531 1 98.25 197 LYS B N 1
ATOM 3305 C CA . LYS B 1 197 ? 8.891 13.391 20.25 1 98.25 197 LYS B CA 1
ATOM 3306 C C . LYS B 1 197 ? 9.156 12.25 19.281 1 98.25 197 LYS B C 1
ATOM 3308 O O . LYS B 1 197 ? 9.969 11.359 19.562 1 98.25 197 LYS B O 1
ATOM 3313 N N . TYR B 1 198 ? 8.445 12.266 18.156 1 98.56 198 TYR B N 1
ATOM 3314 C CA . TYR B 1 198 ? 8.5 11.125 17.25 1 98.56 198 TYR B CA 1
ATOM 3315 C C . TYR B 1 198 ? 8.867 11.562 15.836 1 98.56 198 TYR B C 1
ATOM 3317 O O . TYR B 1 198 ? 8.227 12.445 15.266 1 98.56 198 TYR B O 1
ATOM 3325 N N . HIS B 1 199 ? 9.914 11 15.289 1 98.75 199 HIS B N 1
ATOM 3326 C CA . HIS B 1 199 ? 10.297 11.195 13.891 1 98.75 199 HIS B CA 1
ATOM 3327 C C . HIS B 1 199 ? 10.367 9.867 13.148 1 98.75 199 HIS B C 1
ATOM 3329 O O . HIS B 1 199 ? 11.156 8.992 13.508 1 98.75 199 HIS B O 1
ATOM 3335 N N . TYR B 1 200 ? 9.516 9.719 12.156 1 98.88 200 TYR B N 1
ATOM 3336 C CA . TYR B 1 200 ? 9.461 8.492 11.375 1 98.88 200 TYR B CA 1
ATOM 3337 C C . TYR B 1 200 ? 9.883 8.742 9.938 1 98.88 200 TYR B C 1
ATOM 3339 O O . TYR B 1 200 ? 9.758 9.859 9.43 1 98.88 200 TYR B O 1
ATOM 3347 N N . LEU B 1 201 ? 10.461 7.746 9.383 1 98.75 201 LEU B N 1
ATOM 3348 C CA . LEU B 1 201 ? 10.602 7.609 7.938 1 98.75 201 LEU B CA 1
ATOM 3349 C C . LEU B 1 201 ? 9.594 6.613 7.387 1 98.75 201 LEU B C 1
ATOM 3351 O O . LEU B 1 201 ? 9.516 5.473 7.855 1 98.75 201 LEU B O 1
ATOM 3355 N N . GLY B 1 202 ? 8.766 7.055 6.406 1 97.5 202 GLY B N 1
ATOM 3356 C CA . GLY B 1 202 ? 7.719 6.191 5.875 1 97.5 202 GLY B CA 1
ATOM 3357 C C . GLY B 1 202 ? 7.828 5.98 4.379 1 97.5 202 GLY B C 1
ATOM 3358 O O . GLY B 1 202 ? 8.562 6.695 3.695 1 97.5 202 GLY B O 1
ATOM 3359 N N . GLY B 1 203 ? 6.91 4.992 3.799 1 92.56 203 GLY B N 1
ATOM 3360 C CA . GLY B 1 203 ? 6.781 4.707 2.379 1 92.56 203 GLY B CA 1
ATOM 3361 C C . GLY B 1 203 ? 7.523 3.455 1.952 1 92.56 203 GLY B C 1
ATOM 3362 O O . GLY B 1 203 ? 6.922 2.527 1.406 1 92.56 203 GLY B O 1
ATOM 3363 N N . ARG B 1 204 ? 8.75 3.107 2.217 1 96.81 204 ARG B N 1
ATOM 3364 C CA . ARG B 1 204 ? 9.633 1.993 1.887 1 96.81 204 ARG B CA 1
ATOM 3365 C C . ARG B 1 204 ? 9.508 1.608 0.417 1 96.81 204 ARG B C 1
ATOM 3367 O O . ARG B 1 204 ? 9.039 0.515 0.095 1 96.81 204 ARG B O 1
ATOM 3374 N N . PHE B 1 205 ? 9.898 2.438 -0.475 1 97.38 205 PHE B N 1
ATOM 3375 C CA . PHE B 1 205 ? 9.688 2.168 -1.892 1 97.38 205 PHE B CA 1
ATOM 3376 C C . PHE B 1 205 ? 10.906 2.576 -2.709 1 97.38 205 PHE B C 1
ATOM 3378 O O . PHE B 1 205 ? 10.93 2.414 -3.93 1 97.38 205 PHE B O 1
ATOM 3385 N N . VAL B 1 206 ? 11.953 3.08 -2.111 1 97.62 206 VAL B N 1
ATOM 3386 C CA . VAL B 1 206 ? 13.062 3.682 -2.84 1 97.62 206 VAL B CA 1
ATOM 3387 C C . VAL B 1 206 ? 13.922 2.588 -3.475 1 97.62 206 VAL B C 1
ATOM 3389 O O . VAL B 1 206 ? 14.484 1.747 -2.771 1 97.62 206 VAL B O 1
ATOM 3392 N N . PRO B 1 207 ? 14.062 2.605 -4.789 1 97.19 207 PRO B N 1
ATOM 3393 C CA . PRO B 1 207 ? 14.953 1.64 -5.438 1 97.19 207 PRO B CA 1
ATOM 3394 C C . PRO B 1 207 ? 16.406 1.814 -5.02 1 97.19 207 PRO B C 1
ATOM 3396 O O . PRO B 1 207 ? 16.859 2.939 -4.789 1 97.19 207 PRO B O 1
ATOM 3399 N N . PRO B 1 208 ? 17.141 0.733 -5.039 1 96.38 208 PRO B N 1
ATOM 3400 C CA . PRO B 1 208 ? 18.531 0.811 -4.602 1 96.38 208 PRO B CA 1
ATOM 3401 C C . PRO B 1 208 ? 19.375 1.753 -5.465 1 96.38 208 PRO B C 1
ATOM 3403 O O . PRO B 1 208 ? 20.25 2.461 -4.949 1 96.38 208 PRO B O 1
ATOM 3406 N N . LYS B 1 209 ? 19.203 1.769 -6.734 1 97 209 LYS B N 1
ATOM 3407 C CA . LYS B 1 209 ? 19.969 2.637 -7.617 1 97 209 LYS B CA 1
ATOM 3408 C C . LYS B 1 209 ? 19.703 4.109 -7.312 1 97 209 LYS B C 1
ATOM 3410 O O . LYS B 1 209 ? 20.609 4.938 -7.367 1 97 209 LYS B O 1
ATOM 3415 N N . LEU B 1 210 ? 18.453 4.434 -7.047 1 98.06 210 LEU B N 1
ATOM 3416 C CA . LEU B 1 210 ? 18.094 5.805 -6.688 1 98.06 210 LEU B CA 1
ATOM 3417 C C . LEU B 1 210 ? 18.734 6.207 -5.363 1 98.06 210 LEU B C 1
ATOM 3419 O O . LEU B 1 210 ? 19.25 7.32 -5.23 1 98.06 210 LEU B O 1
ATOM 3423 N N . GLU B 1 211 ? 18.672 5.32 -4.391 1 97.81 211 GLU B N 1
ATOM 3424 C CA . GLU B 1 211 ? 19.312 5.57 -3.105 1 97.81 211 GLU B CA 1
ATOM 3425 C C . GLU B 1 211 ? 20.797 5.844 -3.275 1 97.81 211 GLU B C 1
ATOM 3427 O O . GLU B 1 211 ? 21.344 6.77 -2.668 1 97.81 211 GLU B O 1
ATOM 3432 N N . ALA B 1 212 ? 21.406 5.012 -4.113 1 97.88 212 ALA B N 1
ATOM 3433 C CA . ALA B 1 212 ? 22.844 5.152 -4.352 1 97.88 212 ALA B CA 1
ATOM 3434 C C . ALA B 1 212 ? 23.156 6.465 -5.062 1 97.88 212 ALA B C 1
ATOM 3436 O O . ALA B 1 212 ? 24.078 7.18 -4.68 1 97.88 212 ALA B O 1
ATOM 3437 N N . LYS B 1 213 ? 22.406 6.793 -6.059 1 98.06 213 LYS B N 1
ATOM 3438 C CA . LYS B 1 213 ? 22.609 7.988 -6.867 1 98.06 213 LYS B CA 1
ATOM 3439 C C . LYS B 1 213 ? 22.609 9.242 -6 1 98.06 213 LYS B C 1
ATOM 3441 O O . LYS B 1 213 ? 23.438 10.141 -6.195 1 98.06 213 LYS B O 1
ATOM 3446 N N . TYR B 1 214 ? 21.734 9.258 -5.02 1 98.38 214 TYR B N 1
ATOM 3447 C CA . TYR B 1 214 ? 21.578 10.461 -4.215 1 98.38 214 TYR B CA 1
ATOM 3448 C C . TYR B 1 214 ? 22.203 10.289 -2.84 1 98.38 214 TYR B C 1
ATOM 3450 O O . TYR B 1 214 ? 22.047 11.141 -1.961 1 98.38 214 TYR B O 1
ATOM 3458 N N . GLU B 1 215 ? 22.828 9.148 -2.664 1 98.31 215 GLU B N 1
ATOM 3459 C CA . GLU B 1 215 ? 23.484 8.844 -1.4 1 98.31 215 GLU B CA 1
ATOM 3460 C C . GLU B 1 215 ? 22.547 9.055 -0.217 1 98.31 215 GLU B C 1
ATOM 3462 O O . GLU B 1 215 ? 22.906 9.734 0.75 1 98.31 215 GLU B O 1
ATOM 3467 N N . LEU B 1 216 ? 21.422 8.477 -0.306 1 98.31 216 LEU B N 1
ATOM 3468 C CA . LEU B 1 216 ? 20.375 8.75 0.687 1 98.31 216 LEU B CA 1
ATOM 3469 C C . LEU B 1 216 ? 20.734 8.117 2.029 1 98.31 216 LEU B C 1
ATOM 3471 O O . LEU B 1 216 ? 20.312 8.602 3.08 1 98.31 216 LEU B O 1
ATOM 3475 N N . ASN B 1 217 ? 21.484 7.012 2.016 1 97.88 217 ASN B N 1
ATOM 3476 C CA . ASN B 1 217 ? 21.891 6.316 3.232 1 97.88 217 ASN B CA 1
ATOM 3477 C C . ASN B 1 217 ? 20.703 6 4.125 1 97.88 217 ASN B C 1
ATOM 3479 O O . ASN B 1 217 ? 20.719 6.309 5.32 1 97.88 217 ASN B O 1
ATOM 3483 N N . LEU B 1 218 ? 19.703 5.391 3.543 1 97.62 218 LEU B N 1
ATOM 3484 C CA . LEU B 1 218 ? 18.484 5.078 4.289 1 97.62 218 LEU B CA 1
ATOM 3485 C C . LEU B 1 218 ? 18.734 3.943 5.277 1 97.62 218 LEU B C 1
ATOM 3487 O O . LEU B 1 218 ? 19.438 2.984 4.961 1 97.62 218 LEU B O 1
ATOM 3491 N N . PRO B 1 219 ? 18.156 4.07 6.492 1 97 219 PRO B N 1
ATOM 3492 C CA . PRO B 1 219 ? 18.219 2.93 7.41 1 97 219 PRO B CA 1
ATOM 3493 C C . PRO B 1 219 ? 17.422 1.722 6.914 1 97 219 PRO B C 1
ATOM 3495 O O . PRO B 1 219 ? 16.5 1.873 6.109 1 97 219 PRO B O 1
ATOM 3498 N N . GLN B 1 220 ? 17.812 0.569 7.402 1 94.69 220 GLN B N 1
ATOM 3499 C CA . GLN B 1 220 ? 17.078 -0.644 7.059 1 94.69 220 GLN B CA 1
ATOM 3500 C C . GLN B 1 220 ? 15.734 -0.694 7.773 1 94.69 220 GLN B C 1
ATOM 3502 O O . GLN B 1 220 ? 15.672 -0.565 9 1 94.69 220 GLN B O 1
ATOM 3507 N N . TYR B 1 221 ? 14.688 -0.83 7.027 1 96.81 221 TYR B N 1
ATOM 3508 C CA . TYR B 1 221 ? 13.367 -1.025 7.625 1 96.81 221 TYR B CA 1
ATOM 3509 C C . TYR B 1 221 ? 13.281 -2.379 8.32 1 96.81 221 TYR B C 1
ATOM 3511 O O . TYR B 1 221 ? 13.789 -3.381 7.812 1 96.81 221 TYR B O 1
ATOM 3519 N N . PRO B 1 222 ? 12.695 -2.428 9.469 1 96 222 PRO B N 1
ATOM 3520 C CA . PRO B 1 222 ? 12.594 -3.709 10.172 1 96 222 PRO B CA 1
ATOM 3521 C C . PRO B 1 222 ? 11.555 -4.641 9.555 1 96 222 PRO B C 1
ATOM 3523 O O . PRO B 1 222 ? 10.398 -4.25 9.383 1 96 222 PRO B O 1
ATOM 3526 N N . GLY B 1 223 ? 11.961 -5.887 9.25 1 96 223 GLY B N 1
ATOM 3527 C CA . GLY B 1 223 ? 11.023 -6.887 8.766 1 96 223 GLY B CA 1
ATOM 3528 C C . GLY B 1 223 ? 10.227 -6.418 7.559 1 96 223 GLY B C 1
ATOM 3529 O O . GLY B 1 223 ? 10.797 -6.027 6.543 1 96 223 GLY B O 1
ATOM 3530 N N . THR B 1 224 ? 8.898 -6.387 7.785 1 97.88 224 THR B N 1
ATOM 3531 C CA . THR B 1 224 ? 8.016 -5.988 6.691 1 97.88 224 THR B CA 1
ATOM 3532 C C . THR B 1 224 ? 7.41 -4.613 6.961 1 97.88 224 THR B C 1
ATOM 3534 O O . THR B 1 224 ? 6.453 -4.211 6.293 1 97.88 224 THR B O 1
ATOM 3537 N N . ASP B 1 225 ? 7.977 -3.916 7.938 1 98.25 225 ASP B N 1
ATOM 3538 C CA . ASP B 1 225 ? 7.414 -2.627 8.336 1 98.25 225 ASP B CA 1
ATOM 3539 C C . ASP B 1 225 ? 7.496 -1.62 7.188 1 98.25 225 ASP B C 1
ATOM 3541 O O . ASP B 1 225 ? 8.492 -1.576 6.465 1 98.25 225 ASP B O 1
ATOM 3545 N N . VAL B 1 226 ? 6.449 -0.77 7.102 1 98.56 226 VAL B N 1
ATOM 3546 C CA . VAL B 1 226 ? 6.391 0.212 6.023 1 98.56 226 VAL B CA 1
ATOM 3547 C C . VAL B 1 226 ? 6.922 1.557 6.52 1 98.56 226 VAL B C 1
ATOM 3549 O O . VAL B 1 226 ? 6.941 2.537 5.77 1 98.56 226 VAL B O 1
ATOM 3552 N N . CYS B 1 227 ? 7.273 1.657 7.758 1 98.56 227 CYS B N 1
ATOM 3553 C CA . CYS B 1 227 ? 7.871 2.842 8.367 1 98.56 227 CYS B CA 1
ATOM 3554 C C . CYS B 1 227 ? 8.906 2.455 9.414 1 98.56 227 CYS B C 1
ATOM 3556 O O . CYS B 1 227 ? 8.984 1.294 9.82 1 98.56 227 CYS B O 1
ATOM 3558 N N . LEU B 1 228 ? 9.766 3.34 9.742 1 98.06 228 LEU B N 1
ATOM 3559 C CA . LEU B 1 228 ? 10.703 3.15 10.852 1 98.06 228 LEU B CA 1
ATOM 3560 C C . LEU B 1 228 ? 10.938 4.461 11.594 1 98.06 228 LEU B C 1
ATOM 3562 O O . LEU B 1 228 ? 10.867 5.539 11 1 98.06 228 LEU B O 1
ATOM 3566 N N . LYS B 1 229 ? 11.148 4.371 12.906 1 97.81 229 LYS B N 1
ATOM 3567 C CA . LYS B 1 229 ? 11.438 5.543 13.727 1 97.81 229 LYS B CA 1
ATOM 3568 C C . LYS B 1 229 ? 12.883 5.988 13.562 1 97.81 229 LYS B C 1
ATOM 3570 O O . LYS B 1 229 ? 13.797 5.164 13.602 1 97.81 229 LYS B O 1
ATOM 3575 N N . LEU B 1 230 ? 12.969 7.277 13.297 1 96.75 230 LEU B N 1
ATOM 3576 C CA . LEU B 1 230 ? 14.305 7.848 13.188 1 96.75 230 LEU B CA 1
ATOM 3577 C C . LEU B 1 230 ? 14.805 8.32 14.547 1 96.75 230 LEU B C 1
ATOM 3579 O O . LEU B 1 230 ? 14.031 8.82 15.359 1 96.75 230 LEU B O 1
ATOM 3583 N N . ASP B 1 231 ? 16.109 8.117 15.008 1 79.94 231 ASP B N 1
ATOM 3584 C CA . ASP B 1 231 ? 16.75 8.508 16.266 1 79.94 231 ASP B CA 1
ATOM 3585 C C . ASP B 1 231 ? 17.141 9.984 16.234 1 79.94 231 ASP B C 1
ATOM 3587 O O . ASP B 1 231 ? 17.453 10.531 15.18 1 79.94 231 ASP B O 1
#

Radius of gyration: 22.4 Å; Cα contacts (8 Å, |Δi|>4): 1028; chains: 2; bounding box: 48×69×47 Å

pLDDT: mean 96.81, std 5.11, range [53.81, 98.94]

Secondary structure (DSSP, 8-state):
-PPPBPHHHHHHHHHHHHTTS---HHHHHHHHHHHHHHHHHHHS---TTT--EEEEE-SSHHHHHHHHHHHHHHHTT---EEE-SS---SHHHHHHHHHHHHTTPEEESSPPPHHHHHHH-SEEEEES--TT--SSPPHHHHHHHHHHTT--S-EEEESS-TTSBTTTBS-TT-----SEEEEESS-BGGGGG--SSEEEEE-----HHHHHHTT--PPPPPTT-SEEE--/-PPPBPHHHHHHHHHHHHTTS---HHHHHHHHHHHHHHHHHHHS---TTT--EEEEE-SSHHHHHHHHHHHHHHHTT---EEE-SS---SHHHHHHHHHHHHTTPEEESSPPPHHHHHHH-SEEEEES--TT--SSPPHHHHHHHHHHTT--S-EEEESS-TTSBTTTBS-TT-----SEEEEESS-BGGGGG--SSEEEEE-----HHHHHHTT--PPPPPTT-SEEE--